Protein AF-0000000080390843 (afdb_homodimer)

InterPro domains:
  IPR001381 3-dehydroquinate dehydratase type I [MF_00214] (13-233)
  IPR001381 3-dehydroquinate dehydratase type I [PF01487] (24-233)
  IPR001381 3-dehydroquinate dehydratase type I [TIGR01093] (21-229)
  IPR001381 3-dehydroquinate dehydratase type I [cd00502] (14-232)
  IPR013785 Aldolase-type TIM barrel [G3DSA:3.20.20.70] (2-233)
  IPR050146 Type-I 3-dehydroquinase [PTHR43699] (13-233)

Organism: NCBI:txid1090322

pLDDT: mean 96.65, std 4.02, range [67.06, 98.94]

Structure (mmCIF, N/CA/C/O backbone):
data_AF-0000000080390843-model_v1
#
loop_
_entity.id
_entity.type
_entity.pdbx_description
1 polymer '3-dehydroquinate dehydratase'
#
loop_
_atom_site.group_PDB
_atom_site.id
_atom_site.type_symbol
_atom_site.label_atom_id
_atom_site.label_alt_id
_atom_site.label_comp_id
_atom_site.label_asym_id
_atom_site.label_entity_id
_atom_site.label_seq_id
_atom_site.pdbx_PDB_ins_code
_atom_site.Cartn_x
_atom_site.Cartn_y
_atom_site.Cartn_z
_atom_site.occupancy
_atom_site.B_iso_or_equiv
_atom_site.auth_seq_id
_atom_site.auth_comp_id
_atom_site.auth_asym_id
_atom_site.auth_atom_id
_atom_site.pdbx_PDB_model_num
ATOM 1 N N . MET A 1 1 ? -17.859 17.75 5.703 1 79.38 1 MET A N 1
ATOM 2 C CA . MET A 1 1 ? -16.906 17.938 4.621 1 79.38 1 MET A CA 1
ATOM 3 C C . MET A 1 1 ? -15.602 18.547 5.141 1 79.38 1 MET A C 1
ATOM 5 O O . MET A 1 1 ? -15.625 19.516 5.898 1 79.38 1 MET A O 1
ATOM 9 N N . VAL A 1 2 ? -14.414 17.828 4.988 1 93.5 2 VAL A N 1
ATOM 10 C CA . VAL A 1 2 ? -13.141 18.359 5.461 1 93.5 2 VAL A CA 1
ATOM 11 C C . VAL A 1 2 ? -12.297 18.797 4.27 1 93.5 2 VAL A C 1
ATOM 13 O O . VAL A 1 2 ? -12.164 18.062 3.285 1 93.5 2 VAL A O 1
ATOM 16 N N . LYS A 1 3 ? -11.859 20.031 4.328 1 97.5 3 LYS A N 1
ATOM 17 C CA . LYS A 1 3 ? -11.055 20.609 3.258 1 97.5 3 LYS A CA 1
ATOM 18 C C . LYS A 1 3 ? -9.859 21.375 3.82 1 97.5 3 LYS A C 1
ATOM 20 O O . LYS A 1 3 ? -9.875 21.797 4.984 1 97.5 3 LYS A O 1
ATOM 25 N N . ILE A 1 4 ? -8.898 21.531 3.094 1 98.38 4 ILE A N 1
ATOM 26 C CA . ILE A 1 4 ? -7.812 22.484 3.311 1 98.38 4 ILE A CA 1
ATOM 27 C C . ILE A 1 4 ? -7.723 23.438 2.123 1 98.38 4 ILE A C 1
ATOM 29 O O . ILE A 1 4 ? -7.301 23.047 1.032 1 98.38 4 ILE A O 1
ATOM 33 N N . GLY A 1 5 ? -8.164 24.688 2.387 1 96.06 5 GLY A N 1
ATOM 34 C CA . GLY A 1 5 ? -8.344 25.578 1.25 1 96.06 5 GLY A CA 1
ATOM 35 C C . GLY A 1 5 ? -9.32 25.047 0.218 1 96.06 5 GLY A C 1
ATOM 36 O O . GLY A 1 5 ? -10.445 24.672 0.553 1 96.06 5 GLY A O 1
ATOM 37 N N . ASN A 1 6 ? -8.852 24.953 -0.974 1 92.94 6 ASN A N 1
ATOM 38 C CA . ASN A 1 6 ? -9.719 24.5 -2.053 1 92.94 6 ASN A CA 1
ATOM 39 C C . ASN A 1 6 ? -9.602 22.984 -2.264 1 92.94 6 ASN A C 1
ATOM 41 O O . ASN A 1 6 ? -10.242 22.438 -3.154 1 92.94 6 ASN A O 1
ATOM 45 N N . PHE A 1 7 ? -8.805 22.375 -1.476 1 97.25 7 PHE A N 1
ATOM 46 C CA . PHE A 1 7 ? -8.617 20.953 -1.656 1 97.25 7 PHE A CA 1
ATOM 47 C C . PHE A 1 7 ? -9.617 20.156 -0.814 1 97.25 7 PHE A C 1
ATOM 49 O O . PHE A 1 7 ? -9.625 20.281 0.413 1 97.25 7 PHE A O 1
ATOM 56 N N . ASP A 1 8 ? -10.391 19.359 -1.477 1 97.69 8 ASP A N 1
ATOM 57 C CA . ASP A 1 8 ? -11.438 18.578 -0.825 1 97.69 8 ASP A CA 1
ATOM 58 C C . ASP A 1 8 ? -10.922 17.203 -0.409 1 97.69 8 ASP A C 1
ATOM 60 O O . ASP A 1 8 ? -10.758 16.312 -1.248 1 97.69 8 ASP A O 1
ATOM 64 N N . LEU A 1 9 ? -10.766 16.953 0.863 1 98 9 LEU A N 1
ATOM 65 C CA . LEU A 1 9 ? -10.156 15.734 1.405 1 98 9 LEU A CA 1
ATOM 66 C C . LEU A 1 9 ? -11.141 14.578 1.382 1 98 9 LEU A C 1
ATOM 68 O O . LEU A 1 9 ? -10.758 13.422 1.615 1 98 9 LEU A O 1
ATOM 72 N N . ASP A 1 10 ? -12.422 14.836 1.1 1 95.12 10 ASP A N 1
ATOM 73 C CA . ASP A 1 10 ? -13.414 13.773 0.974 1 95.12 10 ASP A CA 1
ATOM 74 C C . ASP A 1 10 ? -13.367 13.133 -0.411 1 95.12 10 ASP A C 1
ATOM 76 O O . ASP A 1 10 ? -13.836 12.008 -0.6 1 95.12 10 ASP A O 1
ATOM 80 N N . GLU A 1 11 ? -12.773 13.828 -1.332 1 95.19 11 GLU A N 1
ATOM 81 C CA . GLU A 1 11 ? -12.68 13.32 -2.697 1 95.19 11 GLU A CA 1
ATOM 82 C C . GLU A 1 11 ? -11.438 12.453 -2.873 1 95.19 11 GLU A C 1
ATOM 84 O O . GLU A 1 11 ? -11.5 11.383 -3.49 1 95.19 11 GLU A O 1
ATOM 89 N N . LYS A 1 12 ? -10.344 12.883 -2.375 1 96.25 12 LYS A N 1
ATOM 90 C CA . LYS A 1 12 ? -9.086 12.133 -2.424 1 96.25 12 LYS A CA 1
ATOM 91 C C . LYS A 1 12 ? -8.125 12.594 -1.332 1 96.25 12 LYS A C 1
ATOM 93 O O . LYS A 1 12 ? -8.203 13.734 -0.87 1 96.25 12 LYS A O 1
ATOM 98 N N . PRO A 1 13 ? -7.266 11.766 -0.925 1 98.38 13 PRO A N 1
ATOM 99 C CA . PRO A 1 13 ? -6.258 12.203 0.042 1 98.38 13 PRO A CA 1
ATOM 100 C C . PRO A 1 13 ? -5.293 13.234 -0.536 1 98.38 13 PRO A C 1
ATOM 102 O O . PRO A 1 13 ? -5.043 13.242 -1.744 1 98.38 13 PRO A O 1
ATOM 105 N N . ALA A 1 14 ? -4.758 14.062 0.286 1 98.75 14 ALA A N 1
ATOM 106 C CA . ALA A 1 14 ? -3.807 15.078 -0.156 1 98.75 14 ALA A CA 1
ATOM 107 C C . ALA A 1 14 ? -2.369 14.633 0.09 1 98.75 14 ALA A C 1
ATOM 109 O O . ALA A 1 14 ? -2.061 14.062 1.139 1 98.75 14 ALA A O 1
ATOM 110 N N . ILE A 1 15 ? -1.527 14.883 -0.848 1 98.75 15 ILE A N 1
ATOM 111 C CA . ILE A 1 15 ? -0.087 14.766 -0.65 1 98.75 15 ILE A CA 1
ATOM 112 C C . ILE A 1 15 ? 0.468 16.078 -0.086 1 98.75 15 ILE A C 1
ATOM 114 O O . ILE A 1 15 ? 0.384 17.125 -0.731 1 98.75 15 ILE A O 1
ATOM 118 N N . VAL A 1 16 ? 1.001 15.992 1.075 1 98.81 16 VAL A N 1
ATOM 119 C CA . VAL A 1 16 ? 1.539 17.156 1.765 1 98.81 16 VAL A CA 1
ATOM 120 C C . VAL A 1 16 ? 3.059 17.188 1.622 1 98.81 16 VAL A C 1
ATOM 122 O O . VAL A 1 16 ? 3.725 16.156 1.788 1 98.81 16 VAL A O 1
ATOM 125 N N . SER A 1 17 ? 3.598 18.328 1.289 1 98.19 17 SER A N 1
ATOM 126 C CA . SER A 1 17 ? 5.039 18.562 1.314 1 98.19 17 SER A CA 1
ATOM 127 C C . SER A 1 17 ? 5.434 19.469 2.477 1 98.19 17 SER A C 1
ATOM 129 O O . SER A 1 17 ? 4.867 20.547 2.65 1 98.19 17 SER A O 1
ATOM 131 N N . VAL A 1 18 ? 6.363 19.016 3.193 1 97.25 18 VAL A N 1
ATOM 132 C CA . VAL A 1 18 ? 6.898 19.828 4.289 1 97.25 18 VAL A CA 1
ATOM 133 C C . VAL A 1 18 ? 7.875 20.859 3.742 1 97.25 18 VAL A C 1
ATOM 135 O O . VAL A 1 18 ? 8.766 20.531 2.955 1 97.25 18 VAL A O 1
ATOM 138 N N . ILE A 1 19 ? 7.707 22.078 4.074 1 97.31 19 ILE A N 1
ATOM 139 C CA . ILE A 1 19 ? 8.586 23.188 3.721 1 97.31 19 ILE A CA 1
ATOM 140 C C . ILE A 1 19 ? 9.344 23.672 4.961 1 97.31 19 ILE A C 1
ATOM 142 O O . ILE A 1 19 ? 8.758 24.281 5.855 1 97.31 19 ILE A O 1
ATOM 146 N N . ASP A 1 20 ? 10.609 23.391 4.969 1 95.38 20 ASP A N 1
ATOM 147 C CA . ASP A 1 20 ? 11.391 23.688 6.164 1 95.38 20 ASP A CA 1
ATOM 148 C C . ASP A 1 20 ? 12.617 24.531 5.82 1 95.38 20 ASP A C 1
ATOM 150 O O . ASP A 1 20 ? 13.352 24.969 6.711 1 95.38 20 ASP A O 1
ATOM 154 N N . ASP A 1 21 ? 12.836 24.781 4.574 1 94.19 21 ASP A N 1
ATOM 155 C CA . ASP A 1 21 ? 13.898 25.656 4.074 1 94.19 21 ASP A CA 1
ATOM 156 C C . ASP A 1 21 ? 13.586 26.141 2.664 1 94.19 21 ASP A C 1
ATOM 158 O O . ASP A 1 21 ? 12.75 25.562 1.966 1 94.19 21 ASP A O 1
ATOM 162 N N . ASP A 1 22 ? 14.156 27.375 2.32 1 93.75 22 ASP A N 1
ATOM 163 C CA . ASP A 1 22 ? 13.961 27.969 1 1 93.75 22 ASP A CA 1
ATOM 164 C C . ASP A 1 22 ? 12.5 27.844 0.554 1 93.75 22 ASP A C 1
ATOM 166 O O . ASP A 1 22 ? 12.219 27.25 -0.493 1 93.75 22 ASP A O 1
ATOM 170 N N . PRO A 1 23 ? 11.656 28.469 1.368 1 95.62 23 PRO A N 1
ATOM 171 C CA . PRO A 1 23 ? 10.227 28.172 1.232 1 95.62 23 PRO A CA 1
ATOM 172 C C . PRO A 1 23 ? 9.703 28.438 -0.178 1 95.62 23 PRO A C 1
ATOM 174 O O . PRO A 1 23 ? 8.938 27.641 -0.718 1 95.62 23 PRO A O 1
ATOM 177 N N . ALA A 1 24 ? 10.047 29.5 -0.848 1 93.62 24 ALA A N 1
ATOM 178 C CA . ALA A 1 24 ? 9.531 29.812 -2.174 1 93.62 24 ALA A CA 1
ATOM 179 C C . ALA A 1 24 ? 9.969 28.766 -3.199 1 93.62 24 ALA A C 1
ATOM 181 O O . ALA A 1 24 ? 9.141 28.266 -3.963 1 93.62 24 ALA A O 1
ATOM 182 N N . GLU A 1 25 ? 11.227 28.406 -3.189 1 95.12 25 GLU A N 1
ATOM 183 C CA . GLU A 1 25 ? 11.773 27.453 -4.148 1 95.12 25 GLU A CA 1
ATOM 184 C C . GLU A 1 25 ? 11.234 26.047 -3.9 1 95.12 25 GLU A C 1
ATOM 186 O O . GLU A 1 25 ? 10.844 25.359 -4.84 1 95.12 25 GLU A O 1
ATOM 191 N N . ASN A 1 26 ? 11.219 25.656 -2.66 1 96.81 26 ASN A N 1
ATOM 192 C CA . ASN A 1 26 ? 10.758 24.312 -2.328 1 96.81 26 ASN A CA 1
ATOM 193 C C . ASN A 1 26 ? 9.258 24.156 -2.564 1 96.81 26 ASN A C 1
ATOM 195 O O . ASN A 1 26 ? 8.797 23.078 -2.941 1 96.81 26 ASN A O 1
ATOM 199 N N . ALA A 1 27 ? 8.539 25.25 -2.357 1 97.69 27 ALA A N 1
ATOM 200 C CA . ALA A 1 27 ? 7.113 25.219 -2.676 1 97.69 27 ALA A CA 1
ATOM 201 C C . ALA A 1 27 ? 6.891 24.984 -4.168 1 97.69 27 ALA A C 1
ATOM 203 O O . ALA A 1 27 ? 6.031 24.188 -4.559 1 97.69 27 ALA A O 1
ATOM 204 N N . LYS A 1 28 ? 7.652 25.672 -4.969 1 97.19 28 LYS A N 1
ATOM 205 C CA . LYS A 1 28 ? 7.551 25.5 -6.414 1 97.19 28 LYS A CA 1
ATOM 206 C C . LYS A 1 28 ? 7.883 24.062 -6.82 1 97.19 28 LYS A C 1
ATOM 208 O O . LYS A 1 28 ? 7.168 23.469 -7.629 1 97.19 28 LYS A O 1
ATOM 213 N N . ALA A 1 29 ? 8.961 23.594 -6.266 1 97.19 29 ALA A N 1
ATOM 214 C CA . ALA A 1 29 ? 9.367 22.219 -6.555 1 97.19 29 ALA A CA 1
ATOM 215 C C . ALA A 1 29 ? 8.289 21.219 -6.137 1 97.19 29 ALA A C 1
ATOM 217 O O . ALA A 1 29 ? 7.961 20.312 -6.895 1 97.19 29 ALA A O 1
ATOM 218 N N . ALA A 1 30 ? 7.754 21.391 -4.945 1 98 30 ALA A N 1
ATOM 219 C CA . ALA A 1 30 ? 6.695 20.516 -4.441 1 98 30 ALA A CA 1
ATOM 220 C C . ALA A 1 30 ? 5.492 20.516 -5.375 1 98 30 ALA A C 1
ATOM 222 O O . ALA A 1 30 ? 4.93 19.453 -5.676 1 98 30 ALA A O 1
ATOM 223 N N . ASN A 1 31 ? 5.133 21.672 -5.785 1 97.94 31 ASN A N 1
ATOM 224 C CA . ASN A 1 31 ? 4.016 21.812 -6.719 1 97.94 31 ASN A CA 1
ATOM 225 C C . ASN A 1 31 ? 4.27 21.062 -8.016 1 97.94 31 ASN A C 1
ATOM 227 O O . ASN A 1 31 ? 3.404 20.312 -8.484 1 97.94 31 ASN A O 1
ATOM 231 N N . TRP A 1 32 ? 5.453 21.234 -8.523 1 97.06 32 TRP A N 1
ATOM 232 C CA . TRP A 1 32 ? 5.828 20.578 -9.773 1 97.06 32 TRP A CA 1
ATOM 233 C C . TRP A 1 32 ? 5.805 19.062 -9.617 1 97.06 32 TRP A C 1
ATOM 235 O O . TRP A 1 32 ? 5.422 18.359 -10.547 1 97.06 32 TRP A O 1
ATOM 245 N N . LEU A 1 33 ? 6.125 18.625 -8.484 1 97.31 33 LEU A N 1
ATOM 246 C CA . LEU A 1 33 ? 6.246 17.188 -8.25 1 97.31 33 LEU A CA 1
ATOM 247 C C . LEU A 1 33 ? 4.887 16.578 -7.957 1 97.31 33 LEU A C 1
ATOM 249 O O . LEU A 1 33 ? 4.73 15.352 -8.008 1 97.31 33 LEU A O 1
ATOM 253 N N . GLY A 1 34 ? 3.904 17.406 -7.594 1 97.62 34 GLY A N 1
ATOM 254 C CA . GLY A 1 34 ? 2.559 16.875 -7.492 1 97.62 34 GLY A CA 1
ATOM 255 C C . GLY A 1 34 ? 1.963 17 -6.102 1 97.62 34 GLY A C 1
ATOM 256 O O . GLY A 1 34 ? 0.968 16.344 -5.785 1 97.62 34 GLY A O 1
ATOM 257 N N . ALA A 1 35 ? 2.562 17.828 -5.203 1 98.25 35 ALA A N 1
ATOM 258 C CA . ALA A 1 35 ? 1.975 18.094 -3.891 1 98.25 35 ALA A CA 1
ATOM 259 C C . ALA A 1 35 ? 0.64 18.812 -4.023 1 98.25 35 ALA A C 1
ATOM 261 O O . ALA A 1 35 ? 0.429 19.578 -4.977 1 98.25 35 ALA A O 1
ATOM 262 N N . ASN A 1 36 ? -0.234 18.5 -3.07 1 98.44 36 ASN A N 1
ATOM 263 C CA . ASN A 1 36 ? -1.536 19.156 -3.039 1 98.44 36 ASN A CA 1
ATOM 264 C C . ASN A 1 36 ? -1.592 20.25 -1.967 1 98.44 36 ASN A C 1
ATOM 266 O O . ASN A 1 36 ? -2.359 21.203 -2.084 1 98.44 36 ASN A O 1
ATOM 270 N N . VAL A 1 37 ? -0.856 20.094 -0.932 1 98.69 37 VAL A N 1
ATOM 271 C CA . VAL A 1 37 ? -0.828 20.969 0.237 1 98.69 37 VAL A CA 1
ATOM 272 C C . VAL A 1 37 ? 0.613 21.156 0.704 1 98.69 37 VAL A C 1
ATOM 274 O O . VAL A 1 37 ? 1.448 20.266 0.544 1 98.69 37 VAL A O 1
ATOM 277 N N . LEU A 1 38 ? 0.918 22.344 1.226 1 98.62 38 LEU A N 1
ATOM 278 C CA . LEU A 1 38 ? 2.223 22.609 1.821 1 98.62 38 LEU A CA 1
ATOM 279 C C . LEU A 1 38 ? 2.111 22.734 3.336 1 98.62 38 LEU A C 1
ATOM 281 O O . LEU A 1 38 ? 1.164 23.344 3.844 1 98.62 38 LEU A O 1
ATOM 285 N N . GLU A 1 39 ? 2.984 22.141 4.008 1 98.75 39 GLU A N 1
ATOM 286 C CA . GLU A 1 39 ? 3.129 22.406 5.438 1 98.75 39 GLU A CA 1
ATOM 287 C C . GLU A 1 39 ? 4.336 23.297 5.719 1 98.75 39 GLU A C 1
ATOM 289 O O . GLU A 1 39 ? 5.477 22.891 5.492 1 98.75 39 GLU A O 1
ATOM 294 N N . LEU A 1 40 ? 4.098 24.484 6.195 1 98.31 40 LEU A N 1
ATOM 295 C CA . LEU A 1 40 ? 5.152 25.422 6.566 1 98.31 40 LEU A CA 1
ATOM 296 C C . LEU A 1 40 ? 5.602 25.188 8 1 98.31 40 LEU A C 1
ATOM 298 O O . LEU A 1 40 ? 4.863 25.484 8.945 1 98.31 40 LEU A O 1
ATOM 302 N N . ARG A 1 41 ? 6.742 24.672 8.133 1 97.88 41 ARG A N 1
ATOM 303 C CA . ARG A 1 41 ? 7.332 24.453 9.453 1 97.88 41 ARG A CA 1
ATOM 304 C C . ARG A 1 41 ? 7.996 25.734 9.969 1 97.88 41 ARG A C 1
ATOM 306 O O . ARG A 1 41 ? 9.195 25.938 9.773 1 97.88 41 ARG A O 1
ATOM 313 N N . LEU A 1 42 ? 7.215 26.453 10.695 1 97.19 42 LEU A N 1
ATOM 314 C CA . LEU A 1 42 ? 7.664 27.766 11.18 1 97.19 42 LEU A CA 1
ATOM 315 C C . LEU A 1 42 ? 8.844 27.609 12.133 1 97.19 42 LEU A C 1
ATOM 317 O O . LEU A 1 42 ? 9.727 28.469 12.172 1 97.19 42 LEU A O 1
ATOM 321 N N . ASP A 1 43 ? 8.883 26.531 12.844 1 96.81 43 ASP A N 1
ATOM 322 C CA . ASP A 1 43 ? 9.953 26.266 13.797 1 96.81 43 ASP A CA 1
ATOM 323 C C . ASP A 1 43 ? 11.281 26.031 13.078 1 96.81 43 ASP A C 1
ATOM 325 O O . ASP A 1 43 ? 12.352 26.156 13.68 1 96.81 43 ASP A O 1
ATOM 329 N N . LEU A 1 44 ? 11.227 25.688 11.836 1 96.56 44 LEU A N 1
ATOM 330 C CA . LEU A 1 44 ? 12.438 25.391 11.078 1 96.56 44 LEU A CA 1
ATOM 331 C C . LEU A 1 44 ? 12.766 26.547 10.125 1 96.56 44 LEU A C 1
ATOM 333 O O . LEU A 1 44 ? 13.938 26.781 9.82 1 96.56 44 LEU A O 1
ATOM 337 N N . LEU A 1 45 ? 11.82 27.219 9.562 1 95.19 45 LEU A N 1
ATOM 338 C CA . LEU A 1 45 ? 12.016 28.297 8.602 1 95.19 45 LEU A CA 1
ATOM 339 C C . LEU A 1 45 ? 12.602 29.531 9.273 1 95.19 45 LEU A C 1
ATOM 341 O O . LEU A 1 45 ? 13.25 30.344 8.625 1 95.19 45 LEU A O 1
ATOM 345 N N . ASN A 1 46 ? 12.422 29.703 10.547 1 87.38 46 ASN A N 1
ATOM 346 C CA . ASN A 1 46 ? 13.062 30.734 11.375 1 87.38 46 ASN A CA 1
ATOM 347 C C . ASN A 1 46 ? 12.859 32.125 10.805 1 87.38 46 ASN A C 1
ATOM 349 O O . ASN A 1 46 ? 13.82 32.875 10.602 1 87.38 46 ASN A O 1
ATOM 353 N N . PHE A 1 47 ? 11.695 32.531 10.586 1 90.44 47 PHE A N 1
ATOM 354 C CA . PHE A 1 47 ? 11.383 33.875 10.148 1 90.44 47 PHE A CA 1
ATOM 355 C C . PHE A 1 47 ? 11.82 34.906 11.188 1 90.44 47 PHE A C 1
ATOM 357 O O . PHE A 1 47 ? 11.688 34.656 12.391 1 90.44 47 PHE A O 1
ATOM 364 N N . SER A 1 48 ? 12.336 36.031 10.703 1 88.75 48 SER A N 1
ATOM 365 C CA . SER A 1 48 ? 12.781 37.094 11.617 1 88.75 48 SER A CA 1
ATOM 366 C C . SER A 1 48 ? 11.602 37.75 12.305 1 88.75 48 SER A C 1
ATOM 368 O O . SER A 1 48 ? 11.711 38.188 13.461 1 88.75 48 SER A O 1
ATOM 370 N N . ASP A 1 49 ? 10.547 37.906 11.617 1 90.88 49 ASP A N 1
ATOM 371 C CA . ASP A 1 49 ? 9.32 38.5 12.156 1 90.88 49 ASP A CA 1
ATOM 372 C C . ASP A 1 49 ? 8.109 38.062 11.32 1 90.88 49 ASP A C 1
ATOM 374 O O . ASP A 1 49 ? 8.242 37.344 10.352 1 90.88 49 ASP A O 1
ATOM 378 N N . LEU A 1 50 ? 6.977 38.531 11.766 1 92.94 50 LEU A N 1
ATOM 379 C CA . LEU A 1 50 ? 5.715 38.156 11.133 1 92.94 50 LEU A CA 1
ATOM 380 C C . LEU A 1 50 ? 5.645 38.688 9.703 1 92.94 50 LEU A C 1
ATOM 382 O O . LEU A 1 50 ? 5.082 38.062 8.82 1 92.94 50 LEU A O 1
ATOM 386 N N . GLU A 1 51 ? 6.199 39.875 9.453 1 95.12 51 GLU A N 1
ATOM 387 C CA . GLU A 1 51 ? 6.16 40.469 8.125 1 95.12 51 GLU A CA 1
ATOM 388 C C . GLU A 1 51 ? 6.906 39.625 7.105 1 95.12 51 GLU A C 1
ATOM 390 O O . GLU A 1 51 ? 6.461 39.469 5.965 1 95.12 51 GLU A O 1
ATOM 395 N N . GLU A 1 52 ? 7.992 39.094 7.5 1 95.06 52 GLU A N 1
ATOM 396 C CA . GLU A 1 52 ? 8.75 38.219 6.621 1 95.06 52 GLU A CA 1
ATOM 397 C C . GLU A 1 52 ? 7.953 36.938 6.305 1 95.06 52 GLU A C 1
ATOM 399 O O . GLU A 1 52 ? 7.926 36.5 5.156 1 95.06 52 GLU A O 1
ATOM 404 N N . ALA A 1 53 ? 7.336 36.406 7.324 1 94.88 53 ALA A N 1
ATOM 405 C CA . ALA A 1 53 ? 6.512 35.219 7.137 1 94.88 53 ALA A CA 1
ATOM 406 C C . ALA A 1 53 ? 5.383 35.5 6.148 1 94.88 53 ALA A C 1
ATOM 408 O O . ALA A 1 53 ? 5.164 34.719 5.219 1 94.88 53 ALA A O 1
ATOM 409 N N . LYS A 1 54 ? 4.746 36.594 6.305 1 95.31 54 LYS A N 1
ATOM 410 C CA . LYS A 1 54 ? 3.641 36.969 5.438 1 95.31 54 LYS A CA 1
ATOM 411 C C . LYS A 1 54 ? 4.098 37.125 3.988 1 95.31 54 LYS A C 1
ATOM 413 O O . LYS A 1 54 ? 3.459 36.562 3.08 1 95.31 54 LYS A O 1
ATOM 418 N N . LYS A 1 55 ? 5.164 37.812 3.799 1 95.75 55 LYS A N 1
ATOM 419 C CA . LYS A 1 55 ? 5.691 38 2.453 1 95.75 55 LYS A CA 1
ATOM 420 C C . LYS A 1 55 ? 6.051 36.688 1.788 1 95.75 55 LYS A C 1
ATOM 422 O O . LYS A 1 55 ? 5.805 36.5 0.597 1 95.75 55 LYS A O 1
ATOM 427 N N . THR A 1 56 ? 6.66 35.875 2.592 1 96.19 56 THR A N 1
ATOM 428 C CA . THR A 1 56 ? 7.055 34.562 2.084 1 96.19 56 THR A CA 1
ATOM 429 C C . THR A 1 56 ? 5.832 33.75 1.667 1 96.19 56 THR A C 1
ATOM 431 O O . THR A 1 56 ? 5.812 33.156 0.59 1 96.19 56 THR A O 1
ATOM 434 N N . ILE A 1 57 ? 4.789 33.719 2.449 1 96.69 57 ILE A N 1
ATOM 435 C CA . ILE A 1 57 ? 3.57 32.969 2.16 1 96.69 57 ILE A CA 1
ATOM 436 C C . ILE A 1 57 ? 2.893 33.531 0.918 1 96.69 57 ILE A C 1
ATOM 438 O O . ILE A 1 57 ? 2.408 32.781 0.065 1 96.69 57 ILE A O 1
ATOM 442 N N . GLU A 1 58 ? 2.867 34.844 0.841 1 95.19 58 GLU A N 1
ATOM 443 C CA . GLU A 1 58 ? 2.303 35.5 -0.34 1 95.19 58 GLU A CA 1
ATOM 444 C C . GLU A 1 58 ? 3.045 35.094 -1.606 1 95.19 58 GLU A C 1
ATOM 446 O O . GLU A 1 58 ? 2.422 34.812 -2.633 1 95.19 58 GLU A O 1
ATOM 451 N N . ARG A 1 59 ? 4.344 35.062 -1.478 1 95.75 59 ARG A N 1
ATOM 452 C CA . ARG A 1 59 ? 5.156 34.625 -2.613 1 95.75 59 ARG A CA 1
ATOM 453 C C . ARG A 1 59 ? 4.844 33.188 -2.994 1 95.75 59 ARG A C 1
ATOM 455 O O . ARG A 1 59 ? 4.746 32.844 -4.18 1 95.75 59 ARG A O 1
ATOM 462 N N . ILE A 1 60 ? 4.707 32.312 -2.01 1 97.06 60 ILE A N 1
ATOM 463 C CA . ILE A 1 60 ? 4.363 30.922 -2.238 1 97.06 60 ILE A CA 1
ATOM 464 C C . ILE A 1 60 ? 3.021 30.844 -2.957 1 97.06 60 ILE A C 1
ATOM 466 O O . ILE A 1 60 ? 2.893 30.125 -3.961 1 97.06 60 ILE A O 1
ATOM 470 N N . LYS A 1 61 ? 2.066 31.578 -2.504 1 94.62 61 LYS A N 1
ATOM 471 C CA . LYS A 1 61 ? 0.705 31.5 -3.025 1 94.62 61 LYS A CA 1
ATOM 472 C C . LYS A 1 61 ? 0.636 32.031 -4.461 1 94.62 61 LYS A C 1
ATOM 474 O O . LYS A 1 61 ? -0.127 31.5 -5.277 1 94.62 61 LYS A O 1
ATOM 479 N N . VAL A 1 62 ? 1.375 33 -4.746 1 92.44 62 VAL A N 1
ATOM 480 C CA . VAL A 1 62 ? 1.399 33.562 -6.094 1 92.44 62 VAL A CA 1
ATOM 481 C C . VAL A 1 62 ? 1.988 32.531 -7.07 1 92.44 62 VAL A C 1
ATOM 483 O O . VAL A 1 62 ? 1.542 32.438 -8.211 1 92.44 62 VAL A O 1
ATOM 486 N N . ASN A 1 63 ? 2.854 31.719 -6.59 1 94.06 63 ASN A N 1
ATOM 487 C CA . ASN A 1 63 ? 3.604 30.844 -7.488 1 94.06 63 ASN A CA 1
ATOM 488 C C . ASN A 1 63 ? 2.977 29.453 -7.574 1 94.06 63 ASN A C 1
ATOM 490 O O . ASN A 1 63 ? 3.215 28.719 -8.531 1 94.06 63 ASN A O 1
ATOM 494 N N . THR A 1 64 ? 2.242 28.938 -6.633 1 95.25 64 THR A N 1
ATOM 495 C CA . THR A 1 64 ? 1.81 27.547 -6.645 1 95.25 64 THR A CA 1
ATOM 496 C C . THR A 1 64 ? 0.294 27.453 -6.488 1 95.25 64 THR A C 1
ATOM 498 O O . THR A 1 64 ? -0.31 26.438 -6.863 1 95.25 64 THR A O 1
ATOM 501 N N . ASN A 1 65 ? -0.362 28.391 -5.816 1 93.5 65 ASN A N 1
ATOM 502 C CA . ASN A 1 65 ? -1.776 28.391 -5.457 1 93.5 65 ASN A CA 1
ATOM 503 C C . ASN A 1 65 ? -2.119 27.234 -4.531 1 93.5 65 ASN A C 1
ATOM 505 O O . ASN A 1 65 ? -3.275 26.812 -4.453 1 93.5 65 ASN A O 1
ATOM 509 N N . LEU A 1 66 ? -1.135 26.547 -3.941 1 97.75 66 LEU A N 1
ATOM 510 C CA . LEU A 1 66 ? -1.363 25.453 -3.004 1 97.75 66 LEU A CA 1
ATOM 511 C C . LEU A 1 66 ? -1.744 25.984 -1.627 1 97.75 66 LEU A C 1
ATOM 513 O O . LEU A 1 66 ? -1.173 26.969 -1.158 1 97.75 66 LEU A O 1
ATOM 517 N N . PRO A 1 67 ? -2.754 25.375 -1.042 1 98.31 67 PRO A N 1
ATOM 518 C CA . PRO A 1 67 ? -3.025 25.75 0.349 1 98.31 67 PRO A CA 1
ATOM 519 C C . PRO A 1 67 ? -1.889 25.375 1.294 1 98.31 67 PRO A C 1
ATOM 521 O O . PRO A 1 67 ? -1.118 24.453 1 1 98.31 67 PRO A O 1
ATOM 524 N N . CYS A 1 68 ? -1.837 26.094 2.439 1 98.5 68 CYS A N 1
ATOM 525 C CA . CYS A 1 68 ? -0.732 25.922 3.377 1 98.5 68 CYS A CA 1
ATOM 526 C C . CYS A 1 68 ? -1.246 25.562 4.766 1 98.5 68 CYS A C 1
ATOM 528 O O . CYS A 1 68 ? -2.248 26.109 5.223 1 98.5 68 CYS A O 1
ATOM 530 N N . ILE A 1 69 ? -0.574 24.594 5.387 1 98.81 69 ILE A N 1
ATOM 531 C CA . ILE A 1 69 ? -0.681 24.297 6.812 1 98.81 69 ILE A CA 1
ATOM 532 C C . ILE A 1 69 ? 0.449 25 7.566 1 98.81 69 ILE A C 1
ATOM 534 O O . ILE A 1 69 ? 1.623 24.844 7.219 1 98.81 69 ILE A O 1
ATOM 538 N N . ALA A 1 70 ? 0.132 25.828 8.531 1 98.56 70 ALA A N 1
ATOM 539 C CA . ALA A 1 70 ? 1.165 26.375 9.398 1 98.56 70 ALA A CA 1
ATOM 540 C C . ALA A 1 70 ? 1.396 25.484 10.617 1 98.56 70 ALA A C 1
ATOM 542 O O . ALA A 1 70 ? 0.454 25.156 11.336 1 98.56 70 ALA A O 1
ATOM 543 N N . THR A 1 71 ? 2.533 25.062 10.781 1 98.44 71 THR A N 1
ATOM 544 C CA . THR A 1 71 ? 2.934 24.266 11.93 1 98.44 71 THR A CA 1
ATOM 545 C C . THR A 1 71 ? 4.117 24.906 12.648 1 98.44 71 THR A C 1
ATOM 547 O O . THR A 1 71 ? 5.098 25.297 12.016 1 98.44 71 THR A O 1
ATOM 550 N N . ASN A 1 72 ? 4.039 25.172 13.898 1 97.88 72 ASN A N 1
ATOM 551 C CA . ASN A 1 72 ? 5.129 25.578 14.781 1 97.88 72 ASN A CA 1
ATOM 552 C C . ASN A 1 72 ? 5.402 24.531 15.859 1 97.88 72 ASN A C 1
ATOM 554 O O . ASN A 1 72 ? 4.879 24.641 16.969 1 97.88 72 ASN A O 1
ATOM 558 N N . ARG A 1 73 ? 6.191 23.594 15.508 1 97.31 73 ARG A N 1
ATOM 559 C CA . ARG A 1 73 ? 6.234 22.297 16.188 1 97.31 73 ARG A CA 1
ATOM 560 C C . ARG A 1 73 ? 7.105 22.375 17.438 1 97.31 73 ARG A C 1
ATOM 562 O O . ARG A 1 73 ? 8.195 22.953 17.406 1 97.31 73 ARG A O 1
ATOM 569 N N . LEU A 1 74 ? 6.656 21.766 18.5 1 95.38 74 LEU A N 1
ATOM 570 C CA . LEU A 1 74 ? 7.367 21.641 19.766 1 95.38 74 LEU A CA 1
ATOM 571 C C . LEU A 1 74 ? 8.539 20.688 19.656 1 95.38 74 LEU A C 1
ATOM 573 O O . LEU A 1 74 ? 8.477 19.703 18.891 1 95.38 74 LEU A O 1
ATOM 577 N N . GLN A 1 75 ? 9.547 20.906 20.484 1 94.69 75 GLN A N 1
ATOM 578 C CA . GLN A 1 75 ? 10.695 20.016 20.516 1 94.69 75 GLN A CA 1
ATOM 579 C C . GLN A 1 75 ? 10.281 18.594 20.922 1 94.69 75 GLN A C 1
ATOM 581 O O . GLN A 1 75 ? 10.797 17.625 20.375 1 94.69 75 GLN A O 1
ATOM 586 N N . SER A 1 76 ? 9.352 18.469 21.875 1 93.12 76 SER A N 1
ATOM 587 C CA . SER A 1 76 ? 8.883 17.172 22.344 1 93.12 76 SER A CA 1
ATOM 588 C C . SER A 1 76 ? 8.234 16.375 21.219 1 93.12 76 SER A C 1
ATOM 590 O O . SER A 1 76 ? 8.156 15.141 21.281 1 93.12 76 SER A O 1
ATOM 592 N N . ASP A 1 77 ? 7.82 17.078 20.219 1 96.06 77 ASP A N 1
ATOM 593 C CA . ASP A 1 77 ? 7.156 16.438 19.078 1 96.06 77 ASP A CA 1
ATOM 594 C C . ASP A 1 77 ? 8.047 16.453 17.844 1 96.06 77 ASP A C 1
ATOM 596 O O . ASP A 1 77 ? 7.547 16.391 16.719 1 96.06 77 ASP A O 1
ATOM 600 N N . GLY A 1 78 ? 9.289 16.656 18.078 1 95.06 78 GLY A N 1
ATOM 601 C CA . GLY A 1 78 ? 10.25 16.562 16.984 1 95.06 78 GLY A CA 1
ATOM 602 C C . GLY A 1 78 ? 10.5 17.891 16.297 1 95.06 78 GLY A C 1
ATOM 603 O O . GLY A 1 78 ? 11.086 17.938 15.211 1 95.06 78 GLY A O 1
ATOM 604 N N . GLY A 1 79 ? 10.031 19.016 16.875 1 96.75 79 GLY A N 1
ATOM 605 C CA . GLY A 1 79 ? 10.266 20.328 16.312 1 96.75 79 GLY A CA 1
ATOM 606 C C . GLY A 1 79 ? 11.508 21 16.875 1 96.75 79 GLY A C 1
ATOM 607 O O . GLY A 1 79 ? 12.344 20.344 17.516 1 96.75 79 GLY A O 1
ATOM 608 N N . LYS A 1 80 ? 11.688 22.344 16.438 1 96.75 80 LYS A N 1
ATOM 609 C CA . LYS A 1 80 ? 12.883 23.078 16.844 1 96.75 80 LYS A CA 1
ATOM 610 C C . LYS A 1 80 ? 12.539 24.469 17.359 1 96.75 80 LYS A C 1
ATOM 612 O O . LYS A 1 80 ? 13.391 25.359 17.391 1 96.75 80 LYS A O 1
ATOM 617 N N . TRP A 1 81 ? 11.328 24.641 17.734 1 95.56 81 TRP A N 1
ATOM 618 C CA . TRP A 1 81 ? 10.984 25.938 18.328 1 95.56 81 TRP A CA 1
ATOM 619 C C . TRP A 1 81 ? 11.789 26.188 19.594 1 95.56 81 TRP A C 1
ATOM 621 O O . TRP A 1 81 ? 11.836 25.344 20.484 1 95.56 81 TRP A O 1
ATOM 631 N N . GLU A 1 82 ? 12.375 27.328 19.703 1 93.31 82 GLU A N 1
ATOM 632 C CA . GLU A 1 82 ? 13.258 27.625 20.828 1 93.31 82 GLU A CA 1
ATOM 633 C C . GLU A 1 82 ? 12.688 28.75 21.688 1 93.31 82 GLU A C 1
ATOM 635 O O . GLU A 1 82 ? 13.195 29.016 22.781 1 93.31 82 GLU A O 1
ATOM 640 N N . GLY A 1 83 ? 11.656 29.484 21.312 1 93 83 GLY A N 1
ATOM 641 C CA . GLY A 1 83 ? 11.078 30.578 22.062 1 93 83 GLY A CA 1
ATOM 642 C C . GLY A 1 83 ? 10.07 30.109 23.109 1 93 83 GLY A C 1
ATOM 643 O O . GLY A 1 83 ? 9.977 28.922 23.406 1 93 83 GLY A O 1
ATOM 644 N N . SER A 1 84 ? 9.406 31.047 23.75 1 95 84 SER A N 1
ATOM 645 C CA . SER A 1 84 ? 8.398 30.734 24.75 1 95 84 SER A CA 1
ATOM 646 C C . SER A 1 84 ? 7.141 30.156 24.109 1 95 84 SER A C 1
ATOM 648 O O . SER A 1 84 ? 6.898 30.344 22.922 1 95 84 SER A O 1
ATOM 650 N N . GLU A 1 85 ? 6.344 29.391 24.875 1 95.69 85 GLU A N 1
ATOM 651 C CA . GLU A 1 85 ? 5.074 28.859 24.406 1 95.69 85 GLU A CA 1
ATOM 652 C C . GLU A 1 85 ? 4.129 29.984 23.984 1 95.69 85 GLU A C 1
ATOM 654 O O . GLU A 1 85 ? 3.412 29.859 22.984 1 95.69 85 GLU A O 1
ATOM 659 N N . ASP A 1 86 ? 4.18 31.062 24.688 1 96.12 86 ASP A N 1
ATOM 660 C CA . ASP A 1 86 ? 3.352 32.219 24.344 1 96.12 86 ASP A CA 1
ATOM 661 C C . ASP A 1 86 ? 3.717 32.75 22.953 1 96.12 86 ASP A C 1
ATOM 663 O O . ASP A 1 86 ? 2.834 33.062 22.156 1 96.12 86 ASP A O 1
ATOM 667 N N . ASP A 1 87 ? 5.008 32.844 22.688 1 95 87 ASP A N 1
ATOM 668 C CA . ASP A 1 87 ? 5.473 33.312 21.406 1 95 87 ASP A CA 1
ATOM 669 C C . ASP A 1 87 ? 5.125 32.344 20.281 1 95 87 ASP A C 1
ATOM 671 O O . ASP A 1 87 ? 4.77 32.75 19.172 1 95 87 ASP A O 1
ATOM 675 N N . ARG A 1 88 ? 5.27 31.109 20.609 1 96 88 ARG A N 1
ATOM 676 C CA . ARG A 1 88 ? 4.957 30.047 19.656 1 96 88 ARG A CA 1
ATOM 677 C C . ARG A 1 88 ? 3.51 30.156 19.188 1 96 88 ARG A C 1
ATOM 679 O O . ARG A 1 88 ? 3.244 30.172 17.984 1 96 88 ARG A O 1
ATOM 686 N N . ILE A 1 89 ? 2.621 30.297 20.172 1 97.12 89 ILE A N 1
ATOM 687 C CA . ILE A 1 89 ? 1.187 30.328 19.906 1 97.12 89 ILE A CA 1
ATOM 688 C C . ILE A 1 89 ? 0.825 31.641 19.219 1 97.12 89 ILE A C 1
ATOM 690 O O . ILE A 1 89 ? 0.04 31.656 18.266 1 97.12 89 ILE A O 1
ATOM 694 N N . LYS A 1 90 ? 1.42 32.719 19.688 1 96.06 90 LYS A N 1
ATOM 695 C CA . LYS A 1 90 ? 1.156 34 19.078 1 96.06 90 LYS A CA 1
ATOM 696 C C . LYS A 1 90 ? 1.47 34 17.578 1 96.06 90 LYS A C 1
ATOM 698 O O . LYS A 1 90 ? 0.685 34.5 16.766 1 96.06 90 LYS A O 1
ATOM 703 N N . LEU A 1 91 ? 2.611 33.438 17.234 1 95.69 91 LEU A N 1
ATOM 704 C CA . LEU A 1 91 ? 3 33.375 15.836 1 95.69 91 LEU A CA 1
ATOM 705 C C . LEU A 1 91 ? 2.006 32.531 15.039 1 95.69 91 LEU A C 1
ATOM 707 O O . LEU A 1 91 ? 1.614 32.906 13.93 1 95.69 91 LEU A O 1
ATOM 711 N N . LEU A 1 92 ? 1.602 31.406 15.578 1 96.81 92 LEU A N 1
ATOM 712 C CA . LEU A 1 92 ? 0.653 30.516 14.922 1 96.81 92 LEU A CA 1
ATOM 713 C C . LEU A 1 92 ? -0.679 31.219 14.688 1 96.81 92 LEU A C 1
ATOM 715 O O . LEU A 1 92 ? -1.284 31.078 13.625 1 96.81 92 LEU A O 1
ATOM 719 N N . VAL A 1 93 ? -1.127 31.969 15.656 1 97.69 93 VAL A N 1
ATOM 720 C CA . VAL A 1 93 ? -2.395 32.688 15.555 1 97.69 93 VAL A CA 1
ATOM 721 C C . VAL A 1 93 ? -2.268 33.812 14.547 1 97.69 93 VAL A C 1
ATOM 723 O O . VAL A 1 93 ? -3.137 34 13.688 1 97.69 93 VAL A O 1
ATOM 726 N N . ASP A 1 94 ? -1.152 34.531 14.609 1 96.94 94 ASP A N 1
ATOM 727 C CA . ASP A 1 94 ? -0.953 35.719 13.773 1 96.94 94 ASP A CA 1
ATOM 728 C C . ASP A 1 94 ? -0.876 35.344 12.297 1 96.94 94 ASP A C 1
ATOM 730 O O . ASP A 1 94 ? -1.218 36.156 11.43 1 96.94 94 ASP A O 1
ATOM 734 N N . ILE A 1 95 ? -0.468 34.156 12 1 96.62 95 ILE A N 1
ATOM 735 C CA . ILE A 1 95 ? -0.23 33.781 10.609 1 96.62 95 ILE A CA 1
ATOM 736 C C . ILE A 1 95 ? -1.513 33.219 10 1 96.62 95 ILE A C 1
ATOM 738 O O . ILE A 1 95 ? -1.601 33.031 8.789 1 96.62 95 ILE A O 1
ATOM 742 N N . MET A 1 96 ? -2.562 32.969 10.758 1 97.25 96 MET A N 1
ATOM 743 C CA . MET A 1 96 ? -3.779 32.25 10.375 1 97.25 96 MET A CA 1
ATOM 744 C C . MET A 1 96 ? -4.453 32.938 9.188 1 97.25 96 MET A C 1
ATOM 746 O O . MET A 1 96 ? -4.973 32.281 8.289 1 97.25 96 MET A O 1
ATOM 750 N N . PRO A 1 97 ? -4.477 34.281 9.148 1 96.62 97 PRO A N 1
ATOM 751 C CA . PRO A 1 97 ? -5.141 34.906 8.016 1 96.62 97 PRO A CA 1
ATOM 752 C C . PRO A 1 97 ? -4.473 34.594 6.684 1 96.62 97 PRO A C 1
ATOM 754 O O . PRO A 1 97 ? -5.047 34.875 5.625 1 96.62 97 PRO A O 1
ATOM 757 N N . PHE A 1 98 ? -3.293 34.031 6.684 1 96.69 98 PHE A N 1
ATOM 758 C CA . PHE A 1 98 ? -2.523 33.844 5.457 1 96.69 98 PHE A CA 1
ATOM 759 C C . PHE A 1 98 ? -2.424 32.375 5.078 1 96.69 98 PHE A C 1
ATOM 761 O O . PHE A 1 98 ? -1.818 32.031 4.062 1 96.69 98 PHE A O 1
ATOM 768 N N . VAL A 1 99 ? -2.984 31.469 5.852 1 98.06 99 VAL A N 1
ATOM 769 C CA . VAL A 1 99 ? -2.912 30.031 5.578 1 98.06 99 VAL A CA 1
ATOM 770 C C . VAL A 1 99 ? -4.309 29.422 5.652 1 98.06 99 VAL A C 1
ATOM 772 O O . VAL A 1 99 ? -5.258 30.078 6.086 1 98.06 99 VAL A O 1
ATOM 775 N N . GLU A 1 100 ? -4.449 28.188 5.184 1 98.56 100 GLU A N 1
ATOM 776 C CA . GLU A 1 100 ? -5.754 27.547 5.094 1 98.56 100 GLU A CA 1
ATOM 777 C C . GLU A 1 100 ? -5.938 26.516 6.211 1 98.56 100 GLU A C 1
ATOM 779 O O . GLU A 1 100 ? -7.055 26.062 6.461 1 98.56 100 GLU A O 1
ATOM 784 N N . ALA A 1 101 ? -4.84 26.156 6.957 1 98.81 101 ALA A N 1
ATOM 785 C CA . ALA A 1 101 ? -4.902 25.234 8.086 1 98.81 101 ALA A CA 1
ATOM 786 C C . ALA A 1 101 ? -3.779 25.5 9.078 1 98.81 101 ALA A C 1
ATOM 788 O O . ALA A 1 101 ? -2.777 26.141 8.734 1 98.81 101 ALA A O 1
ATOM 789 N N . VAL A 1 102 ? -3.941 25.047 10.273 1 98.81 102 VAL A N 1
ATOM 790 C CA . VAL A 1 102 ? -2.916 25.078 11.312 1 98.81 102 VAL A CA 1
ATOM 791 C C . VAL A 1 102 ? -2.801 23.719 11.977 1 98.81 102 VAL A C 1
ATOM 793 O O . VAL A 1 102 ? -3.787 22.984 12.078 1 98.81 102 VAL A O 1
ATOM 796 N N . ASP A 1 103 ? -1.654 23.375 12.32 1 98.88 103 ASP A N 1
ATOM 797 C CA . ASP A 1 103 ? -1.363 22.156 13.078 1 98.88 103 ASP A CA 1
ATOM 798 C C . ASP A 1 103 ? -0.859 22.5 14.477 1 98.88 103 ASP A C 1
ATOM 800 O O . ASP A 1 103 ? 0.119 23.234 14.633 1 98.88 103 ASP A O 1
ATOM 804 N N . ILE A 1 104 ? -1.522 22.047 15.438 1 98.81 104 ILE A N 1
ATOM 805 C CA . ILE A 1 104 ? -1.127 22.25 16.828 1 98.81 104 ILE A CA 1
ATOM 806 C C . ILE A 1 104 ? -1.055 20.906 17.547 1 98.81 104 ILE A C 1
ATOM 808 O O . ILE A 1 104 ? -1.902 20.031 17.328 1 98.81 104 ILE A O 1
ATOM 812 N N . GLU A 1 105 ? -0.025 20.688 18.391 1 98.62 105 GLU A N 1
ATOM 813 C CA . GLU A 1 105 ? 0.197 19.406 19.047 1 98.62 105 GLU A CA 1
ATOM 814 C C . GLU A 1 105 ? -0.824 19.172 20.156 1 98.62 105 GLU A C 1
ATOM 816 O O . GLU A 1 105 ? -1.152 20.078 20.906 1 98.62 105 GLU A O 1
ATOM 821 N N . LEU A 1 106 ? -1.288 17.984 20.203 1 98.56 106 LEU A N 1
ATOM 822 C CA . LEU A 1 106 ? -2.17 17.562 21.281 1 98.56 106 LEU A CA 1
ATOM 823 C C . LEU A 1 106 ? -1.504 17.75 22.641 1 98.56 106 LEU A C 1
ATOM 825 O O . LEU A 1 106 ? -2.178 18.047 23.625 1 98.56 106 LEU A O 1
ATOM 829 N N . SER A 1 107 ? -0.193 17.703 22.672 1 96.69 107 SER A N 1
ATOM 830 C CA . SER A 1 107 ? 0.58 17.766 23.906 1 96.69 107 SER A CA 1
ATOM 831 C C . SER A 1 107 ? 0.819 19.203 24.344 1 96.69 107 SER A C 1
ATOM 833 O O . SER A 1 107 ? 1.35 19.453 25.422 1 96.69 107 SER A O 1
ATOM 835 N N . ALA A 1 108 ? 0.476 20.203 23.5 1 96.94 108 ALA A N 1
ATOM 836 C CA . ALA A 1 108 ? 0.634 21.609 23.875 1 96.94 108 ALA A CA 1
ATOM 837 C C . ALA A 1 108 ? -0.167 21.922 25.141 1 96.94 108 ALA A C 1
ATOM 839 O O . ALA A 1 108 ? -1.1 21.203 25.484 1 96.94 108 ALA A O 1
ATOM 840 N N . ASP A 1 109 ? 0.29 22.953 25.812 1 95.62 109 ASP A N 1
ATOM 841 C CA . ASP A 1 109 ? -0.498 23.438 26.938 1 95.62 109 ASP A CA 1
ATOM 842 C C . ASP A 1 109 ? -1.97 23.594 26.562 1 95.62 109 ASP A C 1
ATOM 844 O O . ASP A 1 109 ? -2.293 24.156 25.516 1 95.62 109 ASP A O 1
ATOM 848 N N . GLU A 1 110 ? -2.84 23.062 27.375 1 97.19 110 GLU A N 1
ATOM 849 C CA . GLU A 1 110 ? -4.254 22.953 27.031 1 97.19 110 GLU A CA 1
ATOM 850 C C . GLU A 1 110 ? -4.855 24.328 26.734 1 97.19 110 GLU A C 1
ATOM 852 O O . GLU A 1 110 ? -5.574 24.5 25.75 1 97.19 110 GLU A O 1
ATOM 857 N N . ASP A 1 111 ? -4.574 25.281 27.609 1 97.69 111 ASP A N 1
ATOM 858 C CA . ASP A 1 111 ? -5.109 26.625 27.422 1 97.69 111 ASP A CA 1
ATOM 859 C C . ASP A 1 111 ? -4.59 27.25 26.125 1 97.69 111 ASP A C 1
ATOM 861 O O . ASP A 1 111 ? -5.348 27.875 25.391 1 97.69 111 ASP A O 1
ATOM 865 N N . GLN A 1 112 ? -3.314 27.047 25.859 1 97.44 112 GLN A N 1
ATOM 866 C CA . GLN A 1 112 ? -2.695 27.578 24.656 1 97.44 112 GLN A CA 1
ATOM 867 C C . GLN A 1 112 ? -3.234 26.891 23.406 1 97.44 112 GLN A C 1
ATOM 869 O O . GLN A 1 112 ? -3.537 27.547 22.406 1 97.44 112 GLN A O 1
ATOM 874 N N . ARG A 1 113 ? -3.363 25.609 23.516 1 98.19 113 ARG A N 1
ATOM 875 C CA . ARG A 1 113 ? -3.936 24.844 22.406 1 98.19 113 ARG A CA 1
ATOM 876 C C . ARG A 1 113 ? -5.352 25.312 22.094 1 98.19 113 ARG A C 1
ATOM 878 O O . ARG A 1 113 ? -5.695 25.531 20.938 1 98.19 113 ARG A O 1
ATOM 885 N N . ASN A 1 114 ? -6.148 25.453 23.141 1 98.25 114 ASN A N 1
ATOM 886 C CA . ASN A 1 114 ? -7.531 25.906 22.969 1 98.25 114 ASN A CA 1
ATOM 887 C C . ASN A 1 114 ? -7.602 27.281 22.328 1 98.25 114 ASN A C 1
ATOM 889 O O . ASN A 1 114 ? -8.516 27.562 21.547 1 98.25 114 ASN A O 1
ATOM 893 N N . LYS A 1 115 ? -6.633 28.125 22.719 1 98.19 115 LYS A N 1
ATOM 894 C CA . LYS A 1 115 ? -6.555 29.453 22.109 1 98.19 115 LYS A CA 1
ATOM 895 C C . LYS A 1 115 ? -6.352 29.344 20.594 1 98.19 115 LYS A C 1
ATOM 897 O O . LYS A 1 115 ? -7.02 30.031 19.828 1 98.19 115 LYS A O 1
ATOM 902 N N . VAL A 1 116 ? -5.457 28.484 20.172 1 98.62 116 VAL A N 1
ATOM 903 C CA . VAL A 1 116 ? -5.172 28.281 18.766 1 98.62 116 VAL A CA 1
ATOM 904 C C . VAL A 1 116 ? -6.422 27.766 18.047 1 98.62 116 VAL A C 1
ATOM 906 O O . VAL A 1 116 ? -6.805 28.281 17 1 98.62 116 VAL A O 1
ATOM 909 N N . ILE A 1 117 ? -7.082 26.797 18.625 1 98.69 117 ILE A N 1
ATOM 910 C CA . ILE A 1 117 ? -8.234 26.141 18.016 1 98.69 117 ILE A CA 1
ATOM 911 C C . ILE A 1 117 ? -9.391 27.125 17.891 1 98.69 117 ILE A C 1
ATOM 913 O O . ILE A 1 117 ? -10.031 27.219 16.844 1 98.69 117 ILE A O 1
ATOM 917 N N . ALA A 1 118 ? -9.609 27.906 18.953 1 98.44 118 ALA A N 1
ATOM 918 C CA . ALA A 1 118 ? -10.672 28.906 18.938 1 98.44 118 ALA A CA 1
ATOM 919 C C . ALA A 1 118 ? -10.414 29.969 17.875 1 98.44 118 ALA A C 1
ATOM 921 O O . ALA A 1 118 ? -11.32 30.344 17.125 1 98.44 118 ALA A O 1
ATOM 922 N N . ALA A 1 119 ? -9.172 30.438 17.828 1 98.56 119 ALA A N 1
ATOM 923 C CA . ALA A 1 119 ? -8.797 31.422 16.828 1 98.56 119 ALA A CA 1
ATOM 924 C C . ALA A 1 119 ? -8.984 30.891 15.414 1 98.56 119 ALA A C 1
ATOM 926 O O . ALA A 1 119 ? -9.477 31.594 14.523 1 98.56 119 ALA A O 1
ATOM 927 N N . ALA A 1 120 ? -8.586 29.625 15.188 1 98.56 120 ALA A N 1
ATOM 928 C CA . ALA A 1 120 ? -8.711 29 13.875 1 98.56 120 ALA A CA 1
ATOM 929 C C . ALA A 1 120 ? -10.172 28.875 13.461 1 98.56 120 ALA A C 1
ATOM 931 O O . ALA A 1 120 ? -10.531 29.203 12.328 1 98.56 120 ALA A O 1
ATOM 932 N N . LYS A 1 121 ? -10.992 28.391 14.352 1 97.38 121 LYS A N 1
ATOM 933 C CA . LYS A 1 121 ? -12.422 28.25 14.078 1 97.38 121 LYS A CA 1
ATOM 934 C C . LYS A 1 121 ? -13.055 29.594 13.727 1 97.38 121 LYS A C 1
ATOM 936 O O . LYS A 1 121 ? -13.836 29.703 12.781 1 97.38 121 LYS A O 1
ATOM 941 N N . ALA A 1 122 ? -12.656 30.594 14.508 1 97.44 122 ALA A N 1
ATOM 942 C CA . ALA A 1 122 ? -13.172 31.938 14.258 1 97.44 122 ALA A CA 1
ATOM 943 C C . ALA A 1 122 ? -12.75 32.469 12.891 1 97.44 122 ALA A C 1
ATOM 945 O O . ALA A 1 122 ? -13.492 33.188 12.234 1 97.44 122 ALA A O 1
ATOM 946 N N . ALA A 1 123 ? -11.602 32.062 12.445 1 97 123 ALA A N 1
ATOM 947 C CA . ALA A 1 123 ? -11.039 32.562 11.188 1 97 123 ALA A CA 1
ATOM 948 C C . ALA A 1 123 ? -11.438 31.656 10.023 1 97 123 ALA A C 1
ATOM 950 O O . ALA A 1 123 ? -11.133 31.953 8.867 1 97 123 ALA A O 1
ATOM 951 N N . GLY A 1 124 ? -12.078 30.516 10.297 1 96.81 124 GLY A N 1
ATOM 952 C CA . GLY A 1 124 ? -12.445 29.562 9.258 1 96.81 124 GLY A CA 1
ATOM 953 C C . GLY A 1 124 ? -11.266 28.766 8.742 1 96.81 124 GLY A C 1
ATOM 954 O O . GLY A 1 124 ? -11.25 28.344 7.578 1 96.81 124 GLY A O 1
ATOM 955 N N . VAL A 1 125 ? -10.211 28.672 9.484 1 97.94 125 VAL A N 1
ATOM 956 C CA . VAL A 1 125 ? -9 27.922 9.18 1 97.94 125 VAL A CA 1
ATOM 957 C C . VAL A 1 125 ? -9.133 26.484 9.695 1 97.94 125 VAL A C 1
ATOM 959 O O . VAL A 1 125 ? -9.594 26.266 10.82 1 97.94 125 VAL A O 1
ATOM 962 N N . THR A 1 126 ? -8.828 25.469 8.859 1 98.75 126 THR A N 1
ATOM 963 C CA . THR A 1 126 ? -8.914 24.062 9.25 1 98.75 126 THR A CA 1
ATOM 964 C C . THR A 1 126 ? -7.906 23.75 10.352 1 98.75 126 THR A C 1
ATOM 966 O O . THR A 1 126 ? -6.762 24.188 10.305 1 98.75 126 THR A O 1
ATOM 969 N N . VAL A 1 127 ? -8.305 22.984 11.328 1 98.88 127 VAL A N 1
ATOM 970 C CA . VAL A 1 127 ? -7.445 22.688 12.477 1 98.88 127 VAL A CA 1
ATOM 971 C C . VAL A 1 127 ? -7.004 21.234 12.43 1 98.88 127 VAL A C 1
ATOM 973 O O . VAL A 1 127 ? -7.836 20.328 12.398 1 98.88 127 VAL A O 1
ATOM 976 N N . ILE A 1 128 ? -5.734 21 12.406 1 98.94 128 ILE A N 1
ATOM 977 C CA . ILE A 1 128 ? -5.121 19.688 12.633 1 98.94 128 ILE A CA 1
ATOM 978 C C . ILE A 1 128 ? -4.562 19.625 14.055 1 98.94 128 ILE A C 1
ATOM 980 O O . ILE A 1 128 ? -3.838 20.531 14.484 1 98.94 128 ILE A O 1
ATOM 984 N N . VAL A 1 129 ? -5.012 18.719 14.797 1 98.94 129 VAL A N 1
ATOM 985 C CA . VAL A 1 129 ? -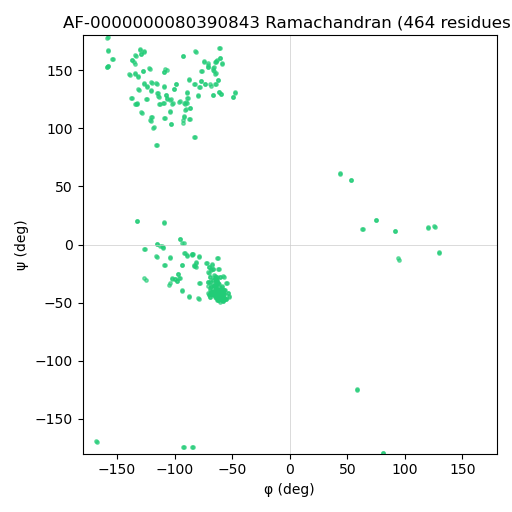4.375 18.422 16.078 1 98.94 129 VAL A CA 1
ATOM 986 C C . VAL A 1 129 ? -3.545 17.156 15.961 1 98.94 129 VAL A C 1
ATOM 988 O O . VAL A 1 129 ? -4.059 16.094 15.57 1 98.94 129 VAL A O 1
ATOM 991 N N . SER A 1 130 ? -2.262 17.266 16.328 1 98.81 130 SER A N 1
ATOM 992 C CA . SER A 1 130 ? -1.354 16.172 16 1 98.81 130 SER A CA 1
ATOM 993 C C . SER A 1 130 ? -0.691 15.617 17.25 1 98.81 130 SER A C 1
ATOM 995 O O . SER A 1 130 ? -0.567 16.312 18.266 1 98.81 130 SER A O 1
ATOM 997 N N . ALA A 1 131 ? -0.371 14.422 17.188 1 98.75 131 ALA A N 1
ATOM 998 C CA . ALA A 1 131 ? 0.418 13.719 18.188 1 98.75 131 ALA A CA 1
ATOM 999 C C . ALA A 1 131 ? 1.508 12.875 17.531 1 98.75 131 ALA A C 1
ATOM 1001 O O . ALA A 1 131 ? 1.327 12.367 16.422 1 98.75 131 ALA A O 1
ATOM 1002 N N . HIS A 1 132 ? 2.605 12.758 18.234 1 98.56 132 HIS A N 1
ATOM 1003 C CA . HIS A 1 132 ? 3.736 11.984 17.734 1 98.56 132 HIS A CA 1
ATOM 1004 C C . HIS A 1 132 ? 4.266 11.031 18.797 1 98.56 132 HIS A C 1
ATOM 1006 O O . HIS A 1 132 ? 4.406 11.414 19.969 1 98.56 132 HIS A O 1
ATOM 1012 N N . ASP A 1 133 ? 4.504 9.883 18.516 1 98.31 133 ASP A N 1
ATOM 1013 C CA . ASP A 1 133 ? 5.246 8.922 19.312 1 98.31 133 ASP A CA 1
ATOM 1014 C C . ASP A 1 133 ? 6.488 8.43 18.578 1 98.31 133 ASP A C 1
ATOM 1016 O O . ASP A 1 133 ? 6.398 7.531 17.734 1 98.31 133 ASP A O 1
ATOM 1020 N N . PHE A 1 134 ? 7.629 8.953 18.906 1 97.31 134 PHE A N 1
ATOM 1021 C CA . PHE A 1 134 ? 8.867 8.656 18.203 1 97.31 134 PHE A CA 1
ATOM 1022 C C . PHE A 1 134 ? 9.5 7.375 18.734 1 97.31 134 PHE A C 1
ATOM 1024 O O . PHE A 1 134 ? 10.469 6.875 18.156 1 97.31 134 PHE A O 1
ATOM 1031 N N . ASP A 1 135 ? 8.922 6.891 19.812 1 97.56 135 ASP A N 1
ATOM 1032 C CA . ASP A 1 135 ? 9.57 5.766 20.484 1 97.56 135 ASP A CA 1
ATOM 1033 C C . ASP A 1 135 ? 8.898 4.445 20.094 1 97.56 135 ASP A C 1
ATOM 1035 O O . ASP A 1 135 ? 9.523 3.385 20.172 1 97.56 135 ASP A O 1
ATOM 1039 N N . GLY A 1 136 ? 7.645 4.535 19.812 1 98.38 136 GLY A N 1
ATOM 1040 C CA . GLY A 1 136 ? 6.969 3.275 19.547 1 98.38 136 GLY A CA 1
ATOM 1041 C C . GLY A 1 136 ? 5.586 3.459 18.938 1 98.38 136 GLY A C 1
ATOM 1042 O O . GLY A 1 136 ? 5.262 4.535 18.438 1 98.38 136 GLY A O 1
ATOM 1043 N N . THR A 1 137 ? 4.859 2.377 18.875 1 98.88 137 THR A N 1
ATOM 1044 C CA . THR A 1 137 ? 3.477 2.322 18.422 1 98.88 137 THR A CA 1
ATOM 1045 C C . THR A 1 137 ? 2.562 1.807 19.531 1 98.88 137 THR A C 1
ATOM 1047 O O . THR A 1 137 ? 2.629 0.633 19.906 1 98.88 137 THR A O 1
ATOM 1050 N N . PRO A 1 138 ? 1.733 2.689 20.078 1 98.75 138 PRO A N 1
ATOM 1051 C CA . PRO A 1 138 ? 0.775 2.213 21.078 1 98.75 138 PRO A CA 1
ATOM 1052 C C . PRO A 1 138 ? -0.183 1.161 20.516 1 98.75 138 PRO A C 1
ATOM 1054 O O . PRO A 1 138 ? -0.168 0.878 19.328 1 98.75 138 PRO A O 1
ATOM 1057 N N . SER A 1 139 ? -0.935 0.512 21.422 1 98.81 139 SER A N 1
ATOM 1058 C CA . SER A 1 139 ? -1.97 -0.417 20.984 1 98.81 139 SER A CA 1
ATOM 1059 C C . SER A 1 139 ? -3.016 0.286 20.125 1 98.81 139 SER A C 1
ATOM 1061 O O . SER A 1 139 ? -3.121 1.514 20.141 1 98.81 139 SER A O 1
ATOM 1063 N N . VAL A 1 140 ? -3.742 -0.469 19.375 1 98.94 140 VAL A N 1
ATOM 1064 C CA . VAL A 1 140 ? -4.809 0.067 18.531 1 98.94 140 VAL A CA 1
ATOM 1065 C C . VAL A 1 140 ? -5.75 0.922 19.375 1 98.94 140 VAL A C 1
ATOM 1067 O O . VAL A 1 140 ? -6.098 2.041 18.984 1 98.94 140 VAL A O 1
ATOM 1070 N N . GLU A 1 141 ? -6.109 0.423 20.531 1 98.88 141 GLU A N 1
ATOM 1071 C CA . GLU A 1 141 ? -7.059 1.118 21.406 1 98.88 141 GLU A CA 1
ATOM 1072 C C . GLU A 1 141 ? -6.484 2.447 21.891 1 98.88 141 GLU A C 1
ATOM 1074 O O . GLU A 1 141 ? -7.191 3.457 21.922 1 98.88 141 GLU A O 1
ATOM 1079 N N . ILE A 1 142 ? -5.297 2.465 22.25 1 98.94 142 ILE A N 1
ATOM 1080 C CA . ILE A 1 142 ? -4.66 3.682 22.75 1 98.94 142 ILE A CA 1
ATOM 1081 C C . ILE A 1 142 ? -4.531 4.691 21.609 1 98.94 142 ILE A C 1
ATOM 1083 O O . ILE A 1 142 ? -4.773 5.887 21.797 1 98.94 142 ILE A O 1
ATOM 1087 N N . MET A 1 143 ? -4.16 4.23 20.391 1 98.94 143 MET A N 1
ATOM 1088 C CA . MET A 1 143 ? -4.07 5.133 19.25 1 98.94 143 MET A CA 1
ATOM 1089 C C . MET A 1 143 ? -5.426 5.762 18.953 1 98.94 143 MET A C 1
ATOM 1091 O O . MET A 1 143 ? -5.516 6.961 18.688 1 98.94 143 MET A O 1
ATOM 1095 N N . LYS A 1 144 ? -6.488 4.914 18.984 1 98.94 144 LYS A N 1
ATOM 1096 C CA . LYS A 1 144 ? -7.832 5.441 18.781 1 98.94 144 LYS A CA 1
ATOM 1097 C C . LYS A 1 144 ? -8.188 6.492 19.828 1 98.94 144 LYS A C 1
ATOM 1099 O O . LYS A 1 144 ? -8.812 7.508 19.516 1 98.94 144 LYS A O 1
ATOM 1104 N N . LYS A 1 145 ? -7.785 6.262 21.062 1 98.88 145 LYS A N 1
ATOM 1105 C CA . LYS A 1 145 ? -8.031 7.219 22.141 1 98.88 145 LYS A CA 1
ATOM 1106 C C . LYS A 1 145 ? -7.316 8.539 21.875 1 98.88 145 LYS A C 1
ATOM 1108 O O . LYS A 1 145 ? -7.887 9.609 22.078 1 98.88 145 LYS A O 1
ATOM 1113 N N . ILE A 1 146 ? -6.094 8.43 21.438 1 98.94 146 ILE A N 1
ATOM 1114 C CA . ILE A 1 146 ? -5.312 9.625 21.125 1 98.94 146 ILE A CA 1
ATOM 1115 C C . ILE A 1 146 ? -6.004 10.422 20.016 1 98.94 146 ILE A C 1
ATOM 1117 O O . ILE A 1 146 ? -6.195 11.633 20.141 1 98.94 146 ILE A O 1
ATOM 1121 N N . LEU A 1 147 ? -6.418 9.742 18.969 1 98.94 147 LEU A N 1
ATOM 1122 C CA . LEU A 1 147 ? -7.074 10.391 17.844 1 98.94 147 LEU A CA 1
ATOM 1123 C C . LEU A 1 147 ? -8.414 10.992 18.25 1 98.94 147 LEU A C 1
ATOM 1125 O O . LEU A 1 147 ? -8.742 12.117 17.875 1 98.94 147 LEU A O 1
ATOM 1129 N N . ASN A 1 148 ? -9.156 10.25 19.031 1 98.94 148 ASN A N 1
ATOM 1130 C CA . ASN A 1 148 ? -10.43 10.766 19.531 1 98.94 148 ASN A CA 1
ATOM 1131 C C . ASN A 1 148 ? -10.227 11.977 20.422 1 98.94 148 ASN A C 1
ATOM 1133 O O . ASN A 1 148 ? -11 12.938 20.359 1 98.94 148 ASN A O 1
ATOM 1137 N N . HIS A 1 149 ? -9.188 11.922 21.266 1 98.88 149 HIS A N 1
ATOM 1138 C CA . HIS A 1 149 ? -8.875 13.055 22.125 1 98.88 149 HIS A CA 1
ATOM 1139 C C . HIS A 1 149 ? -8.547 14.297 21.297 1 98.88 149 HIS A C 1
ATOM 1141 O O . HIS A 1 149 ? -8.938 15.414 21.656 1 98.88 149 HIS A O 1
ATOM 1147 N N . ALA A 1 150 ? -7.836 14.102 20.219 1 98.88 150 ALA A N 1
ATOM 1148 C CA . ALA A 1 150 ? -7.535 15.203 19.312 1 98.88 150 ALA A CA 1
ATOM 1149 C C . ALA A 1 150 ? -8.812 15.812 18.75 1 98.88 150 ALA A C 1
ATOM 1151 O O . ALA A 1 150 ? -8.961 17.031 18.688 1 98.88 150 ALA A O 1
ATOM 1152 N N . HIS A 1 151 ? -9.75 14.969 18.375 1 98.88 151 HIS A N 1
ATOM 1153 C CA . HIS A 1 151 ? -11.039 15.453 17.875 1 98.88 151 HIS A CA 1
ATOM 1154 C C . HIS A 1 151 ? -11.82 16.156 18.969 1 98.88 151 HIS A C 1
ATOM 1156 O O . HIS A 1 151 ? -12.438 17.203 18.734 1 98.88 151 HIS A O 1
ATOM 1162 N N . GLU A 1 152 ? -11.789 15.602 20.156 1 98.62 152 GLU A N 1
ATOM 1163 C CA . GLU A 1 152 ? -12.484 16.203 21.281 1 98.62 152 GLU A CA 1
ATOM 1164 C C . GLU A 1 152 ? -11.922 17.594 21.594 1 98.62 152 GLU A C 1
ATOM 1166 O O . GLU A 1 152 ? -12.664 18.484 22.016 1 98.62 152 GLU A O 1
ATOM 1171 N N . ALA A 1 153 ? -10.656 17.734 21.375 1 98.56 153 ALA A N 1
ATOM 1172 C CA . ALA A 1 153 ? -10 19.016 21.609 1 98.56 153 ALA A CA 1
ATOM 1173 C C . ALA A 1 153 ? -10.422 20.062 20.578 1 98.56 153 ALA A C 1
ATOM 1175 O O . ALA A 1 153 ? -10.203 21.266 20.766 1 98.56 153 ALA A O 1
ATOM 1176 N N . GLY A 1 154 ? -10.953 19.594 19.438 1 98.44 154 GLY A N 1
ATOM 1177 C CA . GLY A 1 154 ? -11.477 20.531 18.453 1 98.44 154 GLY A CA 1
ATOM 1178 C C . GLY A 1 154 ? -10.867 20.359 17.078 1 98.44 154 GLY A C 1
ATOM 1179 O O . GLY A 1 154 ? -11.055 21.203 16.188 1 98.44 154 GLY A O 1
ATOM 1180 N N . ALA A 1 155 ? -10.219 19.25 16.828 1 98.75 155 ALA A N 1
ATOM 1181 C CA . ALA A 1 155 ? -9.57 19 15.539 1 98.75 155 ALA A CA 1
ATOM 1182 C C . ALA A 1 155 ? -10.609 18.812 14.438 1 98.75 155 ALA A C 1
ATOM 1184 O O . ALA A 1 155 ? -11.641 18.156 14.648 1 98.75 155 ALA A O 1
ATOM 1185 N N . ASP A 1 156 ? -10.359 19.391 13.273 1 98.75 156 ASP A N 1
ATOM 1186 C CA . ASP A 1 156 ? -11.039 18.969 12.055 1 98.75 156 ASP A CA 1
ATOM 1187 C C . ASP A 1 156 ? -10.406 17.688 11.492 1 98.75 156 ASP A C 1
ATOM 1189 O O . ASP A 1 156 ? -11.094 16.859 10.906 1 98.75 156 ASP A O 1
ATOM 1193 N N . ILE A 1 157 ? -9.117 17.531 11.656 1 98.94 157 ILE A N 1
ATOM 1194 C CA . ILE A 1 157 ? -8.336 16.344 11.305 1 98.94 157 ILE A CA 1
ATOM 1195 C C . ILE A 1 157 ? -7.43 15.961 12.469 1 98.94 157 ILE A C 1
ATOM 1197 O O . ILE A 1 157 ? -6.637 16.781 12.945 1 98.94 157 ILE A O 1
ATOM 1201 N N . ALA A 1 158 ? -7.551 14.797 12.984 1 98.94 158 ALA A N 1
ATOM 1202 C CA . ALA A 1 158 ? -6.625 14.273 13.984 1 98.94 158 ALA A CA 1
ATOM 1203 C C . ALA A 1 158 ? -5.449 13.562 13.32 1 98.94 158 ALA A C 1
ATOM 1205 O O . ALA A 1 158 ? -5.641 12.664 12.5 1 98.94 158 ALA A O 1
ATOM 1206 N N . LYS A 1 159 ? -4.258 13.969 13.68 1 98.94 159 LYS A N 1
ATOM 1207 C CA . LYS A 1 159 ? -3.055 13.414 13.062 1 98.94 159 LYS A CA 1
ATOM 1208 C C . LYS A 1 159 ? -2.217 12.656 14.086 1 98.94 159 LYS A C 1
ATOM 1210 O O . LYS A 1 159 ? -1.991 13.141 15.195 1 98.94 159 LYS A O 1
ATOM 1215 N N . LEU A 1 160 ? -1.838 11.5 13.773 1 98.94 160 LEU A N 1
ATOM 1216 C CA . LEU A 1 160 ? -0.984 10.688 14.633 1 98.94 160 LEU A CA 1
ATOM 1217 C C . LEU A 1 160 ? 0.147 10.055 13.828 1 98.94 160 LEU A C 1
ATOM 1219 O O . LEU A 1 160 ? -0.098 9.391 12.812 1 98.94 160 LEU A O 1
ATOM 1223 N N . ALA A 1 161 ? 1.361 10.312 14.164 1 98.75 161 ALA A N 1
ATOM 1224 C CA . ALA A 1 161 ? 2.549 9.664 13.617 1 98.75 161 ALA A CA 1
ATOM 1225 C C . ALA A 1 161 ? 3.266 8.844 14.68 1 98.75 161 ALA A C 1
ATOM 1227 O O . ALA A 1 161 ? 3.574 9.352 15.766 1 98.75 161 ALA A O 1
ATOM 1228 N N . VAL A 1 162 ? 3.531 7.625 14.414 1 98.88 162 VAL A N 1
ATOM 1229 C CA . VAL A 1 162 ? 4.145 6.75 15.406 1 98.88 162 VAL A CA 1
ATOM 1230 C C . VAL A 1 162 ? 5.359 6.051 14.805 1 98.88 162 VAL A C 1
ATOM 1232 O O . VAL A 1 162 ? 5.508 6 13.578 1 98.88 162 VAL A O 1
ATOM 1235 N N . MET A 1 163 ? 6.23 5.48 15.648 1 98.62 163 MET A N 1
ATOM 1236 C CA . MET A 1 163 ? 7.418 4.734 15.242 1 98.62 163 MET A CA 1
ATOM 1237 C C . MET A 1 163 ? 7.188 3.23 15.375 1 98.62 163 MET A C 1
ATOM 1239 O O . MET A 1 163 ? 7.258 2.684 16.484 1 98.62 163 MET A O 1
ATOM 1243 N N . PRO A 1 164 ? 6.969 2.553 14.219 1 98.75 164 PRO A N 1
ATOM 1244 C CA . PRO A 1 164 ? 6.789 1.103 14.305 1 98.75 164 PRO A CA 1
ATOM 1245 C C . PRO A 1 164 ? 8.102 0.354 14.516 1 98.75 164 PRO A C 1
ATOM 1247 O O . PRO A 1 164 ? 9.156 0.824 14.086 1 98.75 164 PRO A O 1
ATOM 1250 N N . HIS A 1 165 ? 8.062 -0.739 15.172 1 98.56 165 HIS A N 1
ATOM 1251 C CA . HIS A 1 165 ? 9.211 -1.623 15.328 1 98.56 165 HIS A CA 1
ATOM 1252 C C . HIS A 1 165 ? 8.969 -2.967 14.648 1 98.56 165 HIS A C 1
ATOM 1254 O O . HIS A 1 165 ? 9.828 -3.854 14.703 1 98.56 165 HIS A O 1
ATOM 1260 N N . SER A 1 166 ? 7.871 -3.143 14.055 1 98.31 166 SER A N 1
ATOM 1261 C CA . SER A 1 166 ? 7.496 -4.34 13.305 1 98.31 166 SER A CA 1
ATOM 1262 C C . SER A 1 166 ? 6.391 -4.039 12.305 1 98.31 166 SER A C 1
ATOM 1264 O O . SER A 1 166 ? 5.738 -2.996 12.375 1 98.31 166 SER A O 1
ATOM 1266 N N . THR A 1 167 ? 6.16 -4.941 11.414 1 98 167 THR A N 1
ATOM 1267 C CA . THR A 1 167 ? 5.062 -4.777 10.461 1 98 167 THR A CA 1
ATOM 1268 C C . THR A 1 167 ? 3.717 -4.887 11.172 1 98 167 THR A C 1
ATOM 1270 O O . THR A 1 167 ? 2.73 -4.281 10.742 1 98 167 THR A O 1
ATOM 1273 N N . GLN A 1 168 ? 3.711 -5.648 12.289 1 98.62 168 GLN A N 1
ATOM 1274 C CA . GLN A 1 168 ? 2.494 -5.703 13.086 1 98.62 168 GLN A CA 1
ATOM 1275 C C . GLN A 1 168 ? 2.113 -4.316 13.602 1 98.62 168 GLN A C 1
ATOM 1277 O O . GLN A 1 168 ? 0.933 -3.963 13.641 1 98.62 168 GLN A O 1
ATOM 1282 N N . ASP A 1 169 ? 3.113 -3.561 14.023 1 98.88 169 ASP A N 1
ATOM 1283 C CA . ASP A 1 169 ? 2.861 -2.188 14.453 1 98.88 169 ASP A CA 1
ATOM 1284 C C . ASP A 1 169 ? 2.189 -1.381 13.344 1 98.88 169 ASP A C 1
ATOM 1286 O O . ASP A 1 169 ? 1.279 -0.592 13.609 1 98.88 169 ASP A O 1
ATOM 1290 N N . VAL A 1 170 ? 2.609 -1.586 12.07 1 98.88 170 VAL A N 1
ATOM 1291 C CA . VAL A 1 170 ? 2.041 -0.849 10.953 1 98.88 170 VAL A CA 1
ATOM 1292 C C . VAL A 1 170 ? 0.594 -1.281 10.727 1 98.88 170 VAL A C 1
ATOM 1294 O O . VAL A 1 170 ? -0.283 -0.444 10.5 1 98.88 170 VAL A O 1
ATOM 1297 N N . LEU A 1 171 ? 0.353 -2.615 10.836 1 98.88 171 LEU A N 1
ATOM 1298 C CA . LEU A 1 171 ? -1.02 -3.104 10.742 1 98.88 171 LEU A CA 1
ATOM 1299 C C . LEU A 1 171 ? -1.899 -2.469 11.812 1 98.88 171 LEU A C 1
ATOM 1301 O O . LEU A 1 171 ? -3.059 -2.139 11.555 1 98.88 171 LEU A O 1
ATOM 1305 N N . ASN A 1 172 ? -1.306 -2.324 13.008 1 98.94 172 ASN A N 1
ATOM 1306 C CA . ASN A 1 172 ? -2.051 -1.686 14.086 1 98.94 172 ASN A CA 1
ATOM 1307 C C . ASN A 1 172 ? -2.414 -0.244 13.742 1 98.94 172 ASN A C 1
ATOM 1309 O O . ASN A 1 172 ? -3.514 0.215 14.055 1 98.94 172 ASN A O 1
ATOM 1313 N N . VAL A 1 173 ? -1.534 0.462 13.141 1 98.94 173 VAL A N 1
ATOM 1314 C CA . VAL A 1 173 ? -1.801 1.832 12.719 1 98.94 173 VAL A CA 1
ATOM 1315 C C . VAL A 1 173 ? -2.938 1.847 11.695 1 98.94 173 VAL A C 1
ATOM 1317 O O . VAL A 1 173 ? -3.869 2.648 11.805 1 98.94 173 VAL A O 1
ATOM 1320 N N . LEU A 1 174 ? -2.877 0.926 10.711 1 98.94 174 LEU A N 1
ATOM 1321 C CA . LEU A 1 174 ? -3.914 0.865 9.688 1 98.94 174 LEU A CA 1
ATOM 1322 C C . LEU A 1 174 ? -5.262 0.496 10.297 1 98.94 174 LEU A C 1
ATOM 1324 O O . LEU A 1 174 ? -6.297 1.035 9.898 1 98.94 174 LEU A O 1
ATOM 1328 N N . GLN A 1 175 ? -5.207 -0.422 11.266 1 98.94 175 GLN A N 1
ATOM 1329 C CA . GLN A 1 175 ? -6.434 -0.796 11.961 1 98.94 175 GLN A CA 1
ATOM 1330 C C . GLN A 1 175 ? -7.035 0.396 12.703 1 98.94 175 GLN A C 1
ATOM 1332 O O . GLN A 1 175 ? -8.234 0.65 12.609 1 98.94 175 GLN A O 1
ATOM 1337 N N . ALA A 1 176 ? -6.199 1.139 13.453 1 98.94 176 ALA A N 1
ATOM 1338 C CA . ALA A 1 176 ? -6.672 2.328 14.156 1 98.94 176 ALA A CA 1
ATOM 1339 C C . ALA A 1 176 ? -7.273 3.338 13.188 1 98.94 176 ALA A C 1
ATOM 1341 O O . ALA A 1 176 ? -8.312 3.936 13.469 1 98.94 176 ALA A O 1
ATOM 1342 N N . THR A 1 177 ? -6.629 3.512 12.062 1 98.94 177 THR A N 1
ATOM 1343 C CA . THR A 1 177 ? -7.086 4.438 11.031 1 98.94 177 THR A CA 1
ATOM 1344 C C . THR A 1 177 ? -8.469 4.043 10.523 1 98.94 177 THR A C 1
ATOM 1346 O O . THR A 1 177 ? -9.383 4.875 10.477 1 98.94 177 THR A O 1
ATOM 1349 N N . ALA A 1 178 ? -8.641 2.74 10.219 1 98.81 178 ALA A N 1
ATOM 1350 C CA . ALA A 1 178 ? -9.883 2.225 9.656 1 98.81 178 ALA A CA 1
ATOM 1351 C C . ALA A 1 178 ? -11.031 2.363 10.648 1 98.81 178 ALA A C 1
ATOM 1353 O O . ALA A 1 178 ? -12.188 2.521 10.25 1 98.81 178 ALA A O 1
ATOM 1354 N N . ASP A 1 179 ? -10.68 2.33 11.922 1 98.81 179 ASP A N 1
ATOM 1355 C CA . ASP A 1 179 ? -11.703 2.326 12.961 1 98.81 179 ASP A CA 1
ATOM 1356 C C . ASP A 1 179 ? -12.219 3.738 13.234 1 98.81 179 ASP A C 1
ATOM 1358 O O . ASP A 1 179 ? -13.25 3.916 13.891 1 98.81 179 ASP A O 1
ATOM 1362 N N . MET A 1 180 ? -11.516 4.73 12.781 1 98.75 180 MET A N 1
ATOM 1363 C CA . MET A 1 180 ? -11.906 6.109 13.062 1 98.75 180 MET A CA 1
ATOM 1364 C C . MET A 1 180 ? -13.07 6.531 12.164 1 98.75 180 MET A C 1
ATOM 1366 O O . MET A 1 180 ? -13.094 6.195 10.977 1 98.75 180 MET A O 1
ATOM 1370 N N . LYS A 1 181 ? -14 7.266 12.703 1 96.94 181 LYS A N 1
ATOM 1371 C CA . LYS A 1 181 ? -15.164 7.742 11.961 1 96.94 181 LYS A CA 1
ATOM 1372 C C . LYS A 1 181 ? -14.961 9.172 11.469 1 96.94 181 LYS A C 1
ATOM 1374 O O . LYS A 1 181 ? -15.523 9.57 10.453 1 96.94 181 LYS A O 1
ATOM 1379 N N . LYS A 1 182 ? -14.211 9.953 12.211 1 98.38 182 LYS A N 1
ATOM 1380 C CA . LYS A 1 182 ? -13.898 11.328 11.859 1 98.38 182 LYS A CA 1
ATOM 1381 C C . LYS A 1 182 ? -12.586 11.422 11.086 1 98.38 182 LYS A C 1
ATOM 1383 O O . LYS A 1 182 ? -11.781 10.484 11.102 1 98.38 182 LYS A O 1
ATOM 1388 N N . PRO A 1 183 ? -12.289 12.523 10.359 1 98.75 183 PRO A N 1
ATOM 1389 C CA . PRO A 1 183 ? -11.094 12.648 9.516 1 98.75 183 PRO A CA 1
ATOM 1390 C C . PRO A 1 183 ? -9.797 12.5 10.305 1 98.75 183 PRO A C 1
ATOM 1392 O O . PRO A 1 183 ? -9.633 13.133 11.352 1 98.75 183 PRO A O 1
ATOM 1395 N N . VAL A 1 184 ? -8.93 11.641 9.797 1 98.94 184 VAL A N 1
ATOM 1396 C CA . VAL A 1 184 ? -7.641 11.422 10.453 1 98.94 184 VAL A CA 1
ATOM 1397 C C . VAL A 1 184 ? -6.523 11.438 9.406 1 98.94 184 VAL A C 1
ATOM 1399 O O . VAL A 1 184 ? -6.789 11.391 8.203 1 98.94 184 VAL A O 1
ATOM 1402 N N . CYS A 1 185 ? -5.348 11.602 9.852 1 98.88 185 CYS A N 1
ATOM 1403 C CA . CYS A 1 185 ? -4.09 11.32 9.172 1 98.88 185 CYS A CA 1
ATOM 1404 C C . CYS A 1 185 ? -3.178 10.461 10.047 1 98.88 185 CYS A C 1
ATOM 1406 O O . CYS A 1 185 ? -2.756 10.898 11.117 1 98.88 185 CYS A O 1
ATOM 1408 N N . THR A 1 186 ? -2.93 9.289 9.617 1 98.94 186 THR A N 1
ATOM 1409 C CA . THR A 1 186 ? -2.053 8.422 10.398 1 98.94 186 THR A CA 1
ATOM 1410 C C . THR A 1 186 ? -0.834 8 9.578 1 98.94 186 THR A C 1
ATOM 1412 O O . THR A 1 186 ? -0.944 7.75 8.383 1 98.94 186 THR A O 1
ATOM 1415 N N . ILE A 1 187 ? 0.267 7.984 10.25 1 98.56 187 ILE A N 1
ATOM 1416 C CA . ILE A 1 187 ? 1.532 7.66 9.602 1 98.56 187 ILE A CA 1
ATOM 1417 C C . ILE A 1 187 ? 2.348 6.73 10.5 1 98.56 187 ILE A C 1
ATOM 1419 O O . ILE A 1 187 ? 2.492 6.98 11.703 1 98.56 187 ILE A O 1
ATOM 1423 N N . ALA A 1 188 ? 2.777 5.605 9.984 1 98.75 188 ALA A N 1
ATOM 1424 C CA . ALA A 1 188 ? 3.863 4.84 10.602 1 98.75 188 ALA A CA 1
ATOM 1425 C C . ALA A 1 188 ? 5.219 5.266 10.039 1 98.75 188 ALA A C 1
ATOM 1427 O O . ALA A 1 188 ? 5.488 5.078 8.852 1 98.75 188 ALA A O 1
ATOM 1428 N N . MET A 1 189 ? 5.988 5.789 10.891 1 97.62 189 MET A N 1
ATOM 1429 C CA . MET A 1 189 ? 7.223 6.426 10.438 1 97.62 189 MET A CA 1
ATOM 1430 C C . MET A 1 189 ? 8.32 5.391 10.203 1 97.62 189 MET A C 1
ATOM 1432 O O . MET A 1 189 ? 8.172 4.227 10.586 1 97.62 189 MET A O 1
ATOM 1436 N N . GLY A 1 190 ? 9.43 5.855 9.477 1 96.88 190 GLY A N 1
ATOM 1437 C CA . GLY A 1 190 ? 10.594 5.012 9.273 1 96.88 190 GLY A CA 1
ATOM 1438 C C . GLY A 1 190 ? 10.422 4.023 8.141 1 96.88 190 GLY A C 1
ATOM 1439 O O . GLY A 1 190 ? 9.375 3.986 7.492 1 96.88 190 GLY A O 1
ATOM 1440 N N . GLU A 1 191 ? 11.484 3.213 7.938 1 96.88 191 GLU A N 1
ATOM 1441 C CA . GLU A 1 191 ? 11.531 2.295 6.805 1 96.88 191 GLU A CA 1
ATOM 1442 C C . GLU A 1 191 ? 10.453 1.222 6.918 1 96.88 191 GLU A C 1
ATOM 1444 O O . GLU A 1 191 ? 9.766 0.918 5.938 1 96.88 191 GLU A O 1
ATOM 1449 N N . ILE A 1 192 ? 10.25 0.756 8.141 1 96.88 192 ILE A N 1
ATOM 1450 C CA . ILE A 1 192 ? 9.281 -0.31 8.375 1 96.88 192 ILE A CA 1
ATOM 1451 C C . ILE A 1 192 ? 7.875 0.186 8.039 1 96.88 192 ILE A C 1
ATOM 1453 O O . ILE A 1 192 ? 7.047 -0.573 7.527 1 96.88 192 ILE A O 1
ATOM 1457 N N . GLY A 1 193 ? 7.629 1.481 8.305 1 98.12 193 GLY A N 1
ATOM 1458 C CA . GLY A 1 193 ? 6.293 2.033 8.141 1 98.12 193 GLY A CA 1
ATOM 1459 C C . GLY A 1 193 ? 6.086 2.709 6.797 1 98.12 193 GLY A C 1
ATOM 1460 O O . GLY A 1 193 ? 5.012 3.252 6.527 1 98.12 193 GLY A O 1
ATOM 1461 N N . LYS A 1 194 ? 7.062 2.619 5.961 1 97.88 194 LYS A N 1
ATOM 1462 C CA . LYS A 1 194 ? 7.117 3.373 4.711 1 97.88 194 LYS A CA 1
ATOM 1463 C C . LYS A 1 194 ? 5.855 3.154 3.879 1 97.88 194 LYS A C 1
ATOM 1465 O O . LYS A 1 194 ? 5.262 4.113 3.379 1 97.88 194 LYS A O 1
ATOM 1470 N N . HIS A 1 195 ? 5.375 1.947 3.809 1 98.31 195 HIS A N 1
ATOM 1471 C CA . HIS A 1 195 ? 4.254 1.61 2.938 1 98.31 195 HIS A CA 1
ATOM 1472 C C . HIS A 1 195 ? 2.947 2.174 3.482 1 98.31 195 HIS A C 1
ATOM 1474 O O . HIS A 1 195 ? 1.954 2.262 2.756 1 98.31 195 HIS A O 1
ATOM 1480 N N . SER A 1 196 ? 2.92 2.588 4.801 1 98.56 196 SER A N 1
ATOM 1481 C CA . SER A 1 196 ? 1.715 3.215 5.336 1 98.56 196 SER A CA 1
ATOM 1482 C C . SER A 1 196 ? 1.414 4.531 4.629 1 98.56 196 SER A C 1
ATOM 1484 O O . SER A 1 196 ? 0.253 4.926 4.508 1 98.56 196 SER A O 1
ATOM 1486 N N . ARG A 1 197 ? 2.422 5.207 4.121 1 97.88 197 ARG A N 1
ATOM 1487 C CA . ARG A 1 197 ? 2.242 6.477 3.426 1 97.88 197 ARG A CA 1
ATOM 1488 C C . ARG A 1 197 ? 1.478 6.281 2.121 1 97.88 197 ARG A C 1
ATOM 1490 O O . ARG A 1 197 ? 0.887 7.227 1.596 1 97.88 197 ARG A O 1
ATOM 1497 N N . ILE A 1 198 ? 1.495 5.086 1.647 1 98.25 198 ILE A N 1
ATOM 1498 C CA . ILE A 1 198 ? 0.802 4.773 0.404 1 98.25 198 ILE A CA 1
ATOM 1499 C C . ILE A 1 198 ? -0.606 4.266 0.711 1 98.25 198 ILE A C 1
ATOM 1501 O O . ILE A 1 198 ? -1.576 4.691 0.079 1 98.25 198 ILE A O 1
ATOM 1505 N N . VAL A 1 199 ? -0.728 3.457 1.76 1 98.56 199 VAL A N 1
ATOM 1506 C CA . VAL A 1 199 ? -1.961 2.678 1.8 1 98.56 199 VAL A CA 1
ATOM 1507 C C . VAL A 1 199 ? -2.873 3.207 2.904 1 98.56 199 VAL A C 1
ATOM 1509 O O . VAL A 1 199 ? -4.059 2.879 2.949 1 98.56 199 VAL A O 1
ATOM 1512 N N . ALA A 1 200 ? -2.383 3.963 3.838 1 98.75 200 ALA A N 1
ATOM 1513 C CA . ALA A 1 200 ? -3.227 4.457 4.926 1 98.75 200 ALA A CA 1
ATOM 1514 C C . ALA A 1 200 ? -4.441 5.203 4.383 1 98.75 200 ALA A C 1
ATOM 1516 O O . ALA A 1 200 ? -5.527 5.137 4.961 1 98.75 200 ALA A O 1
ATOM 1517 N N . PRO A 1 201 ? -4.367 5.918 3.229 1 98.56 201 PRO A N 1
ATOM 1518 C CA . PRO A 1 201 ? -5.539 6.582 2.654 1 98.56 201 PRO A CA 1
ATOM 1519 C C . PRO A 1 201 ? -6.656 5.605 2.305 1 98.56 201 PRO A C 1
ATOM 1521 O O . PRO A 1 201 ? -7.836 5.965 2.359 1 98.56 201 PRO A O 1
ATOM 1524 N N . CYS A 1 202 ? -6.336 4.355 2.002 1 98.25 202 CYS A N 1
ATOM 1525 C CA . CYS A 1 202 ? -7.355 3.35 1.729 1 98.25 202 CYS A CA 1
ATOM 1526 C C . CYS A 1 202 ? -8.156 3.029 2.984 1 98.25 202 CYS A C 1
ATOM 1528 O O . CYS A 1 202 ? -9.258 2.479 2.902 1 98.25 202 CYS A O 1
ATOM 1530 N N . TYR A 1 203 ? -7.602 3.398 4.125 1 98.56 203 TYR A N 1
ATOM 1531 C CA . TYR A 1 203 ? -8.227 3.047 5.395 1 98.56 203 TYR A CA 1
ATOM 1532 C C . TYR A 1 203 ? -8.797 4.281 6.082 1 98.56 203 TYR A C 1
ATOM 1534 O O . TYR A 1 203 ? -9.336 4.191 7.188 1 98.56 203 TYR A O 1
ATOM 1542 N N . GLY A 1 204 ? -8.578 5.441 5.438 1 98.19 204 GLY A N 1
ATOM 1543 C CA . GLY A 1 204 ? -9.281 6.602 5.965 1 98.19 204 GLY A CA 1
ATOM 1544 C C . GLY A 1 204 ? -8.367 7.789 6.207 1 98.19 204 GLY A C 1
ATOM 1545 O O . GLY A 1 204 ? -8.844 8.875 6.543 1 98.19 204 GLY A O 1
ATOM 1546 N N . SER A 1 205 ? -7.082 7.629 6.062 1 98.81 205 SER A N 1
ATOM 1547 C CA . SER A 1 205 ? -6.168 8.758 6.227 1 98.81 205 SER A CA 1
ATOM 1548 C C . SER A 1 205 ? -6.363 9.789 5.125 1 98.81 205 SER A C 1
ATOM 1550 O O . SER A 1 205 ? -6.277 9.469 3.938 1 98.81 205 SER A O 1
ATOM 1552 N N . ARG A 1 206 ? -6.531 11.023 5.516 1 98.69 206 ARG A N 1
ATOM 1553 C CA . ARG A 1 206 ? -6.922 12.047 4.559 1 98.69 206 ARG A CA 1
ATOM 1554 C C . ARG A 1 206 ? -5.699 12.758 3.99 1 98.69 206 ARG A C 1
ATOM 1556 O O . ARG A 1 206 ? -5.797 13.453 2.975 1 98.69 206 ARG A O 1
ATOM 1563 N N . LEU A 1 207 ? -4.578 12.633 4.652 1 98.81 207 LEU A N 1
ATOM 1564 C CA . LEU A 1 207 ? -3.309 13.227 4.242 1 98.81 207 LEU A CA 1
ATOM 1565 C C . LEU A 1 207 ? -2.207 12.172 4.191 1 98.81 207 LEU A C 1
ATOM 1567 O O . LEU A 1 207 ? -2.252 11.188 4.93 1 98.81 207 LEU A O 1
ATOM 1571 N N . THR A 1 208 ? -1.338 12.367 3.355 1 98.56 208 THR A N 1
ATOM 1572 C CA . THR A 1 208 ? -0.052 11.68 3.365 1 98.56 208 THR A CA 1
ATOM 1573 C C . THR A 1 208 ? 1.085 12.648 3.072 1 98.56 208 THR A C 1
ATOM 1575 O O . THR A 1 208 ? 0.85 13.758 2.584 1 98.56 208 THR A O 1
ATOM 1578 N N . TYR A 1 209 ? 2.229 12.305 3.441 1 98 209 TYR A N 1
ATOM 1579 C CA . TYR A 1 209 ? 3.361 13.227 3.389 1 98 209 TYR A CA 1
ATOM 1580 C C . TYR A 1 209 ? 4.465 12.672 2.496 1 98 209 TYR A C 1
ATOM 1582 O O . TYR A 1 209 ? 4.801 11.492 2.572 1 98 209 TYR A O 1
ATOM 1590 N N . GLY A 1 210 ? 4.973 13.453 1.645 1 97.31 210 GLY A N 1
ATOM 1591 C CA . GLY A 1 210 ? 6.074 13.109 0.763 1 97.31 210 GLY A CA 1
ATOM 1592 C C . GLY A 1 210 ? 7.223 14.094 0.827 1 97.31 210 GLY A C 1
ATOM 1593 O O . GLY A 1 210 ? 7.082 15.188 1.383 1 97.31 210 GLY A O 1
ATOM 1594 N N . ALA A 1 211 ? 8.352 13.719 0.287 1 96.56 211 ALA A N 1
ATOM 1595 C CA . ALA A 1 211 ? 9.562 14.539 0.309 1 96.56 211 ALA A CA 1
ATOM 1596 C C . ALA A 1 211 ? 9.883 15.078 -1.08 1 96.56 211 ALA A C 1
ATOM 1598 O O . ALA A 1 211 ? 9.578 14.438 -2.09 1 96.56 211 ALA A O 1
ATOM 1599 N N . ILE A 1 212 ? 10.461 16.219 -1.189 1 94.25 212 ILE A N 1
ATOM 1600 C CA . ILE A 1 212 ? 10.852 16.844 -2.445 1 94.25 212 ILE A CA 1
ATOM 1601 C C . ILE A 1 212 ? 12.156 16.234 -2.949 1 94.25 212 ILE A C 1
ATOM 1603 O O . ILE A 1 212 ? 12.281 15.922 -4.133 1 94.25 212 ILE A O 1
ATOM 1607 N N . ALA A 1 213 ? 13.156 16.078 -2.051 1 82.31 213 ALA A N 1
ATOM 1608 C CA . ALA A 1 213 ? 14.523 15.781 -2.459 1 82.31 213 ALA A CA 1
ATOM 1609 C C . ALA A 1 213 ? 14.648 14.328 -2.918 1 82.31 213 ALA A C 1
ATOM 1611 O O . ALA A 1 213 ? 13.828 13.484 -2.559 1 82.31 213 ALA A O 1
ATOM 1612 N N . GLN A 1 214 ? 15.773 14.164 -3.77 1 69.31 214 GLN A N 1
ATOM 1613 C CA . GLN A 1 214 ? 16.062 12.836 -4.301 1 69.31 214 GLN A CA 1
ATOM 1614 C C . GLN A 1 214 ? 16.484 11.875 -3.189 1 69.31 214 GLN A C 1
ATOM 1616 O O . GLN A 1 214 ? 16.062 10.719 -3.164 1 69.31 214 GLN A O 1
ATOM 1621 N N . ALA A 1 215 ? 17.359 12.531 -2.33 1 67.06 215 ALA A N 1
ATOM 1622 C CA . ALA A 1 215 ? 17.797 11.695 -1.209 1 67.06 215 ALA A CA 1
ATOM 1623 C C . ALA A 1 215 ? 16.891 11.906 0.006 1 67.06 215 ALA A C 1
ATOM 1625 O O . ALA A 1 215 ? 16.797 13.016 0.53 1 67.06 215 ALA A O 1
ATOM 1626 N N . VAL A 1 216 ? 16.016 10.844 0.281 1 81 216 VAL A N 1
ATOM 1627 C CA . VAL A 1 216 ? 15.086 10.984 1.391 1 81 216 VAL A CA 1
ATOM 1628 C C . VAL A 1 216 ? 15.508 10.07 2.543 1 81 216 VAL A C 1
ATOM 1630 O O . VAL A 1 216 ? 16.141 9.039 2.322 1 81 216 VAL A O 1
ATOM 1633 N N . ALA A 1 217 ? 15.133 10.547 3.758 1 83.75 217 ALA A N 1
ATOM 1634 C CA . ALA A 1 217 ? 15.359 9.75 4.961 1 83.75 217 ALA A CA 1
ATOM 1635 C C . ALA A 1 217 ? 14.547 8.461 4.918 1 83.75 217 ALA A C 1
ATOM 1637 O O . ALA A 1 217 ? 13.586 8.344 4.16 1 83.75 217 ALA A O 1
ATOM 1638 N N . PRO A 1 218 ? 15.117 7.5 5.766 1 82.69 218 PRO A N 1
ATOM 1639 C CA . PRO A 1 218 ? 14.352 6.254 5.855 1 82.69 218 PRO A CA 1
ATOM 1640 C C . PRO A 1 218 ? 12.867 6.488 6.121 1 82.69 218 PRO A C 1
ATOM 1642 O O . PRO A 1 218 ? 12.508 7.277 6.996 1 82.69 218 PRO A O 1
ATOM 1645 N N . GLY A 1 219 ? 12.07 5.855 5.23 1 88.25 219 GLY A N 1
ATOM 1646 C CA . GLY A 1 219 ? 10.625 5.926 5.426 1 88.25 219 GLY A CA 1
ATOM 1647 C C . GLY A 1 219 ? 9.969 7.039 4.633 1 88.25 219 GLY A C 1
ATOM 1648 O O . GLY A 1 219 ? 8.742 7.094 4.523 1 88.25 219 GLY A O 1
ATOM 1649 N N . GLN A 1 220 ? 10.75 7.906 4.121 1 92.94 220 GLN A N 1
ATOM 1650 C CA . GLN A 1 220 ? 10.18 8.977 3.309 1 92.94 220 GLN A CA 1
ATOM 1651 C C . GLN A 1 220 ? 10.039 8.547 1.852 1 92.94 220 GLN A C 1
ATOM 1653 O O . GLN A 1 220 ? 10.875 7.801 1.337 1 92.94 220 GLN A O 1
ATOM 1658 N N . ILE A 1 221 ? 9.008 8.953 1.272 1 97.19 221 ILE A N 1
ATOM 1659 C CA . ILE A 1 221 ? 8.727 8.719 -0.139 1 97.19 221 ILE A CA 1
ATOM 1660 C C . ILE A 1 221 ? 8.703 10.039 -0.895 1 97.19 221 ILE A C 1
ATOM 1662 O O . ILE A 1 221 ? 8.148 11.031 -0.407 1 97.19 221 ILE A O 1
ATOM 1666 N N . LYS A 1 222 ? 9.281 10.055 -2.068 1 97.81 222 LYS A N 1
ATOM 1667 C CA . LYS A 1 222 ? 9.242 11.273 -2.877 1 97.81 222 LYS A CA 1
ATOM 1668 C C . LYS A 1 222 ? 7.816 11.594 -3.32 1 97.81 222 LYS A C 1
ATOM 1670 O O . LYS A 1 222 ? 7.031 10.688 -3.596 1 97.81 222 LYS A O 1
ATOM 1675 N N . ILE A 1 223 ? 7.555 12.836 -3.473 1 98.19 223 ILE A N 1
ATOM 1676 C CA . ILE A 1 223 ? 6.211 13.312 -3.777 1 98.19 223 ILE A CA 1
ATOM 1677 C C . ILE A 1 223 ? 5.73 12.695 -5.09 1 98.19 223 ILE A C 1
ATOM 1679 O O . ILE A 1 223 ? 4.602 12.211 -5.176 1 98.19 223 ILE A O 1
ATOM 1683 N N . HIS A 1 224 ? 6.57 12.719 -6.133 1 97.19 224 HIS A N 1
ATOM 1684 C CA . HIS A 1 224 ? 6.125 12.203 -7.422 1 97.19 224 HIS A CA 1
ATOM 1685 C C . HIS A 1 224 ? 5.879 10.703 -7.363 1 97.19 224 HIS A C 1
ATOM 1687 O O . HIS A 1 224 ? 5.012 10.18 -8.07 1 97.19 224 HIS A O 1
ATOM 1693 N N . GLU A 1 225 ? 6.711 9.984 -6.566 1 97.06 225 GLU A N 1
ATOM 1694 C CA . GLU A 1 225 ? 6.492 8.555 -6.359 1 97.06 225 GLU A CA 1
ATOM 1695 C C . GLU A 1 225 ? 5.168 8.297 -5.645 1 97.06 225 GLU A C 1
ATOM 1697 O O . GLU A 1 225 ? 4.406 7.41 -6.039 1 97.06 225 GLU A O 1
ATOM 1702 N N . LEU A 1 226 ? 4.934 9.094 -4.617 1 97.62 226 LEU A N 1
ATOM 1703 C CA . LEU A 1 226 ? 3.67 8.992 -3.891 1 97.62 226 LEU A CA 1
ATOM 1704 C C . LEU A 1 226 ? 2.49 9.289 -4.805 1 97.62 226 LEU A C 1
ATOM 1706 O O . LEU A 1 226 ? 1.475 8.594 -4.77 1 97.62 226 LEU A O 1
ATOM 1710 N N . LYS A 1 227 ? 2.611 10.312 -5.578 1 97.88 227 LYS A N 1
ATOM 1711 C CA . LYS A 1 227 ? 1.573 10.672 -6.539 1 97.88 227 LYS A CA 1
ATOM 1712 C C . LYS A 1 227 ? 1.261 9.5 -7.473 1 97.88 227 LYS A C 1
ATOM 1714 O O . LYS A 1 227 ? 0.095 9.156 -7.668 1 97.88 227 LYS A O 1
ATOM 1719 N N . SER A 1 228 ? 2.285 8.891 -7.98 1 96.94 228 SER A N 1
ATOM 1720 C CA . SER A 1 228 ? 2.111 7.754 -8.875 1 96.94 228 SER A CA 1
ATOM 1721 C C . SER A 1 228 ? 1.387 6.609 -8.18 1 96.94 228 SER A C 1
ATOM 1723 O O . SER A 1 228 ? 0.47 6.012 -8.75 1 96.94 228 SER A O 1
ATOM 1725 N N . ALA A 1 229 ? 1.799 6.301 -7.012 1 97.62 229 ALA A N 1
ATOM 1726 C CA . ALA A 1 229 ? 1.185 5.211 -6.262 1 97.62 229 ALA A CA 1
ATOM 1727 C C . ALA A 1 229 ? -0.281 5.508 -5.957 1 97.62 229 ALA A C 1
ATOM 1729 O O . ALA A 1 229 ? -1.142 4.641 -6.105 1 97.62 229 ALA A O 1
ATOM 1730 N N . LEU A 1 230 ? -0.563 6.727 -5.57 1 97.88 230 LEU A N 1
ATOM 1731 C CA . LEU A 1 230 ? -1.928 7.09 -5.203 1 97.88 230 LEU A CA 1
ATOM 1732 C C . LEU A 1 230 ? -2.828 7.133 -6.434 1 97.88 230 LEU A C 1
ATOM 1734 O O . LEU A 1 230 ? -4.023 6.848 -6.344 1 97.88 230 LEU A O 1
ATOM 1738 N N . GLU A 1 231 ? -2.301 7.488 -7.566 1 96.62 231 GLU A N 1
ATOM 1739 C CA . GLU A 1 231 ? -3.084 7.5 -8.797 1 96.62 231 GLU A CA 1
ATOM 1740 C C . GLU A 1 231 ? -3.553 6.098 -9.164 1 96.62 231 GLU A C 1
ATOM 1742 O O . GLU A 1 231 ? -4.594 5.934 -9.805 1 96.62 231 GLU A O 1
ATOM 1747 N N . ILE A 1 232 ? -2.732 5.082 -8.781 1 95.75 232 ILE A N 1
ATOM 1748 C CA . ILE A 1 232 ? -3.139 3.693 -8.984 1 95.75 232 ILE A CA 1
ATOM 1749 C C . ILE A 1 232 ? -4.359 3.385 -8.117 1 95.75 232 ILE A C 1
ATOM 1751 O O . ILE A 1 232 ? -5.27 2.67 -8.555 1 95.75 232 ILE A O 1
ATOM 1755 N N . LEU A 1 233 ? -4.41 3.955 -6.934 1 96.56 233 LEU A N 1
ATOM 1756 C CA . LEU A 1 233 ? -5.363 3.545 -5.91 1 96.56 233 LEU A CA 1
ATOM 1757 C C . LEU A 1 233 ? -6.605 4.43 -5.938 1 96.56 233 LEU A C 1
ATOM 1759 O O . LEU A 1 233 ? -7.672 4.023 -5.469 1 96.56 233 LEU A O 1
ATOM 1763 N N . PHE A 1 234 ? -6.426 5.723 -6.379 1 92.94 234 PHE A N 1
ATOM 1764 C CA . PHE A 1 234 ? -7.523 6.684 -6.363 1 92.94 234 PHE A CA 1
ATOM 1765 C C . PHE A 1 234 ? -7.625 7.414 -7.695 1 92.94 234 PHE A C 1
ATOM 1767 O O . PHE A 1 234 ? -6.609 7.676 -8.344 1 92.94 234 PHE A O 1
ATOM 1774 N N . MET B 1 1 ? 15.094 -21.328 1.01 1 79.75 1 MET B N 1
ATOM 1775 C CA . MET B 1 1 ? 15.125 -20.406 -0.132 1 79.75 1 MET B CA 1
ATOM 1776 C C . MET B 1 1 ? 14.039 -20.766 -1.142 1 79.75 1 MET B C 1
ATOM 1778 O O . MET B 1 1 ? 13.867 -21.938 -1.493 1 79.75 1 MET B O 1
ATOM 1782 N N . VAL B 1 2 ? 13.062 -19.828 -1.447 1 93.44 2 VAL B N 1
ATOM 1783 C CA . VAL B 1 2 ? 12 -20.094 -2.412 1 93.44 2 VAL B CA 1
ATOM 1784 C C . VAL B 1 2 ? 12.258 -19.312 -3.699 1 93.44 2 VAL B C 1
ATOM 1786 O O . VAL B 1 2 ? 12.539 -18.125 -3.658 1 93.44 2 VAL B O 1
ATOM 1789 N N . LYS B 1 3 ? 12.289 -20.047 -4.789 1 97.44 3 LYS B N 1
ATOM 1790 C CA . LYS B 1 3 ? 12.539 -19.453 -6.094 1 97.44 3 LYS B CA 1
ATOM 1791 C C . LYS B 1 3 ? 11.562 -19.984 -7.141 1 97.44 3 LYS B C 1
ATOM 1793 O O . LYS B 1 3 ? 10.977 -21.047 -6.965 1 97.44 3 LYS B O 1
ATOM 1798 N N . ILE B 1 4 ? 11.344 -19.281 -8.125 1 98.38 4 ILE B N 1
ATOM 1799 C CA . ILE B 1 4 ? 10.719 -19.734 -9.367 1 98.38 4 ILE B CA 1
ATOM 1800 C C . ILE B 1 4 ? 11.672 -19.516 -10.539 1 98.38 4 ILE B C 1
ATOM 1802 O O . ILE B 1 4 ? 11.914 -18.375 -10.945 1 98.38 4 ILE B O 1
ATOM 1806 N N . GLY B 1 5 ? 12.227 -20.656 -11.016 1 96.06 5 GLY B N 1
ATOM 1807 C CA . GLY B 1 5 ? 13.328 -20.516 -11.961 1 96.06 5 GLY B CA 1
ATOM 1808 C C . GLY B 1 5 ? 14.5 -19.734 -11.391 1 96.06 5 GLY B C 1
ATOM 1809 O O . GLY B 1 5 ? 15.008 -20.062 -10.32 1 96.06 5 GLY B O 1
ATOM 1810 N N . ASN B 1 6 ? 14.867 -18.734 -12.094 1 92.81 6 ASN B N 1
ATOM 1811 C CA . ASN B 1 6 ? 16.016 -17.938 -11.664 1 92.81 6 ASN B CA 1
ATOM 1812 C C . ASN B 1 6 ? 15.602 -16.766 -10.781 1 92.81 6 ASN B C 1
ATOM 1814 O O . ASN B 1 6 ? 16.438 -15.984 -10.352 1 92.81 6 ASN B O 1
ATOM 1818 N N . PHE B 1 7 ? 14.359 -16.672 -10.531 1 97.25 7 PHE B N 1
ATOM 1819 C CA . PHE B 1 7 ? 13.898 -15.555 -9.727 1 97.25 7 PHE B CA 1
ATOM 1820 C C . PHE B 1 7 ? 13.859 -15.914 -8.25 1 97.25 7 PHE B C 1
ATOM 1822 O O . PHE B 1 7 ? 13.148 -16.844 -7.848 1 97.25 7 PHE B O 1
ATOM 1829 N N . ASP B 1 8 ? 14.586 -15.164 -7.48 1 97.62 8 ASP B N 1
ATOM 1830 C CA . ASP B 1 8 ? 14.711 -15.414 -6.047 1 97.62 8 ASP B CA 1
ATOM 1831 C C . ASP B 1 8 ? 13.656 -14.641 -5.262 1 97.62 8 ASP B C 1
ATOM 1833 O O . ASP B 1 8 ? 13.781 -13.422 -5.082 1 97.62 8 ASP B O 1
ATOM 1837 N N . LEU B 1 9 ? 12.688 -15.305 -4.688 1 98 9 LEU B N 1
ATOM 1838 C CA . LEU B 1 9 ? 11.539 -14.695 -4.023 1 98 9 LEU B CA 1
ATOM 1839 C C . LEU B 1 9 ? 11.914 -14.211 -2.625 1 98 9 LEU B C 1
ATOM 1841 O O . LEU B 1 9 ? 11.141 -13.492 -1.983 1 98 9 LEU B O 1
ATOM 1845 N N . ASP B 1 10 ? 13.094 -14.586 -2.133 1 95.12 10 ASP B N 1
ATOM 1846 C CA . ASP B 1 10 ? 13.57 -14.109 -0.84 1 95.12 10 ASP B CA 1
ATOM 1847 C C . ASP B 1 10 ? 14.188 -12.719 -0.965 1 95.12 10 ASP B C 1
ATOM 1849 O O . ASP B 1 10 ? 14.297 -11.992 0.025 1 95.12 10 ASP B O 1
ATOM 1853 N N . GLU B 1 11 ? 14.547 -12.352 -2.156 1 95.12 11 GLU B N 1
ATOM 1854 C CA . GLU B 1 11 ? 15.156 -11.047 -2.393 1 95.12 11 GLU B CA 1
ATOM 1855 C C . GLU B 1 11 ? 14.102 -9.977 -2.631 1 95.12 11 GLU B C 1
ATOM 1857 O O . GLU B 1 11 ? 14.195 -8.867 -2.096 1 95.12 11 GLU B O 1
ATOM 1862 N N . LYS B 1 12 ? 13.141 -10.266 -3.416 1 96.25 12 LYS B N 1
ATOM 1863 C CA . LYS B 1 12 ? 12.031 -9.359 -3.693 1 96.25 12 LYS B CA 1
ATOM 1864 C C . LYS B 1 12 ? 10.805 -10.117 -4.184 1 96.25 12 LYS B C 1
ATOM 1866 O O . LYS B 1 12 ? 10.922 -11.211 -4.742 1 96.25 12 LYS B O 1
ATOM 1871 N N . PRO B 1 13 ? 9.672 -9.602 -3.984 1 98.38 13 PRO B N 1
ATOM 1872 C CA . PRO B 1 13 ? 8.477 -10.242 -4.531 1 98.38 13 PRO B CA 1
ATOM 1873 C C . PRO B 1 13 ? 8.445 -10.234 -6.059 1 98.38 13 PRO B C 1
ATOM 1875 O O . PRO B 1 13 ? 9.016 -9.336 -6.684 1 98.38 13 PRO B O 1
ATOM 1878 N N . ALA B 1 14 ? 7.801 -11.172 -6.637 1 98.75 14 ALA B N 1
ATOM 1879 C CA . ALA B 1 14 ? 7.695 -11.25 -8.094 1 98.75 14 ALA B CA 1
ATOM 1880 C C . ALA B 1 14 ? 6.359 -10.688 -8.578 1 98.75 14 ALA B C 1
ATOM 1882 O O . ALA B 1 14 ? 5.316 -10.938 -7.969 1 98.75 14 ALA B O 1
ATOM 1883 N N . ILE B 1 15 ? 6.406 -9.945 -9.625 1 98.69 15 ILE B N 1
ATOM 1884 C CA . ILE B 1 15 ? 5.203 -9.562 -10.352 1 98.69 15 ILE B CA 1
ATOM 1885 C C . ILE B 1 15 ? 4.848 -10.641 -11.375 1 98.69 15 ILE B C 1
ATOM 1887 O O . ILE B 1 15 ? 5.625 -10.914 -12.289 1 98.69 15 ILE B O 1
ATOM 1891 N N . VAL B 1 16 ? 3.717 -11.219 -11.195 1 98.81 16 VAL B N 1
ATOM 1892 C CA . VAL B 1 16 ? 3.258 -12.305 -12.07 1 98.81 16 VAL B CA 1
ATOM 1893 C C . VAL B 1 16 ? 2.25 -11.758 -13.078 1 98.81 16 VAL B C 1
ATOM 1895 O O . VAL B 1 16 ? 1.353 -10.992 -12.719 1 98.81 16 VAL B O 1
ATOM 1898 N N . SER B 1 17 ? 2.408 -12.117 -14.312 1 98.19 17 SER B N 1
ATOM 1899 C CA . SER B 1 17 ? 1.418 -11.852 -15.352 1 98.19 17 SER B CA 1
ATOM 1900 C C . SER B 1 17 ? 0.692 -13.125 -15.773 1 98.19 17 SER B C 1
ATOM 1902 O O . SER B 1 17 ? 1.328 -14.125 -16.109 1 98.19 17 SER B O 1
ATOM 1904 N N . VAL B 1 18 ? -0.562 -13.039 -15.758 1 97.19 18 VAL B N 1
ATOM 1905 C CA . VAL B 1 18 ? -1.378 -14.164 -16.219 1 97.19 18 VAL B CA 1
ATOM 1906 C C . VAL B 1 18 ? -1.438 -14.172 -17.734 1 97.19 18 VAL B C 1
ATOM 1908 O O . VAL B 1 18 ? -1.71 -13.141 -18.359 1 97.19 18 VAL B O 1
ATOM 1911 N N . ILE B 1 19 ? -1.143 -15.258 -18.344 1 97.25 19 ILE B N 1
ATOM 1912 C CA . ILE B 1 19 ? -1.225 -15.477 -19.797 1 97.25 19 ILE B CA 1
ATOM 1913 C C . ILE B 1 19 ? -2.393 -16.406 -20.109 1 97.25 19 ILE B C 1
ATOM 1915 O O . ILE B 1 19 ? -2.332 -17.609 -19.828 1 97.25 19 ILE B O 1
ATOM 1919 N N . ASP B 1 20 ? -3.406 -15.836 -20.688 1 95.31 20 ASP B N 1
ATOM 1920 C CA . ASP B 1 20 ? -4.621 -16.609 -20.922 1 95.31 20 ASP B CA 1
ATOM 1921 C C . ASP B 1 20 ? -5.039 -16.562 -22.391 1 95.31 20 ASP B C 1
ATOM 1923 O O . ASP B 1 20 ? -5.988 -17.234 -22.781 1 95.31 20 ASP B O 1
ATOM 1927 N N . ASP B 1 21 ? -4.348 -15.812 -23.172 1 94.19 21 ASP B N 1
ATOM 1928 C CA . ASP B 1 21 ? -4.547 -15.711 -24.609 1 94.19 21 ASP B CA 1
ATOM 1929 C C . ASP B 1 21 ? -3.297 -15.172 -25.297 1 94.19 21 ASP B C 1
ATOM 1931 O O . ASP B 1 21 ? -2.438 -14.562 -24.656 1 94.19 21 ASP B O 1
ATOM 1935 N N . ASP B 1 22 ? -3.123 -15.57 -26.625 1 93.75 22 ASP B N 1
ATOM 1936 C CA . ASP B 1 22 ? -1.987 -15.117 -27.422 1 93.75 22 ASP B CA 1
ATOM 1937 C C . ASP B 1 22 ? -0.692 -15.18 -26.609 1 93.75 22 ASP B C 1
ATOM 1939 O O . ASP B 1 22 ? -0.016 -14.164 -26.438 1 93.75 22 ASP B O 1
ATOM 1943 N N . PRO B 1 23 ? -0.392 -16.406 -26.219 1 95.62 23 PRO B N 1
ATOM 1944 C CA . PRO B 1 23 ? 0.644 -16.562 -25.188 1 95.62 23 PRO B CA 1
ATOM 1945 C C . PRO B 1 23 ? 1.972 -15.93 -25.594 1 95.62 23 PRO B C 1
ATOM 1947 O O . PRO B 1 23 ? 2.609 -15.25 -24.781 1 95.62 23 PRO B O 1
ATOM 1950 N N . ALA B 1 24 ? 2.459 -16.062 -26.797 1 93.75 24 ALA B N 1
ATOM 1951 C CA . ALA B 1 24 ? 3.75 -15.516 -27.203 1 93.75 24 ALA B CA 1
ATOM 1952 C C . ALA B 1 24 ? 3.744 -13.992 -27.156 1 93.75 24 ALA B C 1
ATOM 1954 O O . ALA B 1 24 ? 4.656 -13.375 -26.594 1 93.75 24 ALA B O 1
ATOM 1955 N N . GLU B 1 25 ? 2.709 -13.367 -27.672 1 95.19 25 GLU B N 1
ATOM 1956 C CA . GLU B 1 25 ? 2.609 -11.906 -27.719 1 95.19 25 GLU B CA 1
ATOM 1957 C C . GLU B 1 25 ? 2.422 -11.32 -26.328 1 95.19 25 GLU B C 1
ATOM 1959 O O . GLU B 1 25 ? 3.072 -10.336 -25.969 1 95.19 25 GLU B O 1
ATOM 1964 N N . ASN B 1 26 ? 1.548 -11.914 -25.562 1 96.75 26 ASN B N 1
ATOM 1965 C CA . ASN B 1 26 ? 1.265 -11.391 -24.234 1 96.75 26 ASN B CA 1
ATOM 1966 C C . ASN B 1 26 ? 2.449 -11.586 -23.297 1 96.75 26 ASN B C 1
ATOM 1968 O O . ASN B 1 26 ? 2.689 -10.758 -22.406 1 96.75 26 ASN B O 1
ATOM 1972 N N . ALA B 1 27 ? 3.182 -12.68 -23.531 1 97.69 27 ALA B N 1
ATOM 1973 C CA . ALA B 1 27 ? 4.398 -12.875 -22.75 1 97.69 27 ALA B CA 1
ATOM 1974 C C . ALA B 1 27 ? 5.414 -11.773 -23.031 1 97.69 27 ALA B C 1
ATOM 1976 O O . ALA B 1 27 ? 6.035 -11.234 -22.109 1 97.69 27 ALA B O 1
ATOM 1977 N N . LYS B 1 28 ? 5.559 -11.438 -24.281 1 97.25 28 LYS B N 1
ATOM 1978 C CA . LYS B 1 28 ? 6.473 -10.367 -24.656 1 97.25 28 LYS B CA 1
ATOM 1979 C C . LYS B 1 28 ? 6.047 -9.039 -24.031 1 97.25 28 LYS B C 1
ATOM 1981 O O . LYS B 1 28 ? 6.879 -8.305 -23.5 1 97.25 28 LYS B O 1
ATOM 1986 N N . ALA B 1 29 ? 4.781 -8.773 -24.156 1 97.19 29 ALA B N 1
ATOM 1987 C CA . ALA B 1 29 ? 4.242 -7.543 -23.578 1 97.19 29 ALA B CA 1
ATOM 1988 C C . ALA B 1 29 ? 4.465 -7.5 -22.078 1 97.19 29 ALA B C 1
ATOM 1990 O O . ALA B 1 29 ? 4.891 -6.477 -21.531 1 97.19 29 ALA B O 1
ATOM 1991 N N . ALA B 1 30 ? 4.168 -8.594 -21.391 1 97.94 30 ALA B N 1
ATOM 1992 C CA . ALA B 1 30 ? 4.355 -8.688 -19.938 1 97.94 30 ALA B CA 1
ATOM 1993 C C . ALA B 1 30 ? 5.809 -8.406 -19.562 1 97.94 30 ALA B C 1
ATOM 1995 O O . ALA B 1 30 ? 6.078 -7.676 -18.609 1 97.94 30 ALA B O 1
ATOM 1996 N N . ASN B 1 31 ? 6.68 -9.016 -20.297 1 97.94 31 ASN B N 1
ATOM 1997 C CA . ASN B 1 31 ? 8.109 -8.812 -20.078 1 97.94 31 ASN B CA 1
ATOM 1998 C C . ASN B 1 31 ? 8.492 -7.34 -20.203 1 97.94 31 ASN B C 1
ATOM 2000 O O . ASN B 1 31 ? 9.18 -6.789 -19.344 1 97.94 31 ASN B O 1
ATOM 2004 N N . TRP B 1 32 ? 8 -6.75 -21.25 1 97.06 32 TRP B N 1
ATOM 2005 C CA . TRP B 1 32 ? 8.297 -5.348 -21.516 1 97.06 32 TRP B CA 1
ATOM 2006 C C . TRP B 1 32 ? 7.762 -4.457 -20.406 1 97.06 32 TRP B C 1
ATOM 2008 O O . TRP B 1 32 ? 8.391 -3.463 -20.031 1 97.06 32 TRP B O 1
ATOM 2018 N N . LEU B 1 33 ? 6.691 -4.844 -19.859 1 97.25 33 LEU B N 1
ATOM 2019 C CA . LEU B 1 33 ? 6.02 -4.023 -18.859 1 97.25 33 LEU B CA 1
ATOM 2020 C C . LEU B 1 33 ? 6.637 -4.23 -17.484 1 97.25 33 LEU B C 1
ATOM 2022 O O . LEU B 1 33 ? 6.402 -3.436 -16.578 1 97.25 33 LEU B O 1
ATOM 2026 N N . GLY B 1 34 ? 7.379 -5.336 -17.312 1 97.62 34 GLY B N 1
ATOM 2027 C CA . GLY B 1 34 ? 8.133 -5.457 -16.078 1 97.62 34 GLY B CA 1
ATOM 2028 C C . GLY B 1 34 ? 7.746 -6.68 -15.266 1 97.62 34 GLY B C 1
ATOM 2029 O O . GLY B 1 34 ? 8.078 -6.773 -14.078 1 97.62 34 GLY B O 1
ATOM 2030 N N . ALA B 1 35 ? 7.012 -7.656 -15.844 1 98.25 35 ALA B N 1
ATOM 2031 C CA . ALA B 1 35 ? 6.707 -8.914 -15.156 1 98.25 35 ALA B CA 1
ATOM 2032 C C . ALA B 1 35 ? 7.98 -9.711 -14.891 1 98.25 35 ALA B C 1
ATOM 2034 O O . ALA B 1 35 ? 8.945 -9.625 -15.648 1 98.25 35 ALA B O 1
ATOM 2035 N N . ASN B 1 36 ? 7.941 -10.422 -13.766 1 98.44 36 ASN B N 1
ATOM 2036 C CA . ASN B 1 36 ? 9.07 -11.273 -13.398 1 98.44 36 ASN B CA 1
ATOM 2037 C C . ASN B 1 36 ? 8.781 -12.742 -13.695 1 98.44 36 ASN B C 1
ATOM 2039 O O . ASN B 1 36 ? 9.695 -13.531 -13.922 1 98.44 36 ASN B O 1
ATOM 2043 N N . VAL B 1 37 ? 7.559 -13.133 -13.648 1 98.69 37 VAL B N 1
ATOM 2044 C CA . VAL B 1 37 ? 7.082 -14.5 -13.812 1 98.69 37 VAL B CA 1
ATOM 2045 C C . VAL B 1 37 ? 5.809 -14.508 -14.656 1 98.69 37 VAL B C 1
ATOM 2047 O O . VAL B 1 37 ? 5.023 -13.555 -14.617 1 98.69 37 VAL B O 1
ATOM 2050 N N . LEU B 1 38 ? 5.625 -15.547 -15.453 1 98.56 38 LEU B N 1
ATOM 2051 C CA . LEU B 1 38 ? 4.391 -15.727 -16.203 1 98.56 38 LEU B CA 1
ATOM 2052 C C . LEU B 1 38 ? 3.578 -16.891 -15.641 1 98.56 38 LEU B C 1
ATOM 2054 O O . LEU B 1 38 ? 4.137 -17.922 -15.273 1 98.56 38 LEU B O 1
ATOM 2058 N N . GLU B 1 39 ? 2.354 -16.703 -15.516 1 98.75 39 GLU B N 1
ATOM 2059 C CA . GLU B 1 39 ? 1.445 -17.812 -15.227 1 98.75 39 GLU B CA 1
ATOM 2060 C C . GLU B 1 39 ? 0.672 -18.219 -16.484 1 98.75 39 GLU B C 1
ATOM 2062 O O . GLU B 1 39 ? -0.142 -17.453 -17 1 98.75 39 GLU B O 1
ATOM 2067 N N . LEU B 1 40 ? 0.908 -19.391 -16.953 1 98.31 40 LEU B N 1
ATOM 2068 C CA . LEU B 1 40 ? 0.204 -19.953 -18.109 1 98.31 40 LEU B CA 1
ATOM 2069 C C . LEU B 1 40 ? -1.079 -20.656 -17.672 1 98.31 40 LEU B C 1
ATOM 2071 O O . LEU B 1 40 ? -1.032 -21.719 -17.062 1 98.31 40 LEU B O 1
ATOM 2075 N N . ARG B 1 41 ? -2.148 -20.047 -17.969 1 97.88 41 ARG B N 1
ATOM 2076 C CA . ARG B 1 41 ? -3.453 -20.641 -17.688 1 97.88 41 ARG B CA 1
ATOM 2077 C C . ARG B 1 41 ? -3.861 -21.625 -18.766 1 97.88 41 ARG B C 1
ATOM 2079 O O . ARG B 1 41 ? -4.559 -21.266 -19.719 1 97.88 41 ARG B O 1
ATOM 2086 N N . LEU B 1 42 ? -3.516 -22.844 -18.516 1 97.12 42 LEU B N 1
ATOM 2087 C CA . LEU B 1 42 ? -3.74 -23.906 -19.5 1 97.12 42 LEU B CA 1
ATOM 2088 C C . LEU B 1 42 ? -5.23 -24.109 -19.75 1 97.12 42 LEU B C 1
ATOM 2090 O O . LEU B 1 42 ? -5.637 -24.422 -20.859 1 97.12 42 LEU B O 1
ATOM 2094 N N . ASP B 1 43 ? -6.023 -23.859 -18.75 1 96.75 43 ASP B N 1
ATOM 2095 C CA . ASP B 1 43 ? -7.473 -24.016 -18.859 1 96.75 43 ASP B CA 1
ATOM 2096 C C . ASP B 1 43 ? -8.062 -22.969 -19.797 1 96.75 43 ASP B C 1
ATOM 2098 O O . ASP B 1 43 ? -9.172 -23.141 -20.312 1 96.75 43 ASP B O 1
ATOM 2102 N N . LEU B 1 44 ? -7.371 -21.891 -20 1 96.5 44 LEU B N 1
ATOM 2103 C CA . LEU B 1 44 ? -7.871 -20.812 -20.844 1 96.5 44 LEU B CA 1
ATOM 2104 C C . LEU B 1 44 ? -7.172 -20.812 -22.203 1 96.5 44 LEU B C 1
ATOM 2106 O O . LEU B 1 44 ? -7.758 -20.406 -23.203 1 96.5 44 LEU B O 1
ATOM 2110 N N . LEU B 1 45 ? -5.934 -21.172 -22.312 1 95.19 45 LEU B N 1
ATOM 2111 C CA . LEU B 1 45 ? -5.148 -21.156 -23.531 1 95.19 45 LEU B CA 1
ATOM 2112 C C . LEU B 1 45 ? -5.609 -22.25 -24.484 1 95.19 45 LEU B C 1
ATOM 2114 O O . LEU B 1 45 ? -5.418 -22.156 -25.703 1 95.19 45 LEU B O 1
ATOM 2118 N N . ASN B 1 46 ? -6.227 -23.297 -24.016 1 87.38 46 ASN B N 1
ATOM 2119 C CA . ASN B 1 46 ? -6.887 -24.344 -24.797 1 87.38 46 ASN B CA 1
ATOM 2120 C C . ASN B 1 46 ? -5.953 -24.938 -25.844 1 87.38 46 ASN B C 1
ATOM 2122 O O . ASN B 1 46 ? -6.301 -25 -27.031 1 87.38 46 ASN B O 1
ATOM 2126 N N . PHE B 1 47 ? -4.855 -25.406 -25.484 1 90.56 47 PHE B N 1
ATOM 2127 C CA . PHE B 1 47 ? -3.939 -26.094 -26.375 1 90.56 47 PHE B CA 1
ATOM 2128 C C . PHE B 1 47 ? -4.582 -27.359 -26.938 1 90.56 47 PHE B C 1
ATOM 2130 O O . PHE B 1 47 ? -5.297 -28.062 -26.234 1 90.56 47 PHE B O 1
ATOM 2137 N N . SER B 1 48 ? -4.309 -27.625 -28.234 1 88.81 48 SER B N 1
ATOM 2138 C CA . SER B 1 48 ? -4.875 -28.812 -28.859 1 88.81 48 SER B CA 1
ATOM 2139 C C . SER B 1 48 ? -4.238 -30.094 -28.328 1 88.81 48 SER B C 1
ATOM 2141 O O . SER B 1 48 ? -4.898 -31.125 -28.234 1 88.81 48 SER B O 1
ATOM 2143 N N . ASP B 1 49 ? -2.998 -30.031 -28.047 1 90.81 49 ASP B N 1
ATOM 2144 C CA . ASP B 1 49 ? -2.256 -31.156 -27.484 1 90.81 49 ASP B CA 1
ATOM 2145 C C . ASP B 1 49 ? -0.994 -30.672 -26.781 1 90.81 49 ASP B C 1
ATOM 2147 O O . ASP B 1 49 ? -0.723 -29.469 -26.719 1 90.81 49 ASP B O 1
ATOM 2151 N N . LEU B 1 50 ? -0.297 -31.609 -26.219 1 92.94 50 LEU B N 1
ATOM 2152 C CA . LEU B 1 50 ? 0.897 -31.328 -25.438 1 92.94 50 LEU B CA 1
ATOM 2153 C C . LEU B 1 50 ? 1.986 -30.719 -26.312 1 92.94 50 LEU B C 1
ATOM 2155 O O . LEU B 1 50 ? 2.74 -29.844 -25.859 1 92.94 50 LEU B O 1
ATOM 2159 N N . GLU B 1 51 ? 2.094 -31.141 -27.547 1 95.19 51 GLU B N 1
ATOM 2160 C CA . GLU B 1 51 ? 3.125 -30.641 -28.453 1 95.19 51 GLU B CA 1
ATOM 2161 C C . GLU B 1 51 ? 2.947 -29.141 -28.719 1 95.19 51 GLU B C 1
ATOM 2163 O O . GLU B 1 51 ? 3.926 -28.406 -28.781 1 95.19 51 GLU B O 1
ATOM 2168 N N . GLU B 1 52 ? 1.754 -28.766 -28.891 1 95.19 52 GLU B N 1
ATOM 2169 C CA . GLU B 1 52 ? 1.473 -27.344 -29.078 1 95.19 52 GLU B CA 1
ATOM 2170 C C . GLU B 1 52 ? 1.857 -26.531 -27.859 1 95.19 52 GLU B C 1
ATOM 2172 O O . GLU B 1 52 ? 2.443 -25.453 -27.969 1 95.19 52 GLU B O 1
ATOM 2177 N N . ALA B 1 53 ? 1.516 -27.062 -26.703 1 94.88 53 ALA B N 1
ATOM 2178 C CA . ALA B 1 53 ? 1.867 -26.391 -25.453 1 94.88 53 ALA B CA 1
ATOM 2179 C C . ALA B 1 53 ? 3.379 -26.234 -25.328 1 94.88 53 ALA B C 1
ATOM 2181 O O . ALA B 1 53 ? 3.869 -25.141 -25.016 1 94.88 53 ALA B O 1
ATOM 2182 N N . LYS B 1 54 ? 4.074 -27.25 -25.625 1 95.38 54 LYS B N 1
ATOM 2183 C CA . LYS B 1 54 ? 5.535 -27.266 -25.547 1 95.38 54 LYS B CA 1
ATOM 2184 C C . LYS B 1 54 ? 6.137 -26.203 -26.484 1 95.38 54 LYS B C 1
ATOM 2186 O O . LYS B 1 54 ? 6.992 -25.422 -26.062 1 95.38 54 LYS B O 1
ATOM 2191 N N . LYS B 1 55 ? 5.688 -26.203 -27.688 1 95.88 55 LYS B N 1
ATOM 2192 C CA . LYS B 1 55 ? 6.199 -25.266 -28.672 1 95.88 55 LYS B CA 1
ATOM 2193 C C . LYS B 1 55 ? 5.938 -23.812 -28.25 1 95.88 55 LYS B C 1
ATOM 2195 O O . LYS B 1 55 ? 6.797 -22.953 -28.406 1 95.88 55 LYS B O 1
ATOM 2200 N N . THR B 1 56 ? 4.754 -23.656 -27.75 1 96.25 56 THR B N 1
ATOM 2201 C CA . THR B 1 56 ? 4.375 -22.312 -27.297 1 96.25 56 THR B CA 1
ATOM 2202 C C . THR B 1 56 ? 5.273 -21.875 -26.141 1 96.25 56 THR B C 1
ATOM 2204 O O . THR B 1 56 ? 5.766 -20.75 -26.141 1 96.25 56 THR B O 1
ATOM 2207 N N . ILE B 1 57 ? 5.535 -22.703 -25.172 1 96.81 57 ILE B N 1
ATOM 2208 C CA . ILE B 1 57 ? 6.363 -22.375 -24.016 1 96.81 57 ILE B CA 1
ATOM 2209 C C . ILE B 1 57 ? 7.797 -22.109 -24.469 1 96.81 57 ILE B C 1
ATOM 2211 O O . ILE B 1 57 ? 8.445 -21.172 -23.984 1 96.81 57 ILE B O 1
ATOM 2215 N N . GLU B 1 58 ? 8.273 -22.938 -25.391 1 95.38 58 GLU B N 1
ATOM 2216 C CA . GLU B 1 58 ? 9.609 -22.719 -25.938 1 95.38 58 GLU B CA 1
ATOM 2217 C C . GLU B 1 58 ? 9.727 -21.359 -26.594 1 95.38 58 GLU B C 1
ATOM 2219 O O . GLU B 1 58 ? 10.727 -20.656 -26.406 1 95.38 58 GLU B O 1
ATOM 2224 N N . ARG B 1 59 ? 8.695 -21.016 -27.312 1 95.81 59 ARG B N 1
ATOM 2225 C CA . ARG B 1 59 ? 8.68 -19.703 -27.953 1 95.81 59 ARG B CA 1
ATOM 2226 C C . ARG B 1 59 ? 8.695 -18.594 -26.922 1 95.81 59 ARG B C 1
ATOM 2228 O O . ARG B 1 59 ? 9.398 -17.594 -27.094 1 95.81 59 ARG B O 1
ATOM 2235 N N . ILE B 1 60 ? 7.918 -18.734 -25.875 1 97 60 ILE B N 1
ATOM 2236 C CA . ILE B 1 60 ? 7.875 -17.766 -24.797 1 97 60 ILE B CA 1
ATOM 2237 C C . ILE B 1 60 ? 9.266 -17.625 -24.172 1 97 60 ILE B C 1
ATOM 2239 O O . ILE B 1 60 ? 9.758 -16.5 -24 1 97 60 ILE B O 1
ATOM 2243 N N . LYS B 1 61 ? 9.906 -18.719 -23.922 1 94.81 61 LYS B N 1
ATOM 2244 C CA . LYS B 1 61 ? 11.195 -18.719 -23.219 1 94.81 61 LYS B CA 1
ATOM 2245 C C . LYS B 1 61 ? 12.289 -18.094 -24.078 1 94.81 61 LYS B C 1
ATOM 2247 O O . LYS B 1 61 ? 13.172 -17.406 -23.562 1 94.81 61 LYS B O 1
ATOM 2252 N N . VAL B 1 62 ? 12.234 -18.312 -25.312 1 92.81 62 VAL B N 1
ATOM 2253 C CA . VAL B 1 62 ? 13.219 -17.75 -26.234 1 92.81 62 VAL B CA 1
ATOM 2254 C C . VAL B 1 62 ? 13.086 -16.234 -26.281 1 92.81 62 VAL B C 1
ATOM 2256 O O . VAL B 1 62 ? 14.086 -15.516 -26.359 1 92.81 62 VAL B O 1
ATOM 2259 N N . ASN B 1 63 ? 11.914 -15.766 -26.078 1 94.06 63 ASN B N 1
ATOM 2260 C CA . ASN B 1 63 ? 11.656 -14.344 -26.297 1 94.06 63 ASN B CA 1
ATOM 2261 C C . ASN B 1 63 ? 11.734 -13.555 -24.984 1 94.06 63 ASN B C 1
ATOM 2263 O O . ASN B 1 63 ? 11.93 -12.336 -25 1 94.06 63 ASN B O 1
ATOM 2267 N N . THR B 1 64 ? 11.516 -14.086 -23.828 1 95.31 64 THR B N 1
ATOM 2268 C CA . THR B 1 64 ? 11.406 -13.289 -22.609 1 95.31 64 THR B CA 1
ATOM 2269 C C . THR B 1 64 ? 12.391 -13.781 -21.547 1 95.31 64 THR B C 1
ATOM 2271 O O . THR B 1 64 ? 12.758 -13.031 -20.641 1 95.31 64 THR B O 1
ATOM 2274 N N . ASN B 1 65 ? 12.727 -15.086 -21.531 1 93.75 65 ASN B N 1
ATOM 2275 C CA . ASN B 1 65 ? 13.539 -15.758 -20.531 1 93.75 65 ASN B CA 1
ATOM 2276 C C . ASN B 1 65 ? 12.867 -15.734 -19.156 1 93.75 65 ASN B C 1
ATOM 2278 O O . ASN B 1 65 ? 13.531 -15.844 -18.125 1 93.75 65 ASN B O 1
ATOM 2282 N N . LEU B 1 66 ? 11.578 -15.391 -19.078 1 97.81 66 LEU B N 1
ATOM 2283 C CA . LEU B 1 66 ? 10.836 -15.383 -17.812 1 97.81 66 LEU B CA 1
ATOM 2284 C C . LEU B 1 66 ? 10.422 -16.797 -17.422 1 97.81 66 LEU B C 1
ATOM 2286 O O . LEU B 1 66 ? 10.023 -17.594 -18.266 1 97.81 66 LEU B O 1
ATOM 2290 N N . PRO B 1 67 ? 10.609 -17.109 -16.156 1 98.31 67 PRO B N 1
ATOM 2291 C CA . PRO B 1 67 ? 10.07 -18.391 -15.703 1 98.31 67 PRO B CA 1
ATOM 2292 C C . PRO B 1 67 ? 8.547 -18.438 -15.781 1 98.31 67 PRO B C 1
ATOM 2294 O O . PRO B 1 67 ? 7.883 -17.406 -15.742 1 98.31 67 PRO B O 1
ATOM 2297 N N . CYS B 1 68 ? 8.016 -19.688 -15.859 1 98.5 68 CYS B N 1
ATOM 2298 C CA . CYS B 1 68 ? 6.586 -19.891 -16.062 1 98.5 68 CYS B CA 1
ATOM 2299 C C . CYS B 1 68 ? 5.996 -20.766 -14.961 1 98.5 68 CYS B C 1
ATOM 2301 O O . CYS B 1 68 ? 6.609 -21.75 -14.547 1 98.5 68 CYS B O 1
ATOM 2303 N N . ILE B 1 69 ? 4.828 -20.344 -14.461 1 98.81 69 ILE B N 1
ATOM 2304 C CA . ILE B 1 69 ? 3.938 -21.172 -13.648 1 98.81 69 ILE B CA 1
ATOM 2305 C C . ILE B 1 69 ? 2.867 -21.797 -14.531 1 98.81 69 ILE B C 1
ATOM 2307 O O . ILE B 1 69 ? 2.182 -21.094 -15.289 1 98.81 69 ILE B O 1
ATOM 2311 N N . ALA B 1 70 ? 2.758 -23.094 -14.531 1 98.56 70 ALA B N 1
ATOM 2312 C CA . ALA B 1 70 ? 1.643 -23.75 -15.211 1 98.56 70 ALA B CA 1
ATOM 2313 C C . ALA B 1 70 ? 0.452 -23.922 -14.273 1 98.56 70 ALA B C 1
ATOM 2315 O O . ALA B 1 70 ? 0.589 -24.5 -13.188 1 98.56 70 ALA B O 1
ATOM 2316 N N . THR B 1 71 ? -0.603 -23.406 -14.625 1 98.44 71 THR B N 1
ATOM 2317 C CA . THR B 1 71 ? -1.849 -23.547 -13.883 1 98.44 71 THR B CA 1
ATOM 2318 C C . THR B 1 71 ? -2.951 -24.109 -14.773 1 98.44 71 THR B C 1
ATOM 2320 O O . THR B 1 71 ? -3.15 -23.641 -15.891 1 98.44 71 THR B O 1
ATOM 2323 N N . ASN B 1 72 ? -3.582 -25.156 -14.422 1 97.88 72 ASN B N 1
ATOM 2324 C CA . ASN B 1 72 ? -4.785 -25.703 -15.039 1 97.88 72 ASN B CA 1
ATOM 2325 C C . ASN B 1 72 ? -5.969 -25.688 -14.07 1 97.88 72 ASN B C 1
ATOM 2327 O O . ASN B 1 72 ? -6.234 -26.672 -13.383 1 97.88 72 ASN B O 1
ATOM 2331 N N . ARG B 1 73 ? -6.621 -24.578 -14.055 1 97.31 73 ARG B N 1
ATOM 2332 C CA . ARG B 1 73 ? -7.465 -24.188 -12.93 1 97.31 73 ARG B CA 1
ATOM 2333 C C . ARG B 1 73 ? -8.844 -24.828 -13.031 1 97.31 73 ARG B C 1
ATOM 2335 O O . ARG B 1 73 ? -9.445 -24.844 -14.109 1 97.31 73 ARG B O 1
ATOM 2342 N N . LEU B 1 74 ? -9.359 -25.297 -11.922 1 95.38 74 LEU B N 1
ATOM 2343 C CA . LEU B 1 74 ? -10.695 -25.875 -11.789 1 95.38 74 LEU B CA 1
ATOM 2344 C C . LEU B 1 74 ? -11.766 -24.797 -11.906 1 95.38 74 LEU B C 1
ATOM 2346 O O . LEU B 1 74 ? -11.547 -23.656 -11.492 1 95.38 74 LEU B O 1
ATOM 2350 N N . GLN B 1 75 ? -12.945 -25.203 -12.359 1 94.62 75 GLN B N 1
ATOM 2351 C CA . GLN B 1 75 ? -14.07 -24.281 -12.445 1 94.62 75 GLN B CA 1
ATOM 2352 C C . GLN B 1 75 ? -14.453 -23.766 -11.07 1 94.62 75 GLN B C 1
ATOM 2354 O O . GLN B 1 75 ? -14.797 -22.578 -10.922 1 94.62 75 GLN B O 1
ATOM 2359 N N . SER B 1 76 ? -14.398 -24.609 -10.023 1 93.06 76 SER B N 1
ATOM 2360 C CA . SER B 1 76 ? -14.75 -24.219 -8.664 1 93.06 76 SER B CA 1
ATOM 2361 C C . SER B 1 76 ? -13.828 -23.125 -8.148 1 93.06 76 SER B C 1
ATOM 2363 O O . SER B 1 76 ? -14.195 -22.375 -7.234 1 93.06 76 SER B O 1
ATOM 2365 N N . ASP B 1 77 ? -12.695 -23.031 -8.75 1 96.06 77 ASP B N 1
ATOM 2366 C CA . ASP B 1 77 ? -11.719 -22.016 -8.336 1 96.06 77 ASP B CA 1
ATOM 2367 C C . ASP B 1 77 ? -11.594 -20.906 -9.383 1 96.06 77 ASP B C 1
ATOM 2369 O O . ASP B 1 77 ? -10.562 -20.234 -9.461 1 96.06 77 ASP B O 1
ATOM 2373 N N . GLY B 1 78 ? -12.586 -20.828 -10.203 1 95.06 78 GLY B N 1
ATOM 2374 C CA . GLY B 1 78 ? -12.641 -19.734 -11.148 1 95.06 78 GLY B CA 1
ATOM 2375 C C . GLY B 1 78 ? -11.992 -20.047 -12.477 1 95.06 78 GLY B C 1
ATOM 2376 O O . GLY B 1 78 ? -11.734 -19.156 -13.281 1 95.06 78 GLY B O 1
ATOM 2377 N N . GLY B 1 79 ? -11.656 -21.328 -12.727 1 96.75 79 GLY B N 1
ATOM 2378 C CA . GLY B 1 79 ? -11.078 -21.734 -14 1 96.75 79 GLY B CA 1
ATOM 2379 C C . GLY B 1 79 ? -12.117 -22.188 -15.008 1 96.75 79 GLY B C 1
ATOM 2380 O O . GLY B 1 79 ? -13.312 -21.938 -14.828 1 96.75 79 GLY B O 1
ATOM 2381 N N . LYS B 1 80 ? -11.562 -22.719 -16.219 1 96.75 80 LYS B N 1
ATOM 2382 C CA . LYS B 1 80 ? -12.461 -23.109 -17.297 1 96.75 80 LYS B CA 1
ATOM 2383 C C . LYS B 1 80 ? -12.102 -24.5 -17.844 1 96.75 80 LYS B C 1
ATOM 2385 O O . LYS B 1 80 ? -12.453 -24.828 -18.969 1 96.75 80 LYS B O 1
ATOM 2390 N N . TRP B 1 81 ? -11.398 -25.234 -17.062 1 95.56 81 TRP B N 1
ATOM 2391 C CA . TRP B 1 81 ? -11.109 -26.594 -17.516 1 95.56 81 TRP B CA 1
ATOM 2392 C C . TRP B 1 81 ? -12.398 -27.391 -17.703 1 95.56 81 TRP B C 1
ATOM 2394 O O . TRP B 1 81 ? -13.25 -27.422 -16.812 1 95.56 81 TRP B O 1
ATOM 2404 N N . GLU B 1 82 ? -12.539 -28.047 -18.828 1 93.31 82 GLU B N 1
ATOM 2405 C CA . GLU B 1 82 ? -13.781 -28.734 -19.141 1 93.31 82 GLU B CA 1
ATOM 2406 C C . GLU B 1 82 ? -13.555 -30.25 -19.234 1 93.31 82 GLU B C 1
ATOM 2408 O O . GLU B 1 82 ? -14.516 -31.016 -19.312 1 93.31 82 GLU B O 1
ATOM 2413 N N . GLY B 1 83 ? -12.352 -30.766 -19.234 1 93 83 GLY B N 1
ATOM 2414 C CA . GLY B 1 83 ? -12.062 -32.188 -19.328 1 93 83 GLY B CA 1
ATOM 2415 C C . GLY B 1 83 ? -12.109 -32.906 -18 1 93 83 GLY B C 1
ATOM 2416 O O . GLY B 1 83 ? -12.602 -32.344 -17.016 1 93 83 GLY B O 1
ATOM 2417 N N . SER B 1 84 ? -11.742 -34.1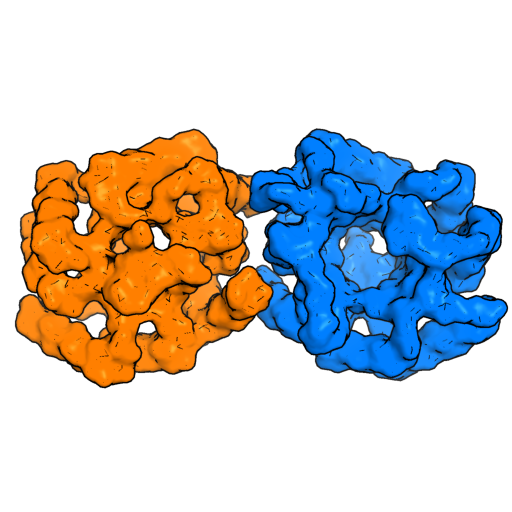56 -17.984 1 94.94 84 SER B N 1
ATOM 2418 C CA . SER B 1 84 ? -11.719 -34.969 -16.766 1 94.94 84 SER B CA 1
ATOM 2419 C C . SER B 1 84 ? -10.594 -34.531 -15.828 1 94.94 84 SER B C 1
ATOM 2421 O O . SER B 1 84 ? -9.617 -33.906 -16.281 1 94.94 84 SER B O 1
ATOM 2423 N N . GLU B 1 85 ? -10.727 -34.781 -14.523 1 95.62 85 GLU B N 1
ATOM 2424 C CA . GLU B 1 85 ? -9.672 -34.5 -13.555 1 95.62 85 GLU B CA 1
ATOM 2425 C C . GLU B 1 85 ? -8.383 -35.25 -13.898 1 95.62 85 GLU B C 1
ATOM 2427 O O . GLU B 1 85 ? -7.289 -34.688 -13.758 1 95.62 85 GLU B O 1
ATOM 2432 N N . ASP B 1 86 ? -8.531 -36.438 -14.406 1 96.12 86 ASP B N 1
ATOM 2433 C CA . ASP B 1 86 ? -7.359 -37.188 -14.82 1 96.12 86 ASP B CA 1
ATOM 2434 C C . ASP B 1 86 ? -6.605 -36.5 -15.945 1 96.12 86 ASP B C 1
ATOM 2436 O O . ASP B 1 86 ? -5.375 -36.406 -15.914 1 96.12 86 ASP B O 1
ATOM 2440 N N . ASP B 1 87 ? -7.352 -35.969 -16.906 1 95 87 ASP B N 1
ATOM 2441 C CA . ASP B 1 87 ? -6.742 -35.281 -18.031 1 95 87 ASP B CA 1
ATOM 2442 C C . ASP B 1 87 ? -6.102 -33.969 -17.562 1 95 87 ASP B C 1
ATOM 2444 O O . ASP B 1 87 ? -5.035 -33.594 -18.047 1 95 87 ASP B O 1
ATOM 2448 N N . ARG B 1 88 ? -6.777 -33.312 -16.672 1 95.94 88 ARG B N 1
ATOM 2449 C CA . ARG B 1 88 ? -6.281 -32.062 -16.125 1 95.94 88 ARG B CA 1
ATOM 2450 C C . ARG B 1 88 ? -4.914 -32.25 -15.477 1 95.94 88 ARG B C 1
ATOM 2452 O O . ARG B 1 88 ? -3.971 -31.516 -15.781 1 95.94 88 ARG B O 1
ATOM 2459 N N . ILE B 1 89 ? -4.84 -33.281 -14.641 1 97.06 89 ILE B N 1
ATOM 2460 C CA . ILE B 1 89 ? -3.629 -33.594 -13.883 1 97.06 89 ILE B CA 1
ATOM 2461 C C . ILE B 1 89 ? -2.535 -34.094 -14.828 1 97.06 89 ILE B C 1
ATOM 2463 O O . ILE B 1 89 ? -1.378 -33.656 -14.711 1 97.06 89 ILE B O 1
ATOM 2467 N N . LYS B 1 90 ? -2.936 -34.938 -15.75 1 96.06 90 LYS B N 1
ATOM 2468 C CA . LYS B 1 90 ? -1.97 -35.438 -16.719 1 96.06 90 LYS B CA 1
ATOM 2469 C C . LYS B 1 90 ? -1.285 -34.312 -17.469 1 96.06 90 LYS B C 1
ATOM 2471 O O . LYS B 1 90 ? -0.064 -34.312 -17.641 1 96.06 90 LYS B O 1
ATOM 2476 N N . LEU B 1 91 ? -2.064 -33.375 -17.938 1 95.69 91 LEU B N 1
ATOM 2477 C CA . LEU B 1 91 ? -1.506 -32.25 -18.672 1 95.69 91 LEU B CA 1
ATOM 2478 C C . LEU B 1 91 ? -0.551 -31.438 -17.781 1 95.69 91 LEU B C 1
ATOM 2480 O O . LEU B 1 91 ? 0.53 -31.047 -18.234 1 95.69 91 LEU B O 1
ATOM 2484 N N . LEU B 1 92 ? -0.938 -31.188 -16.547 1 96.81 92 LEU B N 1
ATOM 2485 C CA . LEU B 1 92 ? -0.115 -30.438 -15.609 1 96.81 92 LEU B CA 1
ATOM 2486 C C . LEU B 1 92 ? 1.213 -31.156 -15.359 1 96.81 92 LEU B C 1
ATOM 2488 O O . LEU B 1 92 ? 2.264 -30.5 -15.297 1 96.81 92 LEU B O 1
ATOM 2492 N N . VAL B 1 93 ? 1.166 -32.438 -15.211 1 97.69 93 VAL B N 1
ATOM 2493 C CA . VAL B 1 93 ? 2.367 -33.219 -14.961 1 97.69 93 VAL B CA 1
ATOM 2494 C C . VAL B 1 93 ? 3.246 -33.25 -16.203 1 97.69 93 VAL B C 1
ATOM 2496 O O . VAL B 1 93 ? 4.461 -33.031 -16.125 1 97.69 93 VAL B O 1
ATOM 2499 N N . ASP B 1 94 ? 2.619 -33.438 -17.375 1 96.94 94 ASP B N 1
ATOM 2500 C CA . ASP B 1 94 ? 3.348 -33.562 -18.625 1 96.94 94 ASP B CA 1
ATOM 2501 C C . ASP B 1 94 ? 4.086 -32.281 -18.984 1 96.94 94 ASP B C 1
ATOM 2503 O O . ASP B 1 94 ? 5.117 -32.312 -19.656 1 96.94 94 ASP B O 1
ATOM 2507 N N . ILE B 1 95 ? 3.625 -31.172 -18.547 1 96.62 95 ILE B N 1
ATOM 2508 C CA . ILE B 1 95 ? 4.191 -29.906 -18.969 1 96.62 95 ILE B CA 1
ATOM 2509 C C . ILE B 1 95 ? 5.328 -29.5 -18.031 1 96.62 95 ILE B C 1
ATOM 2511 O O . ILE B 1 95 ? 6.086 -28.578 -18.328 1 96.62 95 ILE B O 1
ATOM 2515 N N . MET B 1 96 ? 5.535 -30.172 -16.906 1 97.25 96 MET B N 1
ATOM 2516 C CA . MET B 1 96 ? 6.441 -29.812 -15.828 1 97.25 96 MET B CA 1
ATOM 2517 C C . MET B 1 96 ? 7.867 -29.656 -16.344 1 97.25 96 MET B C 1
ATOM 2519 O O . MET B 1 96 ? 8.586 -28.75 -15.906 1 97.25 96 MET B O 1
ATOM 2523 N N . PRO B 1 97 ? 8.312 -30.5 -17.25 1 96.62 97 PRO B N 1
ATOM 2524 C CA . PRO B 1 97 ? 9.695 -30.359 -17.734 1 96.62 97 PRO B CA 1
ATOM 2525 C C . PRO B 1 97 ? 9.93 -29.031 -18.438 1 96.62 97 PRO B C 1
ATOM 2527 O O . PRO B 1 97 ? 11.078 -28.656 -18.672 1 96.62 97 PRO B O 1
ATOM 2530 N N . PHE B 1 98 ? 8.898 -28.281 -18.75 1 96.75 98 PHE B N 1
ATOM 2531 C CA . PHE B 1 98 ? 9.039 -27.094 -19.594 1 96.75 98 PHE B CA 1
ATOM 2532 C C . PHE B 1 98 ? 8.75 -25.828 -18.781 1 96.75 98 PHE B C 1
ATOM 2534 O O . PHE B 1 98 ? 8.82 -24.719 -19.312 1 96.75 98 PHE B O 1
ATOM 2541 N N . VAL B 1 99 ? 8.398 -25.922 -17.516 1 98.06 99 VAL B N 1
ATOM 2542 C CA . VAL B 1 99 ? 8.078 -24.781 -16.688 1 98.06 99 VAL B CA 1
ATOM 2543 C C . VAL B 1 99 ? 8.859 -24.844 -15.375 1 98.06 99 VAL B C 1
ATOM 2545 O O . VAL B 1 99 ? 9.484 -25.875 -15.078 1 98.06 99 VAL B O 1
ATOM 2548 N N . GLU B 1 100 ? 8.859 -23.75 -14.625 1 98.56 100 GLU B N 1
ATOM 2549 C CA . GLU B 1 100 ? 9.664 -23.672 -13.406 1 98.56 100 GLU B C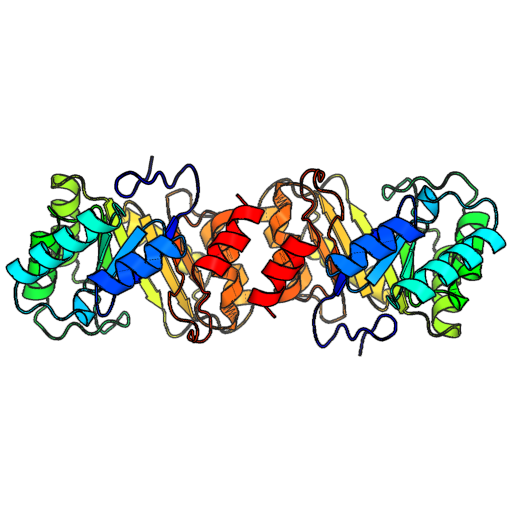A 1
ATOM 2550 C C . GLU B 1 100 ? 8.805 -23.812 -12.164 1 98.56 100 GLU B C 1
ATOM 2552 O O . GLU B 1 100 ? 9.32 -24.016 -11.062 1 98.56 100 GLU B O 1
ATOM 2557 N N . ALA B 1 101 ? 7.438 -23.766 -12.312 1 98.81 101 ALA B N 1
ATOM 2558 C CA . ALA B 1 101 ? 6.504 -23.938 -11.203 1 98.81 101 ALA B CA 1
ATOM 2559 C C . ALA B 1 101 ? 5.16 -24.453 -11.695 1 98.81 101 ALA B C 1
ATOM 2561 O O . ALA B 1 101 ? 4.832 -24.328 -12.875 1 98.81 101 ALA B O 1
ATOM 2562 N N . VAL B 1 102 ? 4.402 -25.031 -10.812 1 98.81 102 VAL B N 1
ATOM 2563 C CA . VAL B 1 102 ? 3.029 -25.453 -11.07 1 98.81 102 VAL B CA 1
ATOM 2564 C C . VAL B 1 102 ? 2.119 -24.969 -9.945 1 98.81 102 VAL B C 1
ATOM 2566 O O . VAL B 1 102 ? 2.549 -24.859 -8.797 1 98.81 102 VAL B O 1
ATOM 2569 N N . ASP B 1 103 ? 0.968 -24.641 -10.297 1 98.88 103 ASP B N 1
ATOM 2570 C CA . ASP B 1 103 ? -0.08 -24.266 -9.352 1 98.88 103 ASP B CA 1
ATOM 2571 C C . ASP B 1 103 ? -1.21 -25.281 -9.352 1 98.88 103 ASP B C 1
ATOM 2573 O O . ASP B 1 103 ? -1.792 -25.578 -10.391 1 98.88 103 ASP B O 1
ATOM 2577 N N . ILE B 1 104 ? -1.46 -25.859 -8.25 1 98.81 104 ILE B N 1
ATOM 2578 C CA . ILE B 1 104 ? -2.541 -26.828 -8.102 1 98.81 104 ILE B CA 1
ATOM 2579 C C . ILE B 1 104 ? -3.447 -26.406 -6.941 1 98.81 104 ILE B C 1
ATOM 2581 O O . ILE B 1 104 ? -2.967 -25.938 -5.906 1 98.81 104 ILE B O 1
ATOM 2585 N N . GLU B 1 105 ? -4.777 -26.531 -7.109 1 98.62 105 GLU B N 1
ATOM 2586 C CA . GLU B 1 105 ? -5.734 -26.062 -6.109 1 98.62 105 GLU B CA 1
ATOM 2587 C C . GLU B 1 105 ? -5.75 -26.984 -4.891 1 98.62 105 GLU B C 1
ATOM 2589 O O . GLU B 1 105 ? -5.695 -28.203 -5.023 1 98.62 105 GLU B O 1
ATOM 2594 N N . LEU B 1 106 ? -5.809 -26.375 -3.781 1 98.56 106 LEU B N 1
ATOM 2595 C CA . LEU B 1 106 ? -5.965 -27.109 -2.527 1 98.56 106 LEU B CA 1
ATOM 2596 C C . LEU B 1 106 ? -7.223 -27.969 -2.551 1 98.56 106 LEU B C 1
ATOM 2598 O O . LEU B 1 106 ? -7.254 -29.047 -1.956 1 98.56 106 LEU B O 1
ATOM 2602 N N . SER B 1 107 ? -8.203 -27.562 -3.309 1 96.75 107 SER B N 1
ATOM 2603 C CA . SER B 1 107 ? -9.508 -28.219 -3.348 1 96.75 107 SER B CA 1
ATOM 2604 C C . SER B 1 107 ? -9.508 -29.391 -4.312 1 96.75 107 SER B C 1
ATOM 2606 O O . SER B 1 107 ? -10.484 -30.141 -4.391 1 96.75 107 SER B O 1
ATOM 2608 N N . ALA B 1 108 ? -8.438 -29.578 -5.113 1 97 108 ALA B N 1
ATOM 2609 C CA . ALA B 1 108 ? -8.352 -30.719 -6.023 1 97 108 ALA B CA 1
ATOM 2610 C C . ALA B 1 108 ? -8.445 -32.031 -5.258 1 97 108 ALA B C 1
ATOM 2612 O O . ALA B 1 108 ? -8.203 -32.062 -4.051 1 97 108 ALA B O 1
ATOM 2613 N N . ASP B 1 109 ? -8.875 -33.031 -5.992 1 95.62 109 ASP B N 1
ATOM 2614 C C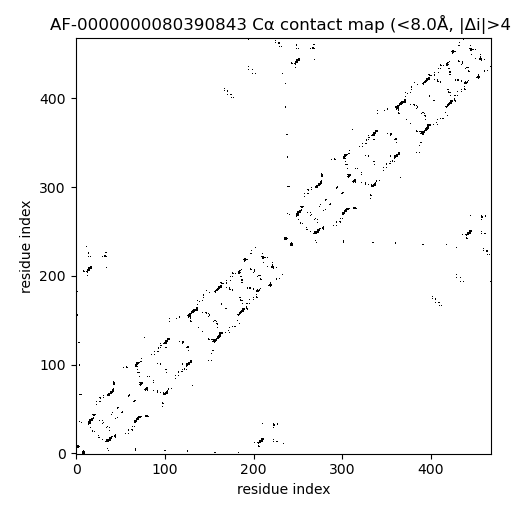A . ASP B 1 109 ? -8.852 -34.375 -5.395 1 95.62 109 ASP B CA 1
ATOM 2615 C C . ASP B 1 109 ? -7.504 -34.656 -4.734 1 95.62 109 ASP B C 1
ATOM 2617 O O . ASP B 1 109 ? -6.453 -34.406 -5.328 1 95.62 109 ASP B O 1
ATOM 2621 N N . GLU B 1 110 ? -7.543 -35.125 -3.52 1 97.25 110 GLU B N 1
ATOM 2622 C CA . GLU B 1 110 ? -6.336 -35.25 -2.707 1 97.25 110 GLU B CA 1
ATOM 2623 C C . GLU B 1 110 ? -5.301 -36.125 -3.395 1 97.25 110 GLU B C 1
ATOM 2625 O O . GLU B 1 110 ? -4.121 -35.781 -3.455 1 97.25 110 GLU B O 1
ATOM 2630 N N . ASP B 1 111 ? -5.742 -37.281 -3.889 1 97.69 111 ASP B N 1
ATOM 2631 C CA . ASP B 1 111 ? -4.824 -38.219 -4.555 1 97.69 111 ASP B CA 1
ATOM 2632 C C . ASP B 1 111 ? -4.215 -37.562 -5.801 1 97.69 111 ASP B C 1
ATOM 2634 O O . ASP B 1 111 ? -3.016 -37.719 -6.055 1 97.69 111 ASP B O 1
ATOM 2638 N N . GLN B 1 112 ? -5.043 -36.875 -6.555 1 97.38 112 GLN B N 1
ATOM 2639 C CA . GLN B 1 112 ? -4.59 -36.219 -7.773 1 97.38 112 GLN B CA 1
ATOM 2640 C C . GLN B 1 112 ? -3.641 -35.062 -7.449 1 97.38 112 GLN B C 1
ATOM 2642 O O . GLN B 1 112 ? -2.605 -34.906 -8.102 1 97.38 112 GLN B O 1
ATOM 2647 N N . ARG B 1 113 ? -4 -34.312 -6.449 1 98.12 113 ARG B N 1
ATOM 2648 C CA . ARG B 1 113 ? -3.143 -33.219 -5.996 1 98.12 113 ARG B CA 1
ATOM 2649 C C . ARG B 1 113 ? -1.776 -33.75 -5.562 1 98.12 113 ARG B C 1
ATOM 2651 O O . ARG B 1 113 ? -0.745 -33.188 -5.953 1 98.12 113 ARG B O 1
ATOM 2658 N N . ASN B 1 114 ? -1.793 -34.812 -4.77 1 98.19 114 ASN B N 1
ATOM 2659 C CA . ASN B 1 114 ? -0.552 -35.406 -4.285 1 98.19 114 ASN B CA 1
ATOM 2660 C C . ASN B 1 114 ? 0.32 -35.906 -5.438 1 98.19 114 ASN B C 1
ATOM 2662 O O . ASN B 1 114 ? 1.548 -35.812 -5.367 1 98.19 114 ASN B O 1
ATOM 2666 N N . LYS B 1 115 ? -0.363 -36.438 -6.465 1 98.19 115 LYS B N 1
ATOM 2667 C CA . LYS B 1 115 ? 0.362 -36.875 -7.656 1 98.19 115 LYS B CA 1
ATOM 2668 C C . LYS B 1 115 ? 1.111 -35.688 -8.297 1 98.19 115 LYS B C 1
ATOM 2670 O O . LYS B 1 115 ? 2.283 -35.812 -8.656 1 98.19 115 LYS B O 1
ATOM 2675 N N . VAL B 1 116 ? 0.455 -34.562 -8.422 1 98.62 116 VAL B N 1
ATOM 2676 C CA . VAL B 1 116 ? 1.059 -33.375 -9.008 1 98.62 116 VAL B CA 1
ATOM 2677 C C . VAL B 1 116 ? 2.242 -32.938 -8.148 1 98.62 116 VAL B C 1
ATOM 2679 O O . VAL B 1 116 ? 3.326 -32.656 -8.672 1 98.62 116 VAL B O 1
ATOM 2682 N N . ILE B 1 117 ? 2.072 -32.875 -6.863 1 98.69 117 ILE B N 1
ATOM 2683 C CA . ILE B 1 117 ? 3.078 -32.375 -5.93 1 98.69 117 ILE B CA 1
ATOM 2684 C C . ILE B 1 117 ? 4.297 -33.312 -5.945 1 98.69 117 ILE B C 1
ATOM 2686 O O . ILE B 1 117 ? 5.434 -32.844 -6.016 1 98.69 117 ILE B O 1
ATOM 2690 N N . ALA B 1 118 ? 4.047 -34.625 -5.934 1 98.44 118 ALA B N 1
ATOM 2691 C CA . ALA B 1 118 ? 5.137 -35.594 -5.973 1 98.44 118 ALA B CA 1
ATOM 2692 C C . ALA B 1 118 ? 5.93 -35.469 -7.273 1 98.44 118 ALA B C 1
ATOM 2694 O O . ALA B 1 118 ? 7.164 -35.5 -7.258 1 98.44 118 ALA B O 1
ATOM 2695 N N . ALA B 1 119 ? 5.199 -35.375 -8.367 1 98.56 119 ALA B N 1
ATOM 2696 C CA . ALA B 1 119 ? 5.848 -35.219 -9.664 1 98.56 119 ALA B CA 1
ATOM 2697 C C . ALA B 1 119 ? 6.688 -33.938 -9.727 1 98.56 119 ALA B C 1
ATOM 2699 O O . ALA B 1 119 ? 7.805 -33.969 -10.25 1 98.56 119 ALA B O 1
ATOM 2700 N N . ALA B 1 120 ? 6.148 -32.844 -9.211 1 98.56 120 ALA B N 1
ATOM 2701 C CA . ALA B 1 120 ? 6.852 -31.562 -9.203 1 98.56 120 ALA B CA 1
ATOM 2702 C C . ALA B 1 120 ? 8.133 -31.641 -8.375 1 98.56 120 ALA B C 1
ATOM 2704 O O . ALA B 1 120 ? 9.195 -31.188 -8.812 1 98.56 120 ALA B O 1
ATOM 2705 N N . LYS B 1 121 ? 8.031 -32.188 -7.195 1 97.38 121 LYS B N 1
ATOM 2706 C CA . LYS B 1 121 ? 9.195 -32.344 -6.32 1 97.38 121 LYS B CA 1
ATOM 2707 C C . LYS B 1 121 ? 10.281 -33.188 -6.992 1 97.38 121 LYS B C 1
ATOM 2709 O O . LYS B 1 121 ? 11.461 -32.844 -6.938 1 97.38 121 LYS B O 1
ATOM 2714 N N . ALA B 1 122 ? 9.82 -34.25 -7.625 1 97.38 122 ALA B N 1
ATOM 2715 C CA . ALA B 1 122 ? 10.758 -35.125 -8.32 1 97.38 122 ALA B CA 1
ATOM 2716 C C . ALA B 1 122 ? 11.453 -34.406 -9.461 1 97.38 122 ALA B C 1
ATOM 2718 O O . ALA B 1 122 ? 12.625 -34.656 -9.75 1 97.38 122 ALA B O 1
ATOM 2719 N N . ALA B 1 123 ? 10.773 -33.5 -10.078 1 97 123 ALA B N 1
ATOM 2720 C CA . ALA B 1 123 ? 11.289 -32.781 -11.242 1 97 123 ALA B CA 1
ATOM 2721 C C . ALA B 1 123 ? 12.016 -31.5 -10.828 1 97 123 ALA B C 1
ATOM 2723 O O . ALA B 1 123 ? 12.594 -30.812 -11.672 1 97 123 ALA B O 1
ATOM 2724 N N . GLY B 1 124 ? 11.969 -31.125 -9.539 1 96.81 124 GLY B N 1
ATOM 2725 C CA . GLY B 1 124 ? 12.586 -29.891 -9.062 1 96.81 124 GLY B CA 1
ATOM 2726 C C . GLY B 1 124 ? 11.805 -28.656 -9.445 1 96.81 1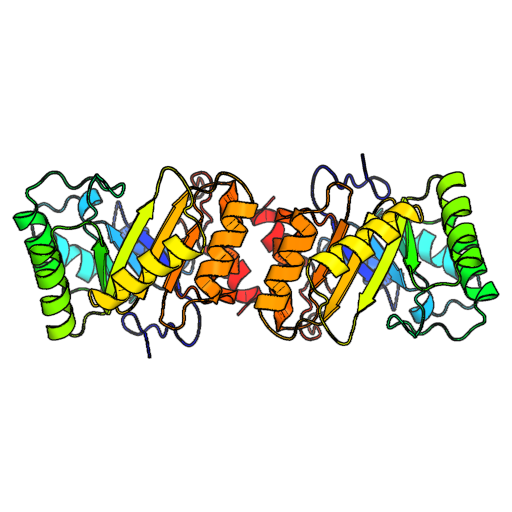24 GLY B C 1
ATOM 2727 O O . GLY B 1 124 ? 12.383 -27.578 -9.617 1 96.81 124 GLY B O 1
ATOM 2728 N N . VAL B 1 125 ? 10.547 -28.781 -9.742 1 97.94 125 VAL B N 1
ATOM 2729 C CA . VAL B 1 125 ? 9.625 -27.703 -10.094 1 97.94 125 VAL B CA 1
ATOM 2730 C C . VAL B 1 125 ? 8.969 -27.156 -8.836 1 97.94 125 VAL B C 1
ATOM 2732 O O . VAL B 1 125 ? 8.547 -27.922 -7.965 1 97.94 125 VAL B O 1
ATOM 2735 N N . THR B 1 126 ? 8.953 -25.812 -8.633 1 98.75 126 THR B N 1
ATOM 2736 C CA . THR B 1 126 ? 8.344 -25.188 -7.473 1 98.75 126 THR B CA 1
ATOM 2737 C C . THR B 1 126 ? 6.836 -25.422 -7.449 1 98.75 126 THR B C 1
ATOM 2739 O O . THR B 1 126 ? 6.172 -25.344 -8.484 1 98.75 126 THR B O 1
ATOM 2742 N N . VAL B 1 127 ? 6.281 -25.719 -6.309 1 98.88 127 VAL B N 1
ATOM 2743 C CA . VAL B 1 127 ? 4.867 -26.062 -6.191 1 98.88 127 VAL B CA 1
ATOM 2744 C C . VAL B 1 127 ? 4.125 -24.922 -5.48 1 98.88 127 VAL B C 1
ATOM 2746 O O . VAL B 1 127 ? 4.469 -24.562 -4.355 1 98.88 127 VAL B O 1
ATOM 2749 N N . ILE B 1 128 ? 3.15 -24.359 -6.113 1 98.94 128 ILE B N 1
ATOM 2750 C CA . ILE B 1 128 ? 2.166 -23.469 -5.508 1 98.94 128 ILE B CA 1
ATOM 2751 C C . ILE B 1 128 ? 0.865 -24.234 -5.262 1 98.94 128 ILE B C 1
ATOM 2753 O O . ILE B 1 128 ? 0.351 -24.906 -6.16 1 98.94 128 ILE B O 1
ATOM 2757 N N . VAL B 1 129 ? 0.454 -24.281 -4.066 1 98.88 129 VAL B N 1
ATOM 2758 C CA . VAL B 1 129 ? -0.887 -24.781 -3.766 1 98.88 129 VAL B CA 1
ATOM 2759 C C . VAL B 1 129 ? -1.809 -23.609 -3.447 1 98.88 129 VAL B C 1
ATOM 2761 O O . VAL B 1 129 ? -1.519 -22.797 -2.557 1 98.88 129 VAL B O 1
ATOM 2764 N N . SER B 1 130 ? -2.92 -23.531 -4.188 1 98.81 130 SER B N 1
ATOM 2765 C CA . SER B 1 130 ? -3.715 -22.312 -4.121 1 98.81 130 SER B CA 1
ATOM 2766 C C . SER B 1 130 ? -5.141 -22.609 -3.664 1 98.81 130 SER B C 1
ATOM 2768 O O . SER B 1 130 ? -5.637 -23.719 -3.834 1 98.81 130 SER B O 1
ATOM 2770 N N . ALA B 1 131 ? -5.695 -21.672 -3.059 1 98.75 131 ALA B N 1
ATOM 2771 C CA . ALA B 1 131 ? -7.105 -21.656 -2.67 1 98.75 131 ALA B CA 1
ATOM 2772 C C . ALA B 1 131 ? -7.75 -20.312 -3.014 1 98.75 131 ALA B C 1
ATOM 2774 O O . ALA B 1 131 ? -7.086 -19.281 -2.984 1 98.75 131 ALA B O 1
ATOM 2775 N N . HIS B 1 132 ? -9.008 -20.391 -3.346 1 98.56 132 HIS B N 1
ATOM 2776 C CA . HIS B 1 132 ? -9.766 -19.188 -3.703 1 98.56 132 HIS B CA 1
ATOM 2777 C C . HIS B 1 132 ? -11.094 -19.125 -2.961 1 98.56 132 HIS B C 1
ATOM 2779 O O . HIS B 1 132 ? -11.797 -20.141 -2.857 1 98.56 132 HIS B O 1
ATOM 2785 N N . ASP B 1 133 ? -11.43 -18.109 -2.422 1 98.25 133 ASP B N 1
ATOM 2786 C CA . ASP B 1 133 ? -12.758 -17.797 -1.904 1 98.25 133 ASP B CA 1
ATOM 2787 C C . ASP B 1 133 ? -13.359 -16.594 -2.615 1 98.25 133 ASP B C 1
ATOM 2789 O O . ASP B 1 133 ? -13.055 -15.445 -2.275 1 98.25 133 ASP B O 1
ATOM 2793 N N . PHE B 1 134 ? -14.234 -16.812 -3.545 1 97.31 134 PHE B N 1
ATOM 2794 C CA . PHE B 1 134 ? -14.789 -15.75 -4.379 1 97.31 134 PHE B CA 1
ATOM 2795 C C . PHE B 1 134 ? -15.969 -15.078 -3.686 1 97.31 134 PHE B C 1
ATOM 2797 O O . PHE B 1 134 ? -16.469 -14.055 -4.16 1 97.31 134 PHE B O 1
ATOM 2804 N N . ASP B 1 135 ? -16.359 -15.672 -2.578 1 97.56 135 ASP B N 1
ATOM 2805 C CA . ASP B 1 135 ? -17.578 -15.18 -1.946 1 97.56 135 ASP B CA 1
ATOM 2806 C C . ASP B 1 135 ? -17.266 -14.25 -0.777 1 97.56 135 ASP B C 1
ATOM 2808 O O . ASP B 1 135 ? -18.078 -13.406 -0.41 1 97.56 135 ASP B O 1
ATOM 2812 N N . GLY B 1 136 ? -16.156 -14.5 -0.176 1 98.38 136 GLY B N 1
ATOM 2813 C CA . GLY B 1 136 ? -15.875 -13.688 0.995 1 98.38 136 GLY B CA 1
ATOM 2814 C C . GLY B 1 136 ? -14.445 -13.82 1.49 1 98.38 136 GLY B C 1
ATOM 2815 O O . GLY B 1 136 ? -13.57 -14.281 0.756 1 98.38 136 GLY B O 1
ATOM 2816 N N . THR B 1 137 ? -14.211 -13.297 2.652 1 98.88 137 THR B N 1
ATOM 2817 C CA . THR B 1 137 ? -12.938 -13.367 3.365 1 98.88 137 THR B CA 1
ATOM 2818 C C . THR B 1 137 ? -13.117 -14.062 4.711 1 98.88 137 THR B C 1
ATOM 2820 O O . THR B 1 137 ? -13.75 -13.523 5.617 1 98.88 137 THR B O 1
ATOM 2823 N N . PRO B 1 138 ? -12.578 -15.266 4.836 1 98.75 138 PRO B N 1
ATOM 2824 C CA . PRO B 1 138 ? -12.648 -15.93 6.137 1 98.75 138 PRO B CA 1
ATOM 2825 C C . PRO B 1 138 ? -11.93 -15.148 7.234 1 98.75 138 PRO B C 1
ATOM 2827 O O . PRO B 1 138 ? -11.281 -14.133 6.953 1 98.75 138 PRO B O 1
ATOM 2830 N N . SER B 1 139 ? -12.133 -15.57 8.492 1 98.81 139 SER B N 1
ATOM 2831 C CA . SER B 1 139 ? -11.391 -14.969 9.594 1 98.81 139 SER B CA 1
ATOM 2832 C C . SER B 1 139 ? -9.891 -15.164 9.422 1 98.81 139 SER B C 1
ATOM 2834 O O . SER B 1 139 ? -9.453 -16.016 8.656 1 98.81 139 SER B O 1
ATOM 2836 N N . VAL B 1 140 ? -9.125 -14.375 10.094 1 98.94 140 VAL B N 1
ATOM 2837 C CA . VAL B 1 140 ? -7.668 -14.477 10.055 1 98.94 140 VAL B CA 1
ATOM 2838 C C . VAL B 1 140 ? -7.238 -15.906 10.375 1 98.94 140 VAL B C 1
ATOM 2840 O O . VAL B 1 140 ? -6.41 -16.484 9.664 1 98.94 140 VAL B O 1
ATOM 2843 N N . GLU B 1 141 ? -7.855 -16.469 11.391 1 98.88 141 GLU B N 1
ATOM 2844 C CA . GLU B 1 141 ? -7.488 -17.812 11.828 1 98.88 141 GLU B CA 1
ATOM 2845 C C . GLU B 1 141 ? -7.797 -18.859 10.75 1 98.88 141 GLU B C 1
ATOM 2847 O O . GLU B 1 141 ? -6.996 -19.75 10.508 1 98.88 141 GLU B O 1
ATOM 2852 N N . ILE B 1 142 ? -8.883 -18.766 10.148 1 98.94 142 ILE B N 1
ATOM 2853 C CA . ILE B 1 142 ? -9.281 -19.703 9.109 1 98.94 142 ILE B CA 1
ATOM 2854 C C . ILE B 1 142 ? -8.367 -19.547 7.898 1 98.94 142 ILE B C 1
ATOM 2856 O O . ILE B 1 142 ? -7.941 -20.547 7.305 1 98.94 142 ILE B O 1
ATOM 2860 N N . MET B 1 143 ? -8.023 -18.312 7.516 1 98.94 143 MET B N 1
ATOM 2861 C CA . MET B 1 143 ? -7.105 -18.094 6.398 1 98.94 143 MET B CA 1
ATOM 2862 C C . MET B 1 143 ? -5.742 -18.719 6.684 1 98.94 143 MET B C 1
ATOM 2864 O O . MET B 1 143 ? -5.148 -19.359 5.812 1 98.94 143 MET B O 1
ATOM 2868 N N . LYS B 1 144 ? -5.258 -18.5 7.93 1 98.94 144 LYS B N 1
ATOM 2869 C CA . LYS B 1 144 ? -3.992 -19.125 8.312 1 98.94 144 LYS B CA 1
ATOM 2870 C C . LYS B 1 144 ? -4.062 -20.641 8.219 1 98.94 144 LYS B C 1
ATOM 2872 O O . LYS B 1 144 ? -3.109 -21.281 7.785 1 98.94 144 LYS B O 1
ATOM 2877 N N . LYS B 1 145 ? -5.195 -21.203 8.609 1 98.88 145 LYS B N 1
ATOM 2878 C CA . LYS B 1 145 ? -5.383 -22.656 8.523 1 98.88 145 LYS B CA 1
ATOM 2879 C C . LYS B 1 145 ? -5.344 -23.125 7.074 1 98.88 145 LYS B C 1
ATOM 2881 O O . LYS B 1 145 ? -4.73 -24.156 6.77 1 98.88 145 LYS B O 1
ATOM 2886 N N . ILE B 1 146 ? -5.984 -22.391 6.219 1 98.94 146 ILE B N 1
ATOM 2887 C CA . ILE B 1 146 ? -5.996 -22.719 4.801 1 98.94 146 ILE B CA 1
ATOM 2888 C C . ILE B 1 146 ? -4.574 -22.703 4.25 1 98.94 146 ILE B C 1
ATOM 2890 O O . ILE B 1 146 ? -4.141 -23.641 3.582 1 98.94 146 ILE B O 1
ATOM 2894 N N . LEU B 1 147 ? -3.83 -21.672 4.574 1 98.94 147 LEU B N 1
ATOM 2895 C CA . LEU B 1 147 ? -2.461 -21.516 4.094 1 98.94 147 LEU B CA 1
ATOM 2896 C C . LEU B 1 147 ? -1.561 -22.609 4.668 1 98.94 147 LEU B C 1
ATOM 2898 O O . LEU B 1 147 ? -0.742 -23.172 3.947 1 98.94 147 LEU B O 1
ATOM 2902 N N . ASN B 1 148 ? -1.728 -22.875 5.934 1 98.94 148 ASN B N 1
ATOM 2903 C CA . ASN B 1 148 ? -0.953 -23.938 6.555 1 98.94 148 ASN B CA 1
ATOM 2904 C C . ASN B 1 148 ? -1.283 -25.297 5.941 1 98.94 148 ASN B C 1
ATOM 2906 O O . ASN B 1 148 ? -0.392 -26.125 5.734 1 98.94 148 ASN B O 1
ATOM 2910 N N . HIS B 1 149 ? -2.574 -25.516 5.672 1 98.88 149 HIS B N 1
ATOM 2911 C CA . HIS B 1 149 ? -2.986 -26.766 5.027 1 98.88 149 HIS B CA 1
ATOM 2912 C C . HIS B 1 149 ? -2.34 -26.922 3.654 1 98.88 149 HIS B C 1
ATOM 2914 O O . HIS B 1 149 ? -1.942 -28.016 3.268 1 98.88 149 HIS B O 1
ATOM 2920 N N . ALA B 1 150 ? -2.248 -25.828 2.928 1 98.88 150 ALA B N 1
ATOM 2921 C CA . ALA B 1 150 ? -1.571 -25.844 1.635 1 98.88 150 ALA B CA 1
ATOM 2922 C C . ALA B 1 150 ? -0.106 -26.234 1.788 1 98.88 150 ALA B C 1
ATOM 2924 O O . ALA B 1 150 ? 0.407 -27.047 1.016 1 98.88 150 ALA B O 1
ATOM 2925 N N . HIS B 1 151 ? 0.548 -25.703 2.799 1 98.88 151 HIS B N 1
ATOM 2926 C CA . HIS B 1 151 ? 1.933 -26.078 3.068 1 98.88 151 HIS B CA 1
ATOM 2927 C C . HIS B 1 151 ? 2.039 -27.531 3.486 1 98.88 151 HIS B C 1
ATOM 2929 O O . HIS B 1 151 ? 2.949 -28.25 3.053 1 98.88 151 HIS B O 1
ATOM 2935 N N . GLU B 1 152 ? 1.124 -27.969 4.312 1 98.62 152 GLU B N 1
ATOM 2936 C CA . GLU B 1 152 ? 1.118 -29.359 4.758 1 98.62 152 GLU B CA 1
ATOM 2937 C C . GLU B 1 152 ? 0.938 -30.312 3.586 1 98.62 152 GLU B C 1
ATOM 2939 O O . GLU B 1 152 ? 1.484 -31.422 3.59 1 98.62 152 GLU B O 1
ATOM 2944 N N . ALA B 1 153 ? 0.19 -29.891 2.617 1 98.56 153 ALA B N 1
ATOM 2945 C CA . ALA B 1 153 ? -0.046 -30.703 1.427 1 98.56 153 ALA B CA 1
ATOM 2946 C C . ALA B 1 153 ? 1.216 -30.797 0.575 1 98.56 153 ALA B C 1
ATOM 2948 O O . ALA B 1 153 ? 1.305 -31.656 -0.31 1 98.56 153 ALA B O 1
ATOM 2949 N N . GLY B 1 154 ? 2.176 -29.859 0.77 1 98.38 154 GLY B N 1
ATOM 2950 C CA . GLY B 1 154 ? 3.443 -29.969 0.066 1 98.38 154 GLY B CA 1
ATOM 2951 C C . GLY B 1 154 ? 3.799 -28.719 -0.714 1 98.38 154 GLY B C 1
ATOM 2952 O O . GLY B 1 154 ? 4.738 -28.719 -1.514 1 98.38 154 GLY B O 1
ATOM 2953 N N . ALA B 1 155 ? 3.145 -27.625 -0.456 1 98.75 155 ALA B N 1
ATOM 2954 C CA . ALA B 1 155 ? 3.393 -26.375 -1.172 1 98.75 155 ALA B CA 1
ATOM 2955 C C . ALA B 1 155 ? 4.766 -25.797 -0.824 1 98.75 155 ALA B C 1
ATOM 2957 O O . ALA B 1 155 ? 5.184 -25.844 0.335 1 98.75 155 ALA B O 1
ATOM 2958 N N . ASP B 1 156 ? 5.488 -25.328 -1.828 1 98.75 156 ASP B N 1
ATOM 2959 C CA . ASP B 1 156 ? 6.598 -24.406 -1.587 1 98.75 156 ASP B CA 1
ATOM 2960 C C . ASP B 1 156 ? 6.094 -22.984 -1.318 1 98.75 156 ASP B C 1
ATOM 2962 O O . ASP B 1 156 ? 6.703 -22.25 -0.546 1 98.75 156 ASP B O 1
ATOM 2966 N N . ILE B 1 157 ? 5.008 -22.594 -1.937 1 98.94 157 ILE B N 1
ATOM 2967 C CA . ILE B 1 157 ? 4.301 -21.344 -1.742 1 98.94 157 ILE B CA 1
ATOM 2968 C C . ILE B 1 157 ? 2.805 -21.609 -1.588 1 98.94 157 ILE B C 1
ATOM 2970 O O . ILE B 1 157 ? 2.188 -22.234 -2.453 1 98.94 157 ILE B O 1
ATOM 2974 N N . ALA B 1 158 ? 2.217 -21.219 -0.514 1 98.94 158 ALA B N 1
ATOM 2975 C CA . ALA B 1 158 ? 0.767 -21.281 -0.336 1 98.94 158 ALA B CA 1
ATOM 2976 C C . ALA B 1 158 ? 0.103 -20 -0.829 1 98.94 158 ALA B C 1
ATOM 2978 O O . ALA B 1 158 ? 0.479 -18.906 -0.416 1 98.94 158 ALA B O 1
ATOM 2979 N N . LYS B 1 159 ? -0.851 -20.156 -1.711 1 98.94 159 LYS B N 1
ATOM 2980 C CA . LYS B 1 159 ? -1.516 -19 -2.307 1 98.94 159 LYS B CA 1
ATOM 2981 C C . LYS B 1 159 ? -2.986 -18.938 -1.906 1 98.94 159 LYS B C 1
ATOM 2983 O O . LYS B 1 159 ? -3.686 -19.953 -1.953 1 98.94 159 LYS B O 1
ATOM 2988 N N . LEU B 1 160 ? -3.422 -17.844 -1.468 1 98.94 160 LEU B N 1
ATOM 2989 C CA . LEU B 1 160 ? -4.82 -17.641 -1.104 1 98.94 160 LEU B CA 1
ATOM 2990 C C . LEU B 1 160 ? -5.34 -16.328 -1.674 1 98.94 160 LEU B C 1
ATOM 2992 O O . LEU B 1 160 ? -4.742 -15.273 -1.46 1 98.94 160 LEU B O 1
ATOM 2996 N N . ALA B 1 161 ? -6.344 -16.359 -2.479 1 98.75 161 ALA B N 1
ATOM 2997 C CA . ALA B 1 161 ? -7.07 -15.195 -2.977 1 98.75 161 ALA B CA 1
ATOM 2998 C C . ALA B 1 161 ? -8.5 -15.164 -2.439 1 98.75 161 ALA B C 1
ATOM 3000 O O . ALA B 1 161 ? -9.234 -16.141 -2.555 1 98.75 161 ALA B O 1
ATOM 3001 N N . VAL B 1 162 ? -8.898 -14.102 -1.863 1 98.88 162 VAL B N 1
ATOM 3002 C CA . VAL B 1 162 ? -10.227 -14.016 -1.255 1 98.88 162 VAL B CA 1
ATOM 3003 C C . VAL B 1 162 ? -10.945 -12.766 -1.758 1 98.88 162 VAL B C 1
ATOM 3005 O O . VAL B 1 162 ? -10.32 -11.852 -2.293 1 98.88 162 VAL B O 1
ATOM 3008 N N . MET B 1 163 ? -12.273 -12.711 -1.573 1 98.62 163 MET B N 1
ATOM 3009 C CA . MET B 1 163 ? -13.117 -11.578 -1.948 1 98.62 163 MET B CA 1
ATOM 3010 C C . MET B 1 163 ? -13.484 -10.75 -0.724 1 98.62 163 MET B C 1
ATOM 3012 O O . MET B 1 163 ? -14.383 -11.117 0.033 1 98.62 163 MET B O 1
ATOM 3016 N N . PRO B 1 164 ? -12.82 -9.562 -0.565 1 98.75 164 PRO B N 1
ATOM 3017 C CA . PRO B 1 164 ? -13.18 -8.719 0.577 1 98.75 164 PRO B CA 1
ATOM 3018 C C . PRO B 1 164 ? -14.492 -7.969 0.362 1 98.75 164 PRO B C 1
ATOM 3020 O O . PRO B 1 164 ? -14.852 -7.656 -0.777 1 98.75 164 PRO B O 1
ATOM 3023 N N . HIS B 1 165 ? -15.195 -7.711 1.389 1 98.56 165 HIS B N 1
ATOM 3024 C CA . HIS B 1 165 ? -16.391 -6.887 1.352 1 98.56 165 HIS B CA 1
ATOM 3025 C C . HIS B 1 165 ? -16.219 -5.605 2.152 1 98.56 165 HIS B C 1
ATOM 3027 O O . HIS B 1 165 ? -17.125 -4.789 2.25 1 98.56 165 HIS B O 1
ATOM 3033 N N . SER B 1 166 ? -15.102 -5.41 2.727 1 98.31 166 SER B N 1
ATOM 3034 C CA . SER B 1 166 ? -14.727 -4.219 3.484 1 98.31 166 SER B CA 1
ATOM 3035 C C . SER B 1 166 ? -13.219 -4.066 3.572 1 98.31 166 SER B C 1
ATOM 3037 O O . SER B 1 166 ? -12.477 -5.008 3.285 1 98.31 166 SER B O 1
ATOM 3039 N N . THR B 1 167 ? -12.781 -2.932 3.986 1 98 167 THR B N 1
ATOM 3040 C CA . THR B 1 167 ? -11.352 -2.729 4.18 1 98 167 THR B CA 1
ATOM 3041 C C . THR B 1 167 ? -10.844 -3.553 5.359 1 98 167 THR B C 1
ATOM 3043 O O . THR B 1 167 ? -9.68 -3.959 5.383 1 98 167 THR B O 1
ATOM 3046 N N . GLN B 1 168 ? -11.75 -3.812 6.32 1 98.62 168 GLN B N 1
ATOM 3047 C CA . GLN B 1 168 ? -11.375 -4.699 7.418 1 98.62 168 GLN B CA 1
ATOM 3048 C C . GLN B 1 168 ? -10.992 -6.082 6.898 1 98.62 168 GLN B C 1
ATOM 3050 O O . GLN B 1 168 ? -10.047 -6.699 7.395 1 98.62 168 GLN B O 1
ATOM 3055 N N . ASP B 1 169 ? -11.758 -6.562 5.926 1 98.88 169 ASP B N 1
ATOM 3056 C CA . ASP B 1 169 ? -11.414 -7.84 5.305 1 98.88 169 ASP B CA 1
ATOM 3057 C C . ASP B 1 169 ? -10 -7.82 4.734 1 98.88 169 ASP B C 1
ATOM 3059 O O . ASP B 1 169 ? -9.266 -8.797 4.855 1 98.88 169 ASP B O 1
ATOM 3063 N N . VAL B 1 170 ? -9.586 -6.68 4.129 1 98.88 170 VAL B N 1
ATOM 3064 C CA . VAL B 1 170 ? -8.258 -6.57 3.539 1 98.88 170 VAL B CA 1
ATOM 3065 C C . VAL B 1 170 ? -7.199 -6.574 4.641 1 98.88 170 VAL B C 1
ATOM 3067 O O . VAL B 1 170 ? -6.168 -7.238 4.52 1 98.88 170 VAL B O 1
ATOM 3070 N N . LEU B 1 171 ? -7.496 -5.848 5.75 1 98.88 171 LEU B N 1
ATOM 3071 C CA . LEU B 1 171 ? -6.59 -5.875 6.891 1 98.88 171 LEU B CA 1
ATOM 3072 C C . LEU B 1 171 ? -6.418 -7.297 7.414 1 98.88 171 LEU B C 1
ATOM 3074 O O . LEU B 1 171 ? -5.316 -7.695 7.801 1 98.88 171 LEU B O 1
ATOM 3078 N N . ASN B 1 172 ? -7.539 -8.031 7.406 1 98.94 172 ASN B N 1
ATOM 3079 C CA . ASN B 1 172 ? -7.469 -9.422 7.844 1 98.94 172 ASN B CA 1
ATOM 3080 C C . ASN B 1 172 ? -6.555 -10.25 6.945 1 98.94 172 ASN B C 1
ATOM 3082 O O . ASN B 1 172 ? -5.809 -11.102 7.43 1 98.94 172 ASN B O 1
ATOM 3086 N N . VAL B 1 173 ? -6.605 -10.039 5.688 1 98.94 173 VAL B N 1
ATOM 3087 C CA . VAL B 1 173 ? -5.73 -10.734 4.746 1 98.94 173 VAL B CA 1
ATOM 3088 C C . VAL B 1 173 ? -4.273 -10.391 5.043 1 98.94 173 VAL B C 1
ATOM 3090 O O . VAL B 1 173 ? -3.422 -11.273 5.105 1 98.94 173 VAL B O 1
ATOM 3093 N N . LEU B 1 174 ? -3.99 -9.086 5.258 1 98.94 174 LEU B N 1
ATOM 3094 C CA . LEU B 1 174 ? -2.625 -8.656 5.543 1 98.94 174 LEU B CA 1
ATOM 3095 C C . LEU B 1 174 ? -2.133 -9.242 6.863 1 98.94 174 LEU B C 1
ATOM 3097 O O . LEU B 1 174 ? -0.972 -9.641 6.973 1 98.94 174 LEU B O 1
ATOM 3101 N N . GLN B 1 175 ? -3.053 -9.289 7.832 1 98.94 175 GLN B N 1
ATOM 3102 C CA . GLN B 1 175 ? -2.703 -9.891 9.117 1 98.94 175 GLN B CA 1
ATOM 3103 C C . GLN B 1 175 ? -2.357 -11.367 8.953 1 98.94 175 GLN B C 1
ATOM 3105 O O . GLN B 1 175 ? -1.349 -11.836 9.484 1 98.94 175 GLN B O 1
ATOM 3110 N N . ALA B 1 176 ? -3.205 -12.117 8.219 1 98.94 176 ALA B N 1
ATOM 3111 C CA . ALA B 1 176 ? -2.934 -13.531 7.965 1 98.94 176 ALA B CA 1
ATOM 3112 C C . ALA B 1 176 ? -1.59 -13.711 7.266 1 98.94 176 ALA B C 1
ATOM 3114 O O . ALA B 1 176 ? -0.822 -14.617 7.609 1 98.94 176 ALA B O 1
ATOM 3115 N N . THR B 1 177 ? -1.311 -12.859 6.316 1 98.94 177 THR B N 1
ATOM 3116 C CA . THR B 1 177 ? -0.061 -12.906 5.566 1 98.94 177 THR B CA 1
ATOM 3117 C C . THR B 1 177 ? 1.136 -12.727 6.496 1 98.94 177 THR B C 1
ATOM 3119 O O . THR B 1 177 ? 2.08 -13.516 6.461 1 98.94 177 THR B O 1
ATOM 3122 N N . ALA B 1 178 ? 1.05 -11.703 7.367 1 98.81 178 ALA B N 1
ATOM 3123 C CA . ALA B 1 178 ? 2.145 -11.359 8.266 1 98.81 178 ALA B CA 1
ATOM 3124 C C . ALA B 1 178 ? 2.41 -12.484 9.266 1 98.81 178 ALA B C 1
ATOM 3126 O O . ALA B 1 178 ? 3.545 -12.664 9.711 1 98.81 178 ALA B O 1
ATOM 3127 N N . ASP B 1 179 ? 1.364 -13.227 9.57 1 98.81 179 ASP B N 1
ATOM 3128 C CA . ASP B 1 179 ? 1.461 -14.25 10.609 1 98.81 179 ASP B CA 1
ATOM 3129 C C . ASP B 1 179 ? 2.098 -15.523 10.062 1 98.81 179 ASP B C 1
ATOM 3131 O O . ASP B 1 179 ? 2.492 -16.406 10.828 1 98.81 179 ASP B O 1
ATOM 3135 N N . MET B 1 180 ? 2.166 -15.656 8.766 1 98.75 180 MET B N 1
ATOM 3136 C CA . MET B 1 180 ? 2.697 -16.875 8.172 1 98.75 180 MET B CA 1
ATOM 3137 C C . MET B 1 180 ? 4.219 -16.906 8.25 1 98.75 180 MET B C 1
ATOM 3139 O O . MET B 1 180 ? 4.871 -15.875 8.039 1 98.75 180 MET B O 1
ATOM 3143 N N . LYS B 1 181 ? 4.785 -18.047 8.523 1 97 181 LYS B N 1
ATOM 3144 C CA . LYS B 1 181 ? 6.234 -18.203 8.625 1 97 181 LYS B CA 1
ATOM 3145 C C . LYS B 1 181 ? 6.82 -18.75 7.324 1 97 181 LYS B C 1
ATOM 3147 O O . LYS B 1 181 ? 7.98 -18.469 7.008 1 97 181 LYS B O 1
ATOM 3152 N N . LYS B 1 182 ? 6.051 -19.547 6.621 1 98.38 182 LYS B N 1
ATOM 3153 C CA . LYS B 1 182 ? 6.465 -20.109 5.344 1 98.38 182 LYS B CA 1
ATOM 3154 C C . LYS B 1 182 ? 6.016 -19.234 4.18 1 98.38 182 LYS B C 1
ATOM 3156 O O . LYS B 1 182 ? 5.133 -18.391 4.336 1 98.38 182 LYS B O 1
ATOM 3161 N N . PRO B 1 183 ? 6.59 -19.375 2.963 1 98.75 183 PRO B N 1
ATOM 3162 C CA . PRO B 1 183 ? 6.285 -18.516 1.817 1 98.75 183 PRO B CA 1
ATOM 3163 C C . PRO B 1 183 ? 4.809 -18.562 1.422 1 98.75 183 PRO B C 1
ATOM 3165 O O . PRO B 1 183 ? 4.234 -19.641 1.286 1 98.75 183 PRO B O 1
ATOM 3168 N N . VAL B 1 184 ? 4.227 -17.375 1.281 1 98.94 184 VAL B N 1
ATOM 3169 C CA . VAL B 1 184 ? 2.822 -17.281 0.891 1 98.94 184 VAL B CA 1
ATOM 3170 C C . VAL B 1 184 ? 2.662 -16.234 -0.215 1 98.94 184 VAL B C 1
ATOM 3172 O O . VAL B 1 184 ? 3.586 -15.469 -0.489 1 98.94 184 VAL B O 1
ATOM 3175 N N . CYS B 1 185 ? 1.588 -16.297 -0.887 1 98.88 185 CYS B N 1
ATOM 3176 C CA . CYS B 1 185 ? 1.006 -15.266 -1.732 1 98.88 185 CYS B CA 1
ATOM 3177 C C . CYS B 1 185 ? -0.453 -15.016 -1.367 1 98.88 185 CYS B C 1
ATOM 3179 O O . CYS B 1 185 ? -1.291 -15.914 -1.505 1 98.88 185 CYS B O 1
ATOM 3181 N N . THR B 1 186 ? -0.74 -13.867 -0.865 1 98.94 186 THR B N 1
ATOM 3182 C CA . THR B 1 186 ? -2.121 -13.562 -0.506 1 98.94 186 THR B CA 1
ATOM 3183 C C . THR B 1 186 ? -2.629 -12.352 -1.288 1 98.94 186 THR B C 1
ATOM 3185 O O . THR B 1 186 ? -1.888 -11.398 -1.51 1 98.94 186 THR B O 1
ATOM 3188 N N . ILE B 1 187 ? -3.846 -12.477 -1.703 1 98.5 187 ILE B N 1
ATOM 3189 C CA . ILE B 1 187 ? -4.461 -11.43 -2.512 1 98.5 187 ILE B CA 1
ATOM 3190 C C . ILE B 1 187 ? -5.891 -11.18 -2.033 1 98.5 187 ILE B C 1
ATOM 3192 O O . ILE B 1 187 ? -6.656 -12.125 -1.832 1 98.5 187 ILE B O 1
ATOM 3196 N N . ALA B 1 188 ? -6.234 -9.945 -1.714 1 98.75 188 ALA B N 1
ATOM 3197 C CA . ALA B 1 188 ? -7.629 -9.539 -1.622 1 98.75 188 ALA B CA 1
ATOM 3198 C C . ALA B 1 188 ? -8.141 -9.023 -2.965 1 98.75 188 ALA B C 1
ATOM 3200 O O . ALA B 1 188 ? -7.656 -8 -3.471 1 98.75 188 ALA B O 1
ATOM 3201 N N . MET B 1 189 ? -9.07 -9.711 -3.475 1 97.56 189 MET B N 1
ATOM 3202 C CA . MET B 1 189 ? -9.492 -9.445 -4.844 1 97.56 189 MET B CA 1
ATOM 3203 C C . MET B 1 189 ? -10.461 -8.273 -4.898 1 97.56 189 MET B C 1
ATOM 3205 O O . MET B 1 189 ? -10.93 -7.801 -3.859 1 97.56 189 MET B O 1
ATOM 3209 N N . GLY B 1 190 ? -10.688 -7.746 -6.184 1 96.81 190 GLY B N 1
ATOM 3210 C CA . GLY B 1 190 ? -11.664 -6.695 -6.395 1 96.81 190 GLY B CA 1
ATOM 3211 C C . GLY B 1 190 ? -11.141 -5.312 -6.051 1 96.81 190 GLY B C 1
ATOM 3212 O O . GLY B 1 190 ? -9.992 -5.164 -5.629 1 96.81 190 GLY B O 1
ATOM 3213 N N . GLU B 1 191 ? -12.031 -4.316 -6.234 1 96.81 191 GLU B N 1
ATOM 3214 C CA . GLU B 1 191 ? -11.648 -2.92 -6.07 1 96.81 191 GLU B CA 1
ATOM 3215 C C . GLU B 1 191 ? -11.258 -2.617 -4.625 1 96.81 191 GLU B C 1
ATOM 3217 O O . GLU B 1 191 ? -10.25 -1.953 -4.371 1 96.81 19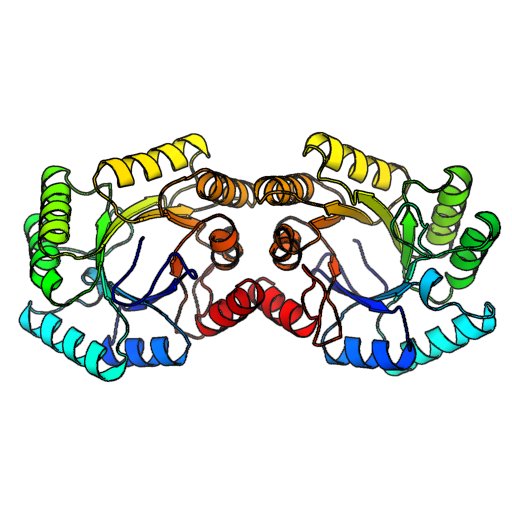1 GLU B O 1
ATOM 3222 N N . ILE B 1 192 ? -12 -3.209 -3.709 1 96.88 192 ILE B N 1
ATOM 3223 C CA . ILE B 1 192 ? -11.766 -2.963 -2.289 1 96.88 192 ILE B CA 1
ATOM 3224 C C . ILE B 1 192 ? -10.391 -3.486 -1.895 1 96.88 192 ILE B C 1
ATOM 3226 O O . ILE B 1 192 ? -9.711 -2.889 -1.059 1 96.88 192 ILE B O 1
ATOM 3230 N N . GLY B 1 193 ? -9.969 -4.598 -2.529 1 98.06 193 GLY B N 1
ATOM 3231 C CA . GLY B 1 193 ? -8.734 -5.254 -2.15 1 98.06 193 GLY B CA 1
ATOM 3232 C C . GLY B 1 193 ? -7.551 -4.836 -3.004 1 98.06 193 GLY B C 1
ATOM 3233 O O . GLY B 1 193 ? -6.438 -5.34 -2.826 1 98.06 193 GLY B O 1
ATOM 3234 N N . LYS B 1 194 ? -7.77 -3.904 -3.861 1 97.81 194 LYS B N 1
ATOM 3235 C CA . LYS B 1 194 ? -6.809 -3.523 -4.895 1 97.81 194 LYS B CA 1
ATOM 3236 C C . LYS B 1 194 ? -5.449 -3.191 -4.289 1 97.81 194 LYS B C 1
ATOM 3238 O O . LYS B 1 194 ? -4.418 -3.66 -4.77 1 97.81 194 LYS B O 1
ATOM 3243 N N . HIS B 1 195 ? -5.43 -2.49 -3.191 1 98.31 195 HIS B N 1
ATOM 3244 C CA . HIS B 1 195 ? -4.184 -2.014 -2.602 1 98.31 195 HIS B CA 1
ATOM 3245 C C . HIS B 1 195 ? -3.395 -3.158 -1.975 1 98.31 195 HIS B C 1
ATOM 3247 O O . HIS B 1 195 ? -2.199 -3.021 -1.705 1 98.31 195 HIS B O 1
ATOM 3253 N N . SER B 1 196 ? -4.066 -4.344 -1.744 1 98.56 196 SER B N 1
ATOM 3254 C CA . SER B 1 196 ? -3.33 -5.492 -1.226 1 98.56 196 SER B CA 1
ATOM 3255 C C . SER B 1 196 ? -2.273 -5.965 -2.219 1 98.56 196 SER B C 1
ATOM 3257 O O . SER B 1 196 ? -1.232 -6.492 -1.821 1 98.56 196 SER B O 1
ATOM 3259 N N . ARG B 1 197 ? -2.479 -5.758 -3.496 1 97.88 197 ARG B N 1
ATOM 3260 C CA . ARG B 1 197 ? -1.533 -6.172 -4.527 1 97.88 197 ARG B CA 1
ATOM 3261 C C . ARG B 1 197 ? -0.234 -5.383 -4.43 1 97.88 197 ARG B C 1
ATOM 3263 O O . ARG B 1 197 ? 0.809 -5.828 -4.914 1 97.88 197 ARG B O 1
ATOM 3270 N N . ILE B 1 198 ? -0.323 -4.258 -3.801 1 98.25 198 ILE B N 1
ATOM 3271 C CA . ILE B 1 198 ? 0.852 -3.41 -3.639 1 98.25 198 ILE B CA 1
ATOM 3272 C C . ILE B 1 198 ? 1.532 -3.719 -2.307 1 98.25 198 ILE B C 1
ATOM 3274 O O . ILE B 1 198 ? 2.756 -3.867 -2.248 1 98.25 198 ILE B O 1
ATOM 3278 N N . VAL B 1 199 ? 0.732 -3.947 -1.269 1 98.56 199 VAL B N 1
ATOM 3279 C CA . VAL B 1 199 ? 1.368 -3.84 0.04 1 98.56 199 VAL B CA 1
ATOM 3280 C C . VAL B 1 199 ? 1.508 -5.227 0.664 1 98.56 199 VAL B C 1
ATOM 3282 O O . VAL B 1 199 ? 2.242 -5.406 1.638 1 98.56 199 VAL B O 1
ATOM 3285 N N . ALA B 1 200 ? 0.796 -6.211 0.202 1 98.75 200 ALA B N 1
ATOM 3286 C CA . ALA B 1 200 ? 0.889 -7.543 0.8 1 98.75 200 ALA B CA 1
ATOM 3287 C C . ALA B 1 200 ? 2.334 -8.031 0.828 1 98.75 200 ALA B C 1
ATOM 3289 O O . ALA B 1 200 ? 2.744 -8.719 1.767 1 98.75 200 ALA B O 1
ATOM 3290 N N . PRO B 1 201 ? 3.213 -7.684 -0.158 1 98.56 201 PRO B N 1
ATOM 3291 C CA . PRO B 1 201 ? 4.621 -8.086 -0.112 1 98.56 201 PRO B CA 1
ATOM 3292 C C . PRO B 1 201 ? 5.352 -7.543 1.114 1 98.56 201 PRO B C 1
ATOM 3294 O O . PRO B 1 201 ? 6.285 -8.18 1.612 1 98.56 201 PRO B O 1
ATOM 3297 N N . CYS B 1 202 ? 4.918 -6.41 1.653 1 98.25 202 CYS B N 1
ATOM 3298 C CA . CYS B 1 202 ? 5.523 -5.867 2.865 1 98.25 202 CYS B CA 1
ATOM 3299 C C . CYS B 1 202 ? 5.234 -6.762 4.066 1 98.25 202 CYS B C 1
ATOM 3301 O O . CYS B 1 202 ? 5.918 -6.676 5.09 1 98.25 202 CYS B O 1
ATOM 3303 N N . TYR B 1 203 ? 4.246 -7.625 3.912 1 98.56 203 TYR B N 1
ATOM 3304 C CA . TYR B 1 203 ? 3.814 -8.453 5.031 1 98.56 203 TYR B CA 1
ATOM 3305 C C . TYR B 1 203 ? 4.184 -9.914 4.801 1 98.56 203 TYR B C 1
ATOM 3307 O O . TYR B 1 203 ? 3.867 -10.781 5.621 1 98.56 203 TYR B O 1
ATOM 3315 N N . GLY B 1 204 ? 4.77 -10.164 3.621 1 98.12 204 GLY B N 1
ATOM 3316 C CA . GLY B 1 204 ? 5.312 -11.508 3.463 1 98.12 204 GLY B CA 1
ATOM 3317 C C . GLY B 1 204 ? 4.863 -12.18 2.182 1 98.12 204 GLY B C 1
ATOM 3318 O O . GLY B 1 204 ? 5.328 -13.281 1.856 1 98.12 204 GLY B O 1
ATOM 3319 N N . SER B 1 205 ? 3.967 -11.594 1.442 1 98.81 205 SER B N 1
ATOM 3320 C CA . SER B 1 205 ? 3.543 -12.172 0.171 1 98.81 205 SER B CA 1
ATOM 3321 C C . SER B 1 205 ? 4.68 -12.164 -0.845 1 98.81 205 SER B C 1
ATOM 3323 O O . SER B 1 205 ? 5.242 -11.109 -1.145 1 98.81 205 SER B O 1
ATOM 3325 N N . ARG B 1 206 ? 4.941 -13.289 -1.433 1 98.69 206 ARG B N 1
ATOM 3326 C CA . ARG B 1 206 ? 6.129 -13.43 -2.268 1 98.69 206 ARG B CA 1
ATOM 3327 C C . ARG B 1 206 ? 5.809 -13.141 -3.73 1 98.69 206 ARG B C 1
ATOM 3329 O O . ARG B 1 206 ? 6.715 -12.922 -4.539 1 98.69 206 ARG B O 1
ATOM 3336 N N . LEU B 1 207 ? 4.543 -13.172 -4.078 1 9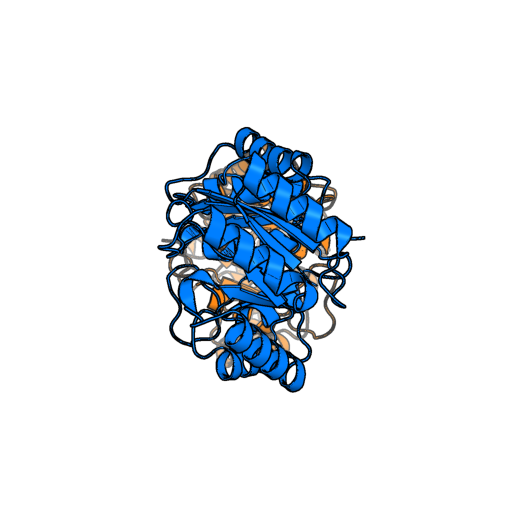8.81 207 LEU B N 1
ATOM 3337 C CA . LEU B 1 207 ? 4.055 -12.891 -5.426 1 98.81 207 LEU B CA 1
ATOM 3338 C C . LEU B 1 207 ? 2.965 -11.828 -5.398 1 98.81 207 LEU B C 1
ATOM 3340 O O . LEU B 1 207 ? 2.238 -11.703 -4.41 1 98.81 207 LEU B O 1
ATOM 3344 N N . THR B 1 208 ? 2.906 -11.117 -6.387 1 98.56 208 THR B N 1
ATOM 3345 C CA . THR B 1 208 ? 1.759 -10.273 -6.703 1 98.56 208 THR B CA 1
ATOM 3346 C C . THR B 1 208 ? 1.409 -10.367 -8.188 1 98.56 208 THR B C 1
ATOM 3348 O O . THR B 1 208 ? 2.221 -10.828 -8.992 1 98.56 208 THR B O 1
ATOM 3351 N N . TYR B 1 209 ? 0.251 -10.047 -8.516 1 97.94 209 TYR B N 1
ATOM 3352 C CA . TYR B 1 209 ? -0.261 -10.266 -9.859 1 97.94 209 TYR B CA 1
ATOM 3353 C C . TYR B 1 209 ? -0.681 -8.953 -10.508 1 97.94 209 TYR B C 1
ATOM 3355 O O . TYR B 1 209 ? -1.331 -8.117 -9.875 1 97.94 209 TYR B O 1
ATOM 3363 N N . GLY B 1 210 ? -0.283 -8.727 -11.68 1 97.25 210 GLY B N 1
ATOM 3364 C CA . GLY B 1 210 ? -0.646 -7.555 -12.461 1 97.25 210 GLY B CA 1
ATOM 3365 C C . GLY B 1 210 ? -1.219 -7.902 -13.828 1 97.25 210 GLY B C 1
ATOM 3366 O O . GLY B 1 210 ? -1.116 -9.047 -14.273 1 97.25 210 GLY B O 1
ATOM 3367 N N . ALA B 1 211 ? -1.828 -6.941 -14.477 1 96.44 211 ALA B N 1
ATOM 3368 C CA . ALA B 1 211 ? -2.469 -7.129 -15.773 1 96.44 211 ALA B CA 1
ATOM 3369 C C . ALA B 1 211 ? -1.679 -6.434 -16.875 1 96.44 211 ALA B C 1
ATOM 3371 O O . ALA B 1 211 ? -1.04 -5.406 -16.641 1 96.44 211 ALA B O 1
ATOM 3372 N N . ILE B 1 212 ? -1.677 -6.934 -18.062 1 94.19 212 ILE B N 1
ATOM 3373 C CA . ILE B 1 212 ? -1 -6.367 -19.219 1 94.19 212 ILE B CA 1
ATOM 3374 C C . ILE B 1 212 ? -1.826 -5.215 -19.781 1 94.19 212 ILE B C 1
ATOM 3376 O O . ILE B 1 212 ? -1.287 -4.152 -20.094 1 94.19 212 ILE B O 1
ATOM 3380 N N . ALA B 1 213 ? -3.15 -5.426 -19.953 1 82.31 213 ALA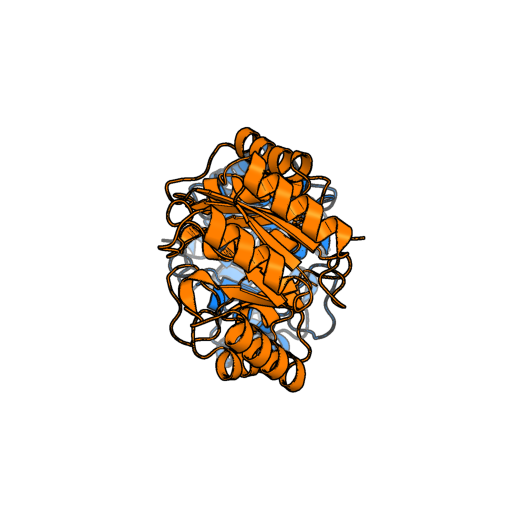 B N 1
ATOM 3381 C CA . ALA B 1 213 ? -3.984 -4.527 -20.734 1 82.31 213 ALA B CA 1
ATOM 3382 C C . ALA B 1 213 ? -4.258 -3.229 -19.984 1 82.31 213 ALA B C 1
ATOM 3384 O O . ALA B 1 213 ? -4.152 -3.182 -18.75 1 82.31 213 ALA B O 1
ATOM 3385 N N . GLN B 1 214 ? -4.594 -2.189 -20.875 1 68.12 214 GLN B N 1
ATOM 3386 C CA . GLN B 1 214 ? -4.898 -0.861 -20.359 1 68.12 214 GLN B CA 1
ATOM 3387 C C . GLN B 1 214 ? -6.188 -0.872 -19.547 1 68.12 214 GLN B C 1
ATOM 3389 O O . GLN B 1 214 ? -6.258 -0.265 -18.469 1 68.12 214 GLN B O 1
ATOM 3394 N N . ALA B 1 215 ? -7.141 -1.628 -20.188 1 67.19 215 ALA B N 1
ATOM 3395 C CA . ALA B 1 215 ? -8.398 -1.72 -19.453 1 67.19 215 ALA B CA 1
ATOM 3396 C C . ALA B 1 215 ? -8.43 -2.957 -18.562 1 67.19 215 ALA B C 1
ATOM 3398 O O . ALA B 1 215 ? -8.336 -4.086 -19.047 1 67.19 215 ALA B O 1
ATOM 3399 N N . VAL B 1 216 ? -8.25 -2.723 -17.203 1 79.62 216 VAL B N 1
ATOM 3400 C CA . VAL B 1 216 ? -8.211 -3.852 -16.281 1 79.62 216 VAL B CA 1
ATOM 3401 C C . VAL B 1 216 ? -9.508 -3.91 -15.477 1 79.62 216 VAL B C 1
ATOM 3403 O O . VAL B 1 216 ? -10.148 -2.885 -15.25 1 79.62 216 VAL B O 1
ATOM 3406 N N . ALA B 1 217 ? -9.844 -5.176 -15.117 1 83.38 217 ALA B N 1
ATOM 3407 C CA . ALA B 1 217 ? -10.992 -5.41 -14.25 1 83.38 217 ALA B CA 1
ATOM 3408 C C . ALA B 1 217 ? -10.789 -4.77 -12.883 1 83.38 217 ALA B C 1
ATOM 3410 O O . ALA B 1 217 ? -9.656 -4.457 -12.5 1 83.38 217 ALA B O 1
ATOM 3411 N N . PRO B 1 218 ? -12.008 -4.566 -12.25 1 82.31 218 PRO B N 1
ATOM 3412 C CA . PRO B 1 218 ? -11.898 -4.031 -10.891 1 82.31 218 PRO B CA 1
ATOM 3413 C C . PRO B 1 218 ? -10.906 -4.809 -10.031 1 82.31 218 PRO B C 1
ATOM 3415 O O . PRO B 1 218 ? -10.938 -6.039 -10 1 82.31 218 PRO B O 1
ATOM 3418 N N . GLY B 1 219 ? -9.977 -4.008 -9.453 1 88 219 GLY B N 1
ATOM 3419 C CA . GLY B 1 219 ? -9.023 -4.613 -8.531 1 88 219 GLY B CA 1
ATOM 3420 C C . GLY B 1 219 ? -7.723 -5.012 -9.203 1 88 219 GLY B C 1
ATOM 3421 O O . GLY B 1 219 ? -6.75 -5.355 -8.523 1 88 219 GLY B O 1
ATOM 3422 N N . GLN B 1 220 ? -7.707 -4.988 -10.477 1 92.81 220 GLN B N 1
ATOM 3423 C CA . GLN B 1 220 ? -6.469 -5.312 -11.18 1 92.81 220 GLN B CA 1
ATOM 3424 C C . GLN B 1 220 ? -5.602 -4.074 -11.359 1 92.81 220 GLN B C 1
ATOM 3426 O O . GLN B 1 220 ? -6.113 -2.969 -11.547 1 92.81 220 GLN B O 1
ATOM 3431 N N . ILE B 1 221 ? -4.367 -4.27 -11.234 1 97.12 221 ILE B N 1
ATOM 3432 C CA . ILE B 1 221 ? -3.365 -3.23 -11.445 1 97.12 221 ILE B CA 1
ATOM 3433 C C . ILE B 1 221 ? -2.479 -3.598 -12.633 1 97.12 221 ILE B C 1
ATOM 3435 O O . ILE B 1 221 ? -2.082 -4.758 -12.781 1 97.12 221 ILE B O 1
ATOM 3439 N N . LYS B 1 222 ? -2.166 -2.617 -13.445 1 97.75 222 LYS B N 1
ATOM 3440 C CA . LYS B 1 222 ? -1.269 -2.883 -14.57 1 97.75 222 LYS B CA 1
ATOM 3441 C C . LYS B 1 222 ? 0.136 -3.225 -14.078 1 97.75 222 LYS B C 1
ATOM 3443 O O . LYS B 1 222 ? 0.602 -2.676 -13.078 1 97.75 222 LYS B O 1
ATOM 3448 N N . ILE B 1 223 ? 0.799 -4.023 -14.836 1 98.12 223 ILE B N 1
ATOM 3449 C CA . ILE B 1 223 ? 2.107 -4.543 -14.453 1 98.12 223 ILE B CA 1
ATOM 3450 C C . ILE B 1 223 ? 3.08 -3.385 -14.242 1 98.12 223 ILE B C 1
ATOM 3452 O O . ILE B 1 223 ? 3.805 -3.348 -13.242 1 98.12 223 ILE B O 1
ATOM 3456 N N . HIS B 1 224 ? 3.121 -2.418 -15.172 1 97.12 224 HIS B N 1
ATOM 3457 C CA . HIS B 1 224 ? 4.086 -1.331 -15.039 1 97.12 224 HIS B CA 1
ATOM 3458 C C . HIS B 1 224 ? 3.77 -0.453 -13.836 1 97.12 224 HIS B C 1
ATOM 3460 O O . HIS B 1 224 ? 4.676 0.106 -13.219 1 97.12 224 HIS B O 1
ATOM 3466 N N . GLU B 1 225 ? 2.461 -0.277 -13.555 1 97 225 GLU B N 1
ATOM 3467 C CA . GLU B 1 225 ? 2.055 0.455 -12.359 1 97 225 GLU B CA 1
ATOM 3468 C C . GLU B 1 225 ? 2.5 -0.268 -11.086 1 97 225 GLU B C 1
ATOM 3470 O O . GLU B 1 225 ? 3.023 0.356 -10.164 1 97 225 GLU B O 1
ATOM 3475 N N . LEU B 1 226 ? 2.281 -1.571 -11.086 1 97.62 226 LEU B N 1
ATOM 3476 C CA . LEU B 1 226 ? 2.715 -2.385 -9.961 1 97.62 226 LEU B CA 1
ATOM 3477 C C . LEU B 1 226 ? 4.23 -2.32 -9.789 1 97.62 226 LEU B C 1
ATOM 3479 O O . LEU B 1 226 ? 4.73 -2.195 -8.672 1 97.62 226 LEU B O 1
ATOM 3483 N N . LYS B 1 227 ? 4.922 -2.428 -10.867 1 97.88 227 LYS B N 1
ATOM 3484 C CA . LYS B 1 227 ? 6.379 -2.322 -10.844 1 97.88 227 LYS B CA 1
ATOM 3485 C C . LYS B 1 227 ? 6.824 -1.009 -10.211 1 97.88 227 LYS B C 1
ATOM 3487 O O . LYS B 1 227 ? 7.688 -1 -9.328 1 97.88 227 LYS B O 1
ATOM 3492 N N . SER B 1 228 ? 6.211 0.064 -10.625 1 96.94 228 SER B N 1
ATOM 3493 C CA . SER B 1 228 ? 6.547 1.377 -10.078 1 96.94 228 SER B CA 1
ATOM 3494 C C . SER B 1 228 ? 6.293 1.437 -8.578 1 96.94 228 SER B C 1
ATOM 3496 O O . SER B 1 228 ? 7.125 1.941 -7.824 1 96.94 228 SER B O 1
ATOM 3498 N N . ALA B 1 229 ? 5.176 0.958 -8.164 1 97.62 229 ALA B N 1
ATOM 3499 C CA . ALA B 1 229 ? 4.828 0.974 -6.746 1 97.62 229 ALA B CA 1
ATOM 3500 C C . ALA B 1 229 ? 5.793 0.12 -5.93 1 97.62 229 ALA B C 1
ATOM 3502 O O . ALA B 1 229 ? 6.246 0.533 -4.859 1 97.62 229 ALA B O 1
ATOM 3503 N N . LEU B 1 230 ? 6.129 -1.023 -6.445 1 97.88 230 LEU B N 1
ATOM 3504 C CA . LEU B 1 230 ? 7.004 -1.933 -5.711 1 97.88 230 LEU B CA 1
ATOM 3505 C C . LEU B 1 230 ? 8.43 -1.394 -5.664 1 97.88 230 LEU B C 1
ATOM 3507 O O . LEU B 1 230 ? 9.156 -1.629 -4.695 1 97.88 230 LEU B O 1
ATOM 3511 N N . GLU B 1 231 ? 8.852 -0.692 -6.668 1 96.69 231 GLU B N 1
ATOM 3512 C CA . GLU B 1 231 ? 10.188 -0.094 -6.672 1 96.69 231 GLU B CA 1
ATOM 3513 C C . GLU B 1 231 ? 10.328 0.943 -5.562 1 96.69 231 GLU B C 1
ATOM 3515 O O . GLU B 1 231 ? 11.43 1.173 -5.055 1 96.69 231 GLU B O 1
ATOM 3520 N N . ILE B 1 232 ? 9.188 1.595 -5.219 1 95.88 232 ILE B N 1
ATOM 3521 C CA . ILE B 1 232 ? 9.18 2.527 -4.098 1 95.88 232 ILE B CA 1
ATOM 3522 C C . ILE B 1 232 ? 9.438 1.77 -2.797 1 95.88 232 ILE B C 1
ATOM 3524 O O . ILE B 1 232 ? 10.141 2.264 -1.911 1 95.88 232 ILE B O 1
ATOM 3528 N N . LEU B 1 233 ? 8.922 0.562 -2.701 1 96.62 233 LEU B N 1
ATOM 3529 C CA . LEU B 1 233 ? 8.852 -0.157 -1.435 1 96.62 233 LEU B CA 1
ATOM 3530 C C . LEU B 1 233 ? 10.039 -1.103 -1.279 1 96.62 233 LEU B C 1
ATOM 3532 O O . LEU B 1 233 ? 10.391 -1.478 -0.161 1 96.62 233 LEU B O 1
ATOM 3536 N N . PHE B 1 234 ? 10.57 -1.598 -2.441 1 93.06 234 PHE B N 1
ATOM 3537 C CA . PHE B 1 234 ? 11.648 -2.576 -2.412 1 93.06 234 PHE B CA 1
ATOM 3538 C C . PHE B 1 234 ? 12.773 -2.17 -3.357 1 93.06 234 PHE B C 1
ATOM 3540 O O . PHE B 1 234 ? 12.523 -1.601 -4.422 1 93.06 234 PHE B O 1
#

Sequence (468 aa):
MVKIGNFDLDEKPAIVSVIDDDPAENAKAANWLGANVLELRLDLLNFSDLEEAKKTIERIKVNTNLPCIATNRLQSDGGKWEGSEDDRIKLLVDIMPFVEAVDIELSADEDQRNKVIAAAKAAGVTVIVSAHDFDGTPSVEIMKKILNHAHEAGADIAKLAVMPHSTQDVLNVLQATADMKKPVCTIAMGEIGKHSRIVAPCYGSRLTYGAIAQAVAPGQIKIHELKSALEILFMVKIGNFDLDEKPAIVSVIDDDPAENAKAANWLGANVLELRLDLLNFSDLEEAKKTIERIKVNTNLPCIATNRLQSDGGKWEGSEDDRIKLLVDIMPFVEAVDIELSADEDQRNKVIAAAKAAGVTVIVSAHDFDGTPSVEIMKKILNHAHEAGADIAKLAVMPHSTQDVLNVLQATADMKKPVCTIAMGEIGKHSRIVAPCYGSRLTYGAIAQAVAPGQIKIHELKSALEILF

Foldseek 3Di:
DDAQVPRDLVVDFFAEEEQQEPNLVVLLLLLVLPGQEYEYACLRHVDPDLVRVLVSLVSSCVRRVHFYEYEDDDVVQVGRHDDDLVVSLVSLLSCLLSGQAYEDEPPRDLVSLLVNLVSCVVNNHAYEYEYEAAPEADALVVVLVQQVSSVVSPHQEYEYEYEYPALVSLVSQLVSLLPDPGAYAYFHAFQSGLCCLQCSVVSHHSYHYAYSDPDDGGSHHHSNRSVVSRVVVD/DDAQVPRDLVVDFFAEEEQQEPNLVLLLLLLVLPGQEYEYACLRHVDPDLVRVLVSLVSSCVRRVHFYEYEDDDVVQVGRRDDDLVVSLVSLLSCLLSGQAYEDEPPRDLVSLLVNLVSCVVNNHAYEYEYEAAPEADALVVVLVQQVSSVVSRHQEYEYEYEYPALVSLVSQLVSLLPDPGAYAYFHAFQSGLCCLQCSVVSHHSYHYAYSDPDDGGSHHHSNRSVVSRVVVD

Radius of gyration: 25.62 Å; Cα contacts (8 Å, |Δi|>4): 1035; chains: 2; bounding box: 35×79×56 Å

Nearest PDB structures (foldseek):
  4gug-assembly1_B  TM=8.742E-01  e=4.084E-23  Salmonella enterica subsp. enterica serovar Typhimurium str. LT2
  2gpt-assembly1_A  TM=8.911E-01  e=3.113E-20  Arabidopsis thaliana
  2o7s-assembly1_A  TM=8.799E-01  e=1.904E-20  Arabidopsis thaliana
  2o7q-assembly1_A  TM=8.820E-01  e=4.500E-20  Arabidopsis thaliana
  6bmb-assembly1_A  TM=8.804E-01  e=7.823E-20  Arabidopsis thaliana

Solvent-accessible surface area (backbone atoms only — not comparable to full-atom values): 23877 Å² total; per-residue (Å²): 138,55,50,46,59,90,44,52,39,81,79,45,60,36,38,28,30,75,35,48,55,65,55,56,62,47,44,45,50,29,44,74,39,54,38,53,32,35,33,40,31,50,30,58,53,60,61,91,45,70,68,54,44,50,52,47,48,51,52,30,38,75,71,55,66,48,32,32,28,44,28,65,38,48,51,93,65,75,34,59,48,80,74,54,70,69,56,51,49,49,51,58,54,70,47,44,90,76,37,24,23,37,46,47,51,63,82,43,59,63,71,59,42,48,50,48,49,51,52,28,59,76,70,70,27,35,36,32,19,30,46,65,34,84,83,35,57,74,54,42,68,54,47,41,49,52,40,48,50,22,38,71,72,58,26,62,28,15,32,40,39,26,21,39,91,44,61,66,42,37,50,35,51,42,50,31,39,49,69,50,88,65,54,28,25,52,40,32,40,37,62,79,10,30,64,34,57,67,49,26,50,78,34,48,16,31,45,30,68,27,35,81,55,91,83,60,60,74,34,56,41,36,30,47,60,49,45,54,47,42,55,75,78,93,139,56,52,47,59,89,43,52,38,80,79,45,59,36,38,28,28,76,35,50,55,65,54,53,62,47,44,46,52,29,45,74,40,53,37,53,32,35,32,39,30,50,30,59,53,60,61,90,44,70,69,54,46,50,53,48,48,52,52,34,38,75,70,54,68,49,33,33,29,43,28,65,38,48,51,93,66,74,33,59,50,80,73,54,70,66,56,52,50,48,51,58,54,68,47,45,90,75,37,25,25,37,45,44,51,62,81,43,58,63,73,60,42,46,50,47,48,52,52,28,58,73,70,71,28,36,35,32,21,30,46,63,34,85,84,35,56,73,54,42,68,54,49,41,49,53,41,49,50,22,38,72,70,60,27,62,28,16,30,40,37,25,22,41,90,44,61,65,42,36,51,35,51,43,50,31,38,48,68,48,87,66,55,28,25,53,38,33,39,37,61,79,10,30,65,34,58,67,47,26,50,80,35,49,14,32,45,30,66,28,35,80,55,91,82,58,59,74,35,56,41,36,31,47,59,49,44,54,45,41,55,75,76,92

Secondary structure (DSSP, 8-state):
--EETTEETTTSPEEEEEE-SSHHHHHHHHHHHT-SEEEEEHHHH--SSHHHHHHHHHHHHHHH---EEEE---GGGT----S-HHHHHHHHHHTGGG-SEEEEETTS-HHHHHHHHHHHHHHT-EEEEEEEESS----HHHHHHHHHHHHHHT-SEEEEEE--SSHHHHHHHHHHHHH-SS-EEEEE-TTTTTTHHHHGGGGTB-EEEEBSSSS--TT--BHHHHHHHHHHH-/--EETTEETTTSPEEEEEE-SSHHHHHHHHHHHT-SEEEEEHHHH--SSHHHHHHHHHHHHHHH---EEEE---GGGT----S-HHHHHHHHHHTGGG-SEEEEETTS-HHHHHHHHHHHHHHT-EEEEEEEESS----HHHHHHHHHHHHHHT-SEEEEEE--SSHHHHHHHHHHHHH-SS-EEEEE-TTTTTTHHHHGGGGTB-EEEEBSSSS--TT--BHHHHHHHHHHH-